Protein AF-A0A8T7BMB3-F1 (afdb_monomer_lite)

Secondary structure (DSSP, 8-state):
--TTS-EE--PPPP---SSS-EEEEESS-TTEE--SEEEEEEEEEEETTS-EEEEEEEEEE-PPPPPP-PPPPEEEE-BTTTBEEE--PPPP---TT----S----TTEEEEEEETTEEEEEESS-B-HHHHHHHHHTTT-EEPP--SHHHHHHHHHH--SSEEEEEEE-TTSTT--EETT--------BPTT----TTS---EEEEETTS-EEEE-TTS-B-BEEEEEPPEEEEEESPPTTEEE-SEEEEEEEEEE-SS-S--EEEEEEEEE--EEEEPPPPEEE-PPTT-SEEE---PPPEEEE---SS--S----TTEEEEEEETTEEEEEESS-B-HHHHHHHHHHTT-EEPP--SHHHHHHHHHH-SSSEEEEEEE-TTSTT--EETT--------BPTT----TTS---EEEEETTS-EEEE-TT--B-BEEEEE-SEEEEEEESPPTT-EEESSEEEEEEEEEEETTS-EEEEEEEEEEPPP----PPP-EES--SSS-EEEEEETTEEEE----SSEEEEEEEEEEEETT-EEEEEEEE--TT-----EEEEEEE-TT-SS-S-STT-EEEEEEESS-EEEEEEPPSSPPSEEEEEEEEEESSS--SSTT-EESSEEEEEEEEEEE-S---TT-TT----PPPEEEEE--SS-EEEEEEEESEEEEE--TTS-EEEEEEE-TT--EEEEE----SSSEEEEE-TTSPSEEEEEEEEETTS-EEEEEEEE--

Foldseek 3Di:
DPLLFDFAADDDDDDDDPDPDKDKDKPDDRRHTDFAAKDKIKIWIADPVGDIDMDIDIDHRADDDDAFDADAAAEAAADLQQWDFFFDDGTDDDDLQAACPFDDDDPQWDWLTDDPQKTKIKGNWWDQLVVLQVVLRSSQWGFADDQDPVSLCSVLQSPPDQKAFGQWWCVVPPPDIAGRVRDDPRDAAADVCPPVCVPVAQTTWMQGSVSHIYGHHRHDIGITMIIRHHKDKDWPDWDDGRDIDGADKIKTKIFIDDPRDDTNIDIHMHHHHKDKDKAADAAAEAEDFAPDQKDWFFDDGIDMGISNPLFDPPDDDDPQWDWLGDDPQKTKTWGPWWDQQVVQQVVLVVSSWGFADDQDPVSLLSVLQSDPDQKAFGQWWCVVPPPDIAGPVRDPCNDAAADVCPPVCVPVAQTTWMAGSVSHIYGGHRPDIGITMRMGGHQKDKDFPDWDDGRDIGGAQDKIKTKIWMAGPVGDIDIDIHMYHHHGHCPLCEAAAWAQACPQKEWQWWDKAPFTDGDDDPRTEDEAAVTEHEDEAQDKIKIKTFIGGNPLPQAKKKKWKFWPQLQPSYGPDFQRGAAIEIGSGMWMDIGHHHQQGDQGKTKMKMWIDRPDHQPGSNGYHHYYHMYMYIYGYDHPDDDPPPSPDGDHDDHYYIDDQDPDWDWPDFQDEQKIKTFADQVWWFPWKFKADPVRDTPDTDDDGDPPRIDIDGCNPPDFAKIWMWTQTPVRDIDIDIGTYDD

pLDDT: mean 82.6, std 13.19, range [33.31, 98.44]

Radius of gyration: 54.73 Å; chains: 1; bounding box: 101×72×160 Å

Structure (mmCIF, N/CA/C/O backbone):
data_AF-A0A8T7BMB3-F1
#
_entry.id   AF-A0A8T7BMB3-F1
#
loop_
_atom_site.group_PDB
_atom_site.id
_atom_site.type_symbol
_atom_site.label_atom_id
_atom_site.label_alt_id
_atom_site.label_comp_id
_atom_site.label_asym_id
_atom_site.label_entity_id
_atom_site.label_seq_id
_atom_site.pdbx_PDB_ins_code
_atom_site.Cartn_x
_atom_site.Cartn_y
_atom_site.Cartn_z
_atom_site.occupancy
_atom_site.B_iso_or_equiv
_atom_site.auth_seq_id
_atom_site.auth_comp_id
_atom_site.auth_asym_id
_atom_site.auth_atom_id
_atom_site.pdbx_PDB_model_num
ATOM 1 N N . MET A 1 1 ? 9.478 16.380 -57.294 1.00 34.62 1 MET A N 1
ATOM 2 C CA . MET A 1 1 ? 10.615 15.827 -58.053 1.00 34.62 1 MET A CA 1
ATOM 3 C C . MET A 1 1 ? 10.565 14.342 -57.811 1.00 34.62 1 MET A C 1
ATOM 5 O O . MET A 1 1 ? 10.508 13.960 -56.654 1.00 34.62 1 MET A O 1
ATOM 9 N N . ASP A 1 2 ? 10.428 13.556 -58.869 1.00 33.31 2 ASP A N 1
ATOM 10 C CA . ASP A 1 2 ? 10.396 12.100 -58.770 1.00 33.31 2 ASP A CA 1
ATOM 11 C C . ASP A 1 2 ? 11.809 11.627 -58.397 1.00 33.31 2 ASP A C 1
ATOM 13 O O . ASP A 1 2 ? 12.737 11.750 -59.195 1.00 33.31 2 ASP A O 1
ATOM 17 N N . ILE A 1 3 ? 11.997 11.238 -57.135 1.00 46.75 3 ILE A N 1
ATOM 18 C CA . ILE A 1 3 ? 13.310 10.903 -56.554 1.00 46.75 3 ILE A CA 1
ATOM 19 C C . ILE A 1 3 ? 13.790 9.516 -57.005 1.00 46.75 3 ILE A C 1
ATOM 21 O O . ILE A 1 3 ? 14.915 9.140 -56.700 1.00 46.75 3 ILE A O 1
ATOM 25 N N . GLN A 1 4 ? 12.966 8.767 -57.750 1.00 43.09 4 GLN A N 1
ATOM 26 C CA . GLN A 1 4 ? 13.296 7.409 -58.185 1.00 43.09 4 GLN A CA 1
ATOM 27 C C . GLN A 1 4 ? 14.288 7.350 -59.353 1.00 43.09 4 GLN A C 1
ATOM 29 O O . GLN A 1 4 ? 14.845 6.291 -59.604 1.00 43.09 4 GLN A O 1
ATOM 34 N N . ASN A 1 5 ? 14.530 8.457 -60.068 1.00 54.38 5 ASN A N 1
ATOM 35 C CA . ASN A 1 5 ? 15.455 8.491 -61.208 1.00 54.38 5 ASN A CA 1
ATOM 36 C C . ASN A 1 5 ? 16.195 9.840 -61.286 1.00 54.38 5 ASN A C 1
ATOM 38 O O . ASN A 1 5 ? 15.866 10.673 -62.140 1.00 54.38 5 ASN A O 1
ATOM 42 N N . PRO A 1 6 ? 17.166 10.115 -60.397 1.00 61.59 6 PRO A N 1
ATOM 43 C CA . PRO A 1 6 ? 17.897 11.371 -60.430 1.00 61.59 6 PRO A CA 1
ATOM 44 C C . PRO A 1 6 ? 18.805 11.404 -61.663 1.00 61.59 6 PRO A C 1
ATOM 46 O O . PRO A 1 6 ? 19.787 10.673 -61.784 1.00 61.59 6 PRO A O 1
ATOM 49 N N . VAL A 1 7 ? 18.441 12.267 -62.608 1.00 70.31 7 VAL A N 1
ATOM 50 C CA . VAL A 1 7 ? 19.185 12.478 -63.848 1.00 70.31 7 VAL A CA 1
ATOM 51 C C . VAL A 1 7 ? 20.224 13.569 -63.624 1.00 70.31 7 VAL A C 1
ATOM 53 O O . VAL A 1 7 ? 19.865 14.713 -63.331 1.00 70.31 7 VAL A O 1
ATOM 56 N N . ALA A 1 8 ? 21.505 13.246 -63.801 1.00 73.56 8 ALA A N 1
ATOM 57 C CA . ALA A 1 8 ? 22.562 14.248 -63.739 1.00 73.56 8 ALA A CA 1
ATOM 58 C C . ALA A 1 8 ? 22.871 14.795 -65.137 1.00 73.56 8 ALA A C 1
ATOM 60 O O . ALA A 1 8 ? 23.077 14.054 -66.100 1.00 73.56 8 ALA A O 1
ATOM 61 N N . TYR A 1 9 ? 22.937 16.121 -65.241 1.00 82.94 9 TYR A N 1
ATOM 62 C CA . TYR A 1 9 ? 23.360 16.825 -66.447 1.00 82.94 9 TYR A CA 1
ATOM 63 C C . TYR A 1 9 ? 24.660 17.568 -66.160 1.00 82.94 9 TYR A C 1
ATOM 65 O O . TYR A 1 9 ? 24.759 18.303 -65.180 1.00 82.94 9 TYR A O 1
ATOM 73 N N . TRP A 1 10 ? 25.646 17.411 -67.038 1.00 86.06 10 TRP A N 1
ATOM 74 C CA . TRP A 1 10 ? 26.900 18.156 -66.999 1.00 86.06 10 TRP A CA 1
ATOM 75 C C . TRP A 1 10 ? 27.331 18.529 -68.413 1.00 86.06 10 TRP A C 1
ATOM 77 O O . TRP A 1 10 ? 26.872 17.965 -69.407 1.00 86.06 10 TRP A O 1
ATOM 87 N N . THR A 1 11 ? 28.233 19.497 -68.505 1.00 88.00 11 THR A N 1
ATOM 88 C CA . THR A 1 11 ? 28.851 19.868 -69.776 1.00 88.00 11 THR A CA 1
ATOM 89 C C . THR A 1 11 ? 29.951 18.865 -70.104 1.00 88.00 11 THR A C 1
ATOM 91 O O . THR A 1 11 ? 30.868 18.685 -69.302 1.00 88.00 11 THR A O 1
ATOM 94 N N . VAL A 1 12 ? 29.878 18.232 -71.279 1.00 85.62 12 VAL A N 1
ATOM 95 C CA . VAL A 1 12 ? 30.935 17.334 -71.773 1.00 85.62 12 VAL A CA 1
ATOM 96 C C . VAL A 1 12 ? 32.271 18.098 -71.806 1.00 85.62 12 VAL A C 1
ATOM 98 O O . VAL A 1 12 ? 32.315 19.193 -72.379 1.00 85.62 12 VAL A O 1
ATOM 101 N N . PRO A 1 13 ? 33.349 17.577 -71.190 1.00 83.88 13 PRO A N 1
ATOM 102 C CA . PRO A 1 13 ? 34.654 18.226 -71.215 1.00 83.88 13 PRO A CA 1
ATOM 103 C C . PRO A 1 13 ? 35.207 18.272 -72.643 1.00 83.88 13 PRO A C 1
ATOM 105 O O . PRO A 1 13 ? 34.927 17.409 -73.470 1.00 83.88 13 PRO A O 1
ATOM 108 N N . TYR A 1 14 ? 36.006 19.291 -72.944 1.00 81.38 14 TYR A N 1
ATOM 109 C CA . TYR A 1 14 ? 36.680 19.417 -74.234 1.00 81.38 14 TYR A CA 1
ATOM 110 C C . TYR A 1 14 ? 38.127 18.937 -74.116 1.00 81.38 14 TYR A C 1
ATOM 112 O O . TYR A 1 14 ? 38.800 19.197 -73.119 1.00 81.38 14 TYR A O 1
ATOM 120 N N . ALA A 1 15 ? 38.616 18.273 -75.159 1.00 80.56 15 ALA A N 1
ATOM 121 C CA . ALA A 1 15 ? 40.014 17.896 -75.303 1.00 80.56 15 ALA A CA 1
ATOM 122 C C . ALA A 1 15 ? 40.605 18.606 -76.525 1.00 80.56 15 ALA A C 1
ATOM 124 O O . ALA A 1 15 ? 39.924 18.797 -77.535 1.00 80.56 15 ALA A O 1
ATOM 125 N N . TYR A 1 16 ? 41.863 19.022 -76.426 1.00 76.44 16 TYR A N 1
ATOM 126 C CA . TYR A 1 16 ? 42.604 19.648 -77.514 1.00 76.44 16 TYR A CA 1
ATOM 127 C C . TYR A 1 16 ? 43.955 18.960 -77.656 1.00 76.44 16 TYR A C 1
ATOM 129 O O . TYR A 1 16 ? 44.602 18.639 -76.662 1.00 76.44 16 TYR A O 1
ATOM 137 N N . ASP A 1 17 ? 44.373 18.763 -78.898 1.00 74.50 17 ASP A N 1
ATOM 138 C CA . ASP A 1 17 ? 45.674 18.203 -79.233 1.00 74.50 17 ASP A CA 1
ATOM 139 C C . ASP A 1 17 ? 46.315 19.009 -80.373 1.00 74.50 17 ASP A C 1
ATOM 141 O O . ASP A 1 17 ? 45.633 19.716 -81.124 1.00 74.50 17 ASP A O 1
ATOM 145 N N . ASN A 1 18 ? 47.643 18.958 -80.465 1.00 74.50 18 ASN A N 1
ATOM 146 C CA . ASN A 1 18 ? 48.411 19.596 -81.528 1.00 74.50 18 ASN A CA 1
ATOM 147 C C . ASN A 1 18 ? 48.406 18.781 -82.838 1.00 74.50 18 ASN A C 1
ATOM 149 O O . ASN A 1 18 ? 48.746 19.341 -83.885 1.00 74.50 18 ASN A O 1
ATOM 153 N N . CYS A 1 19 ? 47.970 17.514 -82.807 1.00 62.19 19 CYS A N 1
ATOM 154 C CA . CYS A 1 19 ? 47.580 16.744 -83.982 1.00 62.19 19 CYS A CA 1
ATOM 155 C C . CYS A 1 19 ? 46.061 16.845 -84.192 1.00 62.19 19 CYS A C 1
ATOM 157 O O . CYS A 1 19 ? 45.253 16.740 -83.273 1.00 62.19 19 CYS A O 1
ATOM 159 N N . SER A 1 20 ? 45.630 17.105 -85.425 1.00 64.50 20 SER A N 1
ATOM 160 C CA . SER A 1 20 ? 44.212 17.294 -85.733 1.00 64.50 20 SER A CA 1
ATOM 161 C C . SER A 1 20 ? 43.434 15.978 -85.615 1.00 64.50 20 SER A C 1
ATOM 163 O O . SER A 1 20 ? 43.570 15.115 -86.481 1.00 64.50 20 SER A O 1
ATOM 165 N N . GLY A 1 21 ? 42.581 15.873 -84.594 1.00 68.50 21 GLY A N 1
ATOM 166 C CA . GLY A 1 21 ? 41.628 14.777 -84.399 1.00 68.50 21 GLY A CA 1
ATOM 167 C C . GLY A 1 21 ? 41.817 14.082 -83.052 1.00 68.50 21 GLY A C 1
ATOM 168 O O . GLY A 1 21 ? 42.738 13.291 -82.894 1.00 68.50 21 GLY A O 1
ATOM 169 N N . VAL A 1 22 ? 40.918 14.361 -82.105 1.00 80.81 22 VAL A N 1
ATOM 170 C CA . VAL A 1 22 ? 40.853 13.701 -80.792 1.00 80.81 22 VAL A CA 1
ATOM 171 C C . VAL A 1 22 ? 39.528 12.956 -80.699 1.00 80.81 22 VAL A C 1
ATOM 173 O O . VAL A 1 22 ? 38.479 13.535 -80.993 1.00 80.81 22 VAL A O 1
ATOM 176 N N . ASN A 1 23 ? 39.570 11.687 -80.300 1.00 83.25 23 ASN A N 1
ATOM 177 C CA . ASN A 1 23 ? 38.380 10.929 -79.937 1.00 83.25 23 ASN A CA 1
ATOM 178 C C . ASN A 1 23 ? 38.169 11.034 -78.424 1.00 83.25 23 ASN A C 1
ATOM 180 O O . ASN A 1 23 ? 39.113 10.846 -77.659 1.00 83.25 23 ASN A O 1
ATOM 184 N N . LEU A 1 24 ? 36.952 11.369 -78.004 1.00 85.06 24 LEU A N 1
ATOM 185 C CA . LEU A 1 24 ? 36.584 11.495 -76.600 1.00 85.06 24 LEU A CA 1
ATOM 186 C C . LEU A 1 24 ? 35.558 10.413 -76.263 1.00 85.06 24 LEU A C 1
ATOM 188 O O . LEU A 1 24 ? 34.460 10.411 -76.818 1.00 85.06 24 LEU A O 1
ATOM 192 N N . SER A 1 25 ? 35.903 9.530 -75.331 1.00 84.69 25 SER A N 1
ATOM 193 C CA . SER A 1 25 ? 35.009 8.505 -74.790 1.00 84.69 25 SER A CA 1
ATOM 194 C C . SER A 1 25 ? 34.746 8.745 -73.306 1.00 84.69 25 SER A C 1
ATOM 196 O O . SER A 1 25 ? 35.579 9.317 -72.602 1.00 84.69 25 SER A O 1
ATOM 198 N N . SER A 1 26 ? 33.591 8.303 -72.812 1.00 86.88 26 SER A N 1
ATOM 199 C CA . SER A 1 26 ? 33.245 8.365 -71.391 1.00 86.88 26 SER A CA 1
ATOM 200 C C . SER A 1 26 ? 32.471 7.132 -70.959 1.00 86.88 26 SER A C 1
ATOM 202 O O . SER A 1 26 ? 31.765 6.538 -71.772 1.00 86.88 26 SER A O 1
ATOM 204 N N . ASN A 1 27 ? 32.584 6.787 -69.678 1.00 74.56 27 ASN A N 1
ATOM 205 C CA . ASN A 1 27 ? 31.778 5.746 -69.047 1.00 74.56 27 ASN A CA 1
ATOM 206 C C . ASN A 1 27 ? 30.305 6.165 -68.839 1.00 74.56 27 ASN A C 1
ATOM 208 O O . ASN A 1 27 ? 29.455 5.290 -68.728 1.00 74.56 27 ASN A O 1
ATOM 212 N N . PHE A 1 28 ? 29.975 7.469 -68.855 1.00 82.19 28 PHE A N 1
ATOM 213 C CA . PHE A 1 28 ? 28.596 7.968 -68.729 1.00 82.19 28 PHE A CA 1
ATOM 214 C C . PHE A 1 28 ? 28.317 9.191 -69.626 1.00 82.19 28 PHE A C 1
ATOM 216 O O . PHE A 1 28 ? 29.188 10.029 -69.866 1.00 82.19 28 PHE A O 1
ATOM 223 N N . SER A 1 29 ? 27.072 9.338 -70.100 1.00 83.75 29 SER A N 1
ATOM 224 C CA . SER A 1 29 ? 26.632 10.489 -70.917 1.00 83.75 29 SER A CA 1
ATOM 225 C C . SER A 1 29 ? 25.800 11.490 -70.103 1.00 83.75 29 SER A C 1
ATOM 227 O O . SER A 1 29 ? 25.022 11.061 -69.249 1.00 83.75 29 SER A O 1
ATOM 229 N N . PRO A 1 30 ? 25.879 12.812 -70.359 1.00 87.25 30 PRO A N 1
ATOM 230 C CA . PRO A 1 30 ? 24.978 13.771 -69.721 1.00 87.25 30 PRO A CA 1
ATOM 231 C C . PRO A 1 30 ? 23.513 13.392 -69.945 1.00 87.25 30 PRO A C 1
ATOM 233 O O . PRO A 1 30 ? 23.119 13.091 -71.071 1.00 87.25 30 PRO A O 1
ATOM 236 N N . GLY A 1 31 ? 22.707 13.420 -68.886 1.00 76.12 31 GLY A N 1
ATOM 237 C CA . GLY A 1 31 ? 21.335 12.915 -68.926 1.00 76.12 31 GLY A CA 1
ATOM 238 C C . GLY A 1 31 ? 21.195 11.442 -68.525 1.00 76.12 31 GLY A C 1
ATOM 239 O O . GLY A 1 31 ? 20.101 10.895 -68.639 1.00 76.12 31 GLY A O 1
ATOM 240 N N . THR A 1 32 ? 22.270 10.802 -68.048 1.00 76.44 32 THR A N 1
ATOM 241 C CA . THR A 1 32 ? 22.201 9.465 -67.437 1.00 76.44 32 THR A CA 1
ATOM 242 C C . THR A 1 32 ? 21.564 9.544 -66.043 1.00 76.44 32 THR A C 1
ATOM 244 O O . THR A 1 32 ? 21.740 10.534 -65.324 1.00 76.44 32 THR A O 1
ATOM 247 N N . ILE A 1 33 ? 20.801 8.512 -65.678 1.00 70.75 33 ILE A N 1
ATOM 248 C CA . ILE A 1 33 ? 20.257 8.312 -64.329 1.00 70.75 33 ILE A CA 1
ATOM 249 C C . ILE A 1 33 ? 21.361 7.710 -63.457 1.00 70.75 33 ILE A C 1
ATOM 251 O O . ILE A 1 33 ? 21.997 6.744 -63.871 1.00 70.75 33 ILE A O 1
ATOM 255 N N . PHE A 1 34 ? 21.584 8.274 -62.272 1.00 63.88 34 PHE A N 1
ATOM 256 C CA . PHE A 1 34 ? 22.587 7.784 -61.322 1.00 63.88 34 PHE A CA 1
ATOM 257 C C . PHE A 1 34 ? 21.908 7.155 -60.096 1.00 63.88 34 PHE A C 1
ATOM 259 O O . PHE A 1 34 ? 20.892 7.687 -59.647 1.00 63.88 34 PHE A O 1
ATOM 266 N N . PRO A 1 35 ? 22.438 6.050 -59.541 1.00 59.00 35 PRO A N 1
ATOM 267 C CA . PRO A 1 35 ? 21.958 5.501 -58.274 1.00 59.00 35 PRO A CA 1
ATOM 268 C C . PRO A 1 35 ? 22.324 6.414 -57.093 1.00 59.00 35 PRO A C 1
ATOM 270 O O . PRO A 1 35 ? 23.155 7.316 -57.228 1.00 59.00 35 PRO A O 1
ATOM 273 N N . LEU A 1 36 ? 21.719 6.165 -55.925 1.00 57.47 36 LEU A N 1
ATOM 274 C CA . LEU A 1 36 ? 22.152 6.766 -54.656 1.00 57.47 36 LEU A CA 1
ATOM 275 C C . LEU A 1 36 ? 23.633 6.448 -54.390 1.00 57.47 36 LEU A C 1
ATOM 277 O O . LEU A 1 36 ? 24.098 5.349 -54.674 1.00 57.47 36 LEU A O 1
ATOM 281 N N . GLY A 1 37 ? 24.373 7.408 -53.833 1.00 56.66 37 GLY A N 1
ATOM 282 C CA . GLY A 1 37 ? 25.809 7.274 -53.582 1.00 56.66 37 GLY A CA 1
ATOM 283 C C . GLY A 1 37 ? 26.663 8.107 -54.536 1.00 56.66 37 GLY A C 1
ATOM 284 O O . GLY A 1 37 ? 26.205 9.100 -55.101 1.00 56.66 37 GLY A O 1
ATOM 285 N N . THR A 1 38 ? 27.946 7.759 -54.663 1.00 66.06 38 THR A N 1
ATOM 286 C CA . THR A 1 38 ? 28.910 8.516 -55.476 1.00 66.06 38 THR A CA 1
ATOM 287 C C . THR A 1 38 ? 29.374 7.690 -56.666 1.00 66.06 38 THR A C 1
ATOM 289 O O . THR A 1 38 ? 30.030 6.672 -56.493 1.00 66.06 38 THR A O 1
ATOM 292 N N . THR A 1 39 ? 29.080 8.156 -57.877 1.00 73.75 39 THR A N 1
ATOM 293 C CA . THR A 1 39 ? 29.572 7.571 -59.131 1.00 73.75 39 THR A CA 1
ATOM 294 C C . THR A 1 39 ? 30.664 8.454 -59.727 1.00 73.75 39 THR A C 1
ATOM 296 O O . THR A 1 39 ? 30.464 9.657 -59.911 1.00 73.75 39 THR A O 1
ATOM 299 N N . THR A 1 40 ? 31.817 7.880 -60.071 1.00 77.69 40 THR A N 1
ATOM 300 C CA . THR A 1 40 ? 32.895 8.608 -60.755 1.00 77.69 40 THR A CA 1
ATOM 301 C C . THR A 1 40 ? 32.714 8.536 -62.270 1.00 77.69 40 THR A C 1
ATOM 303 O O . THR A 1 40 ? 32.796 7.472 -62.885 1.00 77.69 40 THR A O 1
ATOM 306 N N . VAL A 1 41 ? 32.502 9.690 -62.895 1.00 81.00 41 VAL A N 1
ATOM 307 C CA . VAL A 1 41 ? 32.472 9.836 -64.351 1.00 81.00 41 VAL A CA 1
ATOM 308 C C . VAL A 1 41 ? 33.889 10.106 -64.840 1.00 81.00 41 VAL A C 1
ATOM 310 O O . VAL A 1 41 ? 34.543 11.041 -64.380 1.00 81.00 41 VAL A O 1
ATOM 313 N N . ILE A 1 42 ? 34.358 9.293 -65.781 1.00 82.56 42 ILE A N 1
ATOM 314 C CA . ILE A 1 42 ? 35.693 9.347 -66.373 1.00 82.56 42 ILE A CA 1
ATOM 315 C C . ILE A 1 42 ? 35.543 9.677 -67.858 1.00 82.56 42 ILE A C 1
ATOM 317 O O . ILE A 1 42 ? 34.718 9.097 -68.568 1.00 82.56 42 ILE A O 1
ATOM 321 N N . TYR A 1 43 ? 36.342 10.627 -68.328 1.00 87.25 43 TYR A N 1
ATOM 322 C CA . TYR A 1 43 ? 36.498 10.965 -69.737 1.00 87.25 43 TYR A CA 1
ATOM 323 C C . TYR A 1 43 ? 37.919 10.642 -70.169 1.00 87.25 43 TYR A C 1
ATOM 325 O O . TYR A 1 43 ? 38.869 11.089 -69.527 1.00 87.25 43 TYR A O 1
ATOM 333 N N . THR A 1 44 ? 38.054 9.926 -71.281 1.00 86.38 44 THR A N 1
ATOM 334 C CA . THR A 1 44 ? 39.340 9.579 -71.889 1.00 86.38 44 THR A CA 1
ATOM 335 C C . THR A 1 44 ? 39.411 10.196 -73.275 1.00 86.38 44 THR A C 1
ATOM 337 O O . THR A 1 44 ? 38.557 9.954 -74.127 1.00 86.38 44 THR A O 1
ATOM 340 N N . ALA A 1 45 ? 40.427 11.024 -73.492 1.00 87.06 45 ALA A N 1
ATOM 341 C CA . ALA A 1 45 ? 40.764 11.583 -74.788 1.00 87.06 45 ALA A CA 1
ATOM 342 C C . ALA A 1 45 ? 41.901 10.765 -75.405 1.00 87.06 45 ALA A C 1
ATOM 344 O O . ALA A 1 45 ? 42.914 10.544 -74.743 1.00 87.06 45 ALA A O 1
ATOM 345 N N . THR A 1 46 ? 41.753 10.345 -76.660 1.00 84.31 46 THR A N 1
ATOM 346 C CA . THR A 1 46 ? 42.778 9.605 -77.409 1.00 84.31 46 THR A CA 1
ATOM 347 C C . THR A 1 46 ? 43.060 10.302 -78.735 1.00 84.31 46 THR A C 1
ATOM 349 O O . THR A 1 46 ? 42.132 10.607 -79.491 1.00 84.31 46 THR A O 1
ATOM 352 N N . ASP A 1 47 ? 44.334 10.574 -79.011 1.00 82.69 47 ASP A N 1
ATOM 353 C CA . ASP A 1 47 ? 44.771 11.143 -80.287 1.00 82.69 47 ASP A CA 1
ATOM 354 C C . ASP A 1 47 ? 44.976 10.055 -81.364 1.00 82.69 47 ASP A C 1
ATOM 356 O O . ASP A 1 47 ? 44.985 8.852 -81.093 1.00 82.69 47 ASP A O 1
ATOM 360 N N . LEU A 1 48 ? 45.153 10.470 -82.622 1.00 77.81 48 LEU A N 1
ATOM 361 C CA . LEU A 1 48 ? 45.423 9.553 -83.743 1.00 77.81 48 LEU A CA 1
ATOM 362 C C . LEU A 1 48 ? 46.833 8.928 -83.714 1.00 77.81 48 LEU A C 1
ATOM 364 O O . LEU A 1 48 ? 47.128 8.049 -84.525 1.00 77.81 48 LEU A O 1
ATOM 368 N N . CYS A 1 49 ? 47.700 9.382 -82.809 1.00 79.00 49 CYS A N 1
ATOM 369 C CA . CYS A 1 49 ? 49.050 8.866 -82.593 1.00 79.00 49 CYS A CA 1
ATOM 370 C C . CYS A 1 49 ? 49.094 7.788 -81.491 1.00 79.00 49 CYS A C 1
ATOM 372 O O . CYS A 1 49 ? 50.146 7.183 -81.284 1.00 79.00 49 CYS A O 1
ATOM 374 N N . GLY A 1 50 ? 47.966 7.525 -80.820 1.00 72.25 50 GLY A N 1
ATOM 375 C CA . GLY A 1 50 ? 47.820 6.531 -79.758 1.00 72.25 50 GLY A CA 1
ATOM 376 C C . GLY A 1 50 ? 48.093 7.051 -78.343 1.00 72.25 50 GLY A C 1
ATOM 377 O O . GLY A 1 50 ? 48.098 6.248 -77.412 1.00 72.25 50 GLY A O 1
ATOM 378 N N . ASN A 1 51 ? 48.308 8.356 -78.143 1.00 79.38 51 ASN A N 1
ATOM 379 C CA . ASN A 1 51 ? 48.422 8.919 -76.796 1.00 79.38 51 ASN A CA 1
ATOM 380 C C . ASN A 1 51 ? 47.030 9.099 -76.184 1.00 79.38 51 ASN A C 1
ATOM 382 O O . ASN A 1 51 ? 46.091 9.515 -76.866 1.00 79.38 51 ASN A O 1
ATOM 386 N N . SER A 1 52 ? 46.905 8.829 -74.884 1.00 83.69 52 SER A N 1
ATOM 387 C CA . SER A 1 52 ? 45.665 9.034 -74.138 1.00 83.69 52 SER A CA 1
ATOM 388 C C . SER A 1 52 ? 45.873 9.874 -72.879 1.00 83.69 52 SER A C 1
ATOM 390 O O . SER A 1 52 ? 46.948 9.879 -72.278 1.00 83.69 52 SER A O 1
ATOM 392 N N . SER A 1 53 ? 44.838 10.620 -72.500 1.00 84.00 53 SER A N 1
ATOM 393 C CA . SER A 1 53 ? 44.774 11.378 -71.251 1.00 84.00 53 SER A CA 1
ATOM 394 C C . SER A 1 53 ? 43.357 11.315 -70.698 1.00 84.00 53 SER A C 1
ATOM 396 O O . SER A 1 53 ? 42.394 11.410 -71.463 1.00 84.00 53 SER A O 1
ATOM 398 N N . SER A 1 54 ? 43.222 11.154 -69.383 1.00 86.12 54 SER A N 1
ATOM 399 C CA . SER A 1 54 ? 41.929 11.009 -68.718 1.00 86.12 54 SER A CA 1
ATOM 400 C C . SER A 1 54 ? 41.703 12.072 -67.649 1.00 86.12 54 SER A C 1
ATOM 402 O O . SER A 1 54 ? 42.622 12.440 -66.915 1.00 86.12 54 SER A O 1
ATOM 404 N N . CYS A 1 55 ? 40.459 12.521 -67.511 1.00 84.56 55 CYS A N 1
ATOM 405 C CA . CYS A 1 55 ? 40.001 13.312 -66.372 1.00 84.56 55 CYS A CA 1
ATOM 406 C C . CYS A 1 55 ? 38.727 12.700 -65.785 1.00 84.56 55 CYS A C 1
ATOM 408 O O . CYS A 1 55 ? 38.007 11.972 -66.468 1.00 84.56 55 CYS A O 1
ATOM 410 N N . SER A 1 56 ? 38.447 12.981 -64.515 1.00 86.56 56 SER A N 1
ATOM 411 C CA . SER A 1 56 ? 37.261 12.459 -63.845 1.00 86.56 56 SER A CA 1
ATOM 412 C C . SER A 1 56 ? 36.632 13.471 -62.898 1.00 86.56 56 SER A C 1
ATOM 414 O O . SER A 1 56 ? 37.271 14.430 -62.457 1.00 86.56 56 SER A O 1
ATOM 416 N N . PHE A 1 57 ? 35.353 13.263 -62.607 1.00 82.31 57 PHE A N 1
ATOM 417 C CA . PHE A 1 57 ? 34.611 13.978 -61.576 1.00 82.31 57 PHE A CA 1
ATOM 418 C C . PHE A 1 57 ? 33.570 13.048 -60.949 1.00 82.31 57 PHE A C 1
ATOM 420 O O . PHE A 1 57 ? 33.197 12.032 -61.530 1.00 82.31 57 PHE A O 1
ATOM 427 N N . ASN A 1 58 ? 33.089 13.407 -59.764 1.00 78.69 58 ASN A N 1
ATOM 428 C CA . ASN A 1 58 ? 32.107 12.616 -59.032 1.00 78.69 58 ASN A CA 1
ATOM 429 C C . ASN A 1 58 ? 30.701 13.199 -59.203 1.00 78.69 58 ASN A C 1
ATOM 431 O O . ASN A 1 58 ? 30.506 14.409 -59.074 1.00 78.69 58 ASN A O 1
ATOM 435 N N . VAL A 1 59 ? 29.726 12.329 -59.455 1.00 74.12 59 VAL A N 1
ATOM 436 C CA . VAL A 1 59 ? 28.293 12.603 -59.325 1.00 74.12 59 VAL A CA 1
ATOM 437 C C . VAL A 1 59 ? 27.837 11.960 -58.023 1.00 74.12 59 VAL A C 1
ATOM 439 O O . VAL A 1 59 ? 27.901 10.741 -57.889 1.00 74.12 59 VAL A O 1
ATOM 442 N N . THR A 1 60 ? 27.400 12.771 -57.059 1.00 67.88 60 THR A N 1
ATOM 443 C CA . THR A 1 60 ? 26.867 12.278 -55.783 1.00 67.88 60 THR A CA 1
ATOM 444 C C . THR A 1 60 ? 25.363 12.504 -55.734 1.00 67.88 60 THR A C 1
ATOM 446 O O . THR A 1 60 ? 24.899 13.643 -55.798 1.00 67.88 60 THR A O 1
ATOM 449 N N . VAL A 1 61 ? 24.608 11.418 -55.605 1.00 68.81 61 VAL A N 1
ATOM 450 C CA . VAL A 1 61 ? 23.160 11.429 -55.402 1.00 68.81 61 VAL A CA 1
ATOM 451 C C . VAL A 1 61 ? 22.891 11.137 -53.928 1.00 68.81 61 VAL A C 1
ATOM 453 O O . VAL A 1 61 ? 23.264 10.080 -53.423 1.00 68.81 61 VAL A O 1
ATOM 456 N N . THR A 1 62 ? 22.243 12.066 -53.224 1.00 59.91 62 THR A N 1
ATOM 457 C CA . THR A 1 62 ? 21.868 11.897 -51.811 1.00 59.91 62 THR A CA 1
ATOM 458 C C . THR A 1 62 ? 20.357 11.798 -51.655 1.00 59.91 62 THR A C 1
ATOM 460 O O . THR A 1 62 ? 19.621 12.546 -52.303 1.00 59.91 62 THR A O 1
ATOM 463 N N . SER A 1 63 ? 19.894 10.948 -50.739 1.00 57.19 63 SER A N 1
ATOM 464 C CA . SER A 1 63 ? 18.501 10.965 -50.286 1.00 57.19 63 SER A CA 1
ATOM 465 C C . SER A 1 63 ? 18.296 12.104 -49.278 1.00 57.19 63 SER A C 1
ATOM 467 O O . SER A 1 63 ? 19.198 12.367 -48.477 1.00 57.19 63 SER A O 1
ATOM 469 N N . PRO A 1 64 ? 17.142 12.799 -49.270 1.00 55.34 64 PRO A N 1
ATOM 470 C CA . PRO A 1 64 ? 16.786 13.639 -48.133 1.00 55.34 64 PRO A CA 1
ATOM 471 C C . PRO A 1 64 ? 16.670 12.777 -46.858 1.00 55.34 64 PRO A C 1
ATOM 473 O O . PRO A 1 64 ? 16.131 11.670 -46.932 1.00 55.34 64 PRO A O 1
ATOM 476 N N . PRO A 1 65 ? 17.157 13.252 -45.695 1.00 52.50 65 PRO A N 1
ATOM 477 C CA . PRO A 1 65 ? 16.949 12.556 -44.431 1.00 52.50 65 PRO A CA 1
ATOM 478 C C . PRO A 1 65 ? 15.458 12.583 -44.082 1.00 52.50 65 PRO A C 1
ATOM 480 O O . PRO A 1 65 ? 14.854 13.656 -44.012 1.00 52.50 65 PRO A O 1
ATOM 483 N N . GLN A 1 66 ? 14.866 11.408 -43.880 1.00 55.53 66 GLN A N 1
ATOM 484 C CA . GLN A 1 66 ? 13.501 11.268 -43.380 1.00 55.53 66 GLN A CA 1
ATOM 485 C C . GLN A 1 66 ? 13.563 11.013 -41.865 1.00 55.53 66 GLN A C 1
ATOM 487 O O . GLN A 1 66 ? 14.361 10.175 -41.439 1.00 55.53 66 GLN A O 1
ATOM 492 N N . PRO A 1 67 ? 12.809 11.759 -41.037 1.00 61.38 67 PRO A N 1
ATOM 493 C CA . PRO A 1 67 ? 12.873 11.607 -39.588 1.00 61.38 67 PRO A CA 1
ATOM 494 C C . PRO A 1 67 ? 12.264 10.268 -39.149 1.00 61.38 67 PRO A C 1
ATOM 496 O O . PRO A 1 67 ? 11.213 9.873 -39.647 1.00 61.38 67 PRO A O 1
ATOM 499 N N . LEU A 1 68 ? 12.925 9.588 -38.208 1.00 71.38 68 LEU A N 1
ATOM 500 C CA . LEU A 1 68 ? 12.361 8.451 -37.478 1.00 71.38 68 LEU A CA 1
ATOM 501 C C . LEU A 1 68 ? 11.275 8.982 -36.529 1.00 71.38 68 LEU A C 1
ATOM 503 O O . LEU A 1 68 ? 11.583 9.789 -35.649 1.00 71.38 68 LEU A O 1
ATOM 507 N N . GLU A 1 69 ? 10.020 8.568 -36.711 1.00 74.50 69 GLU A N 1
ATOM 508 C CA . GLU A 1 69 ? 8.932 8.924 -35.792 1.00 74.50 69 GLU A CA 1
ATOM 509 C C . GLU A 1 69 ? 9.042 8.069 -34.527 1.00 74.50 69 GLU A C 1
ATOM 511 O O . GLU A 1 69 ? 8.948 6.844 -34.584 1.00 74.50 69 GLU A O 1
ATOM 516 N N . CYS A 1 70 ? 9.295 8.719 -33.392 1.00 80.69 70 CYS A N 1
ATOM 517 C CA . CYS A 1 70 ? 9.452 8.055 -32.103 1.00 80.69 70 CYS A CA 1
ATOM 518 C C . CYS A 1 70 ? 8.101 7.920 -31.382 1.00 80.69 70 CYS A C 1
ATOM 520 O O . CYS A 1 70 ? 7.227 8.763 -31.601 1.00 80.69 70 CYS A O 1
ATOM 522 N N . PRO A 1 71 ? 7.931 6.915 -30.501 1.00 86.50 71 PRO A N 1
ATOM 523 C CA . PRO A 1 71 ? 6.811 6.892 -29.566 1.00 86.50 71 PRO A CA 1
ATOM 524 C C . PRO A 1 71 ? 6.761 8.163 -28.706 1.00 86.50 71 PRO A C 1
ATOM 526 O O . PRO A 1 71 ? 7.795 8.782 -28.447 1.00 86.50 71 PRO A O 1
ATOM 529 N N . ASP A 1 72 ? 5.562 8.525 -28.246 1.00 88.25 72 ASP A N 1
ATOM 530 C CA . ASP A 1 72 ? 5.382 9.576 -27.242 1.00 88.25 72 ASP A CA 1
ATOM 531 C C . ASP A 1 72 ? 5.931 9.130 -25.871 1.00 88.25 72 ASP A C 1
ATOM 533 O O . ASP A 1 72 ? 5.959 7.937 -25.555 1.00 88.25 72 ASP A O 1
ATOM 537 N N . ASP A 1 73 ? 6.309 10.097 -25.029 1.00 88.62 73 ASP A N 1
ATOM 538 C CA . ASP A 1 73 ? 6.699 9.837 -23.639 1.00 88.62 73 ASP A CA 1
ATOM 539 C C . ASP A 1 73 ? 5.555 9.165 -22.855 1.00 88.62 73 ASP A C 1
ATOM 541 O O . ASP A 1 73 ? 4.382 9.543 -22.952 1.00 88.62 73 ASP A O 1
ATOM 545 N N . ILE A 1 74 ? 5.905 8.186 -22.019 1.00 82.75 74 ILE A N 1
ATOM 546 C CA . ILE A 1 74 ? 4.955 7.380 -21.247 1.00 82.75 74 ILE A CA 1
ATOM 547 C C . ILE A 1 74 ? 4.990 7.816 -19.782 1.00 82.75 74 ILE A C 1
ATOM 549 O O . ILE A 1 74 ? 6.041 7.792 -19.144 1.00 82.75 74 ILE A O 1
ATOM 553 N N . TYR A 1 75 ? 3.827 8.150 -19.218 1.00 84.00 75 TYR A N 1
ATOM 554 C CA . TYR A 1 75 ? 3.674 8.513 -17.806 1.00 84.00 75 TYR A CA 1
ATOM 555 C C . TYR A 1 75 ? 2.739 7.534 -17.099 1.00 84.00 75 TYR A C 1
ATOM 557 O O . TYR A 1 75 ? 1.566 7.421 -17.458 1.00 84.00 75 TYR A O 1
ATOM 565 N N . LEU A 1 76 ? 3.246 6.840 -16.082 1.00 75.88 76 LEU A N 1
ATOM 566 C CA . LEU A 1 76 ? 2.494 5.854 -15.304 1.00 75.88 76 LEU A CA 1
ATOM 567 C C . LEU A 1 76 ? 2.704 6.068 -13.804 1.00 75.88 76 LEU A C 1
ATOM 569 O O . LEU A 1 76 ? 3.724 6.584 -13.368 1.00 75.88 76 LEU A O 1
ATOM 573 N N . THR A 1 77 ? 1.739 5.627 -13.003 1.00 69.44 77 THR A N 1
ATOM 574 C CA . THR A 1 77 ? 1.867 5.492 -11.544 1.00 69.44 77 THR A CA 1
ATOM 575 C C . THR A 1 77 ? 1.984 4.007 -11.218 1.00 69.44 77 THR A C 1
ATOM 577 O O . THR A 1 77 ? 1.187 3.207 -11.719 1.00 69.44 77 THR A O 1
ATOM 580 N N . CYS A 1 78 ? 2.974 3.606 -10.416 1.00 64.62 78 CYS A N 1
ATOM 581 C CA . CYS A 1 78 ? 3.095 2.198 -10.035 1.00 64.62 78 CYS A CA 1
ATOM 582 C C . CYS A 1 78 ? 1.982 1.758 -9.070 1.00 64.62 78 CYS A C 1
ATOM 584 O O . CYS A 1 78 ? 1.460 2.542 -8.279 1.00 64.62 78 CYS A O 1
ATOM 586 N N . ASN A 1 79 ? 1.604 0.479 -9.155 1.00 57.19 79 ASN A N 1
ATOM 587 C CA . ASN A 1 79 ? 0.678 -0.144 -8.210 1.00 57.19 79 ASN A CA 1
ATOM 588 C C . ASN A 1 79 ? 1.441 -0.661 -6.973 1.00 57.19 79 ASN A C 1
ATOM 590 O O . ASN A 1 79 ? 2.669 -0.615 -6.936 1.00 57.19 79 ASN A O 1
ATOM 594 N N . SER A 1 80 ? 0.732 -1.220 -5.987 1.00 53.12 80 SER A N 1
ATOM 595 C CA . SER A 1 80 ? 1.282 -1.761 -4.726 1.00 53.12 80 SER A CA 1
ATOM 596 C C . SER A 1 80 ? 2.351 -2.868 -4.857 1.00 53.12 80 SER A C 1
ATOM 598 O O . SER A 1 80 ? 2.767 -3.428 -3.847 1.00 53.12 80 SER A O 1
ATOM 600 N N . SER A 1 81 ? 2.800 -3.208 -6.071 1.00 51.12 81 SER A N 1
ATOM 601 C CA . SER A 1 81 ? 3.794 -4.252 -6.357 1.00 51.12 81 SER A CA 1
ATOM 602 C C . SER A 1 81 ? 5.205 -3.708 -6.652 1.00 51.12 81 SER A C 1
ATOM 604 O O . SER A 1 81 ? 6.047 -4.450 -7.157 1.00 51.12 81 SER A O 1
ATOM 606 N N . ASN A 1 82 ? 5.504 -2.440 -6.339 1.00 57.31 82 ASN A N 1
ATOM 607 C CA . ASN A 1 82 ? 6.808 -1.787 -6.582 1.00 57.31 82 ASN A CA 1
ATOM 608 C C . ASN A 1 82 ? 7.171 -1.580 -8.067 1.00 57.31 82 ASN A C 1
ATOM 610 O O . ASN A 1 82 ? 8.351 -1.489 -8.402 1.00 57.31 82 ASN A O 1
ATOM 614 N N . GLY A 1 83 ? 6.183 -1.529 -8.966 1.00 63.62 83 GLY A N 1
ATOM 615 C CA . GLY A 1 83 ? 6.397 -1.306 -10.397 1.00 63.62 83 GLY A CA 1
ATOM 616 C C . GLY A 1 83 ? 5.144 -1.502 -11.251 1.00 63.62 83 GLY A C 1
ATOM 617 O O . GLY A 1 83 ? 4.044 -1.703 -10.735 1.00 63.62 83 GLY A O 1
ATOM 618 N N . VAL A 1 84 ? 5.302 -1.409 -12.569 1.00 66.56 84 VAL A N 1
ATOM 619 C CA . VAL A 1 84 ? 4.247 -1.640 -13.563 1.00 66.56 84 VAL A CA 1
ATOM 620 C C . VAL A 1 84 ? 4.854 -2.232 -14.839 1.00 66.56 84 VAL A C 1
ATOM 622 O O . VAL A 1 84 ? 5.996 -1.937 -15.189 1.00 66.56 84 VAL A O 1
ATOM 625 N N . PHE A 1 85 ? 4.109 -3.106 -15.520 1.00 73.19 85 PHE A N 1
ATOM 626 C CA . PHE A 1 85 ? 4.480 -3.556 -16.862 1.00 73.19 85 PHE A CA 1
ATOM 627 C C . PHE A 1 85 ? 4.236 -2.424 -17.852 1.00 73.19 85 PHE A C 1
ATOM 629 O O . PHE A 1 85 ? 3.125 -1.894 -17.913 1.00 73.19 85 PHE A O 1
ATOM 636 N N . VAL A 1 86 ? 5.264 -2.068 -18.615 1.00 71.69 86 VAL A N 1
ATOM 637 C CA . VAL A 1 86 ? 5.189 -1.003 -19.616 1.00 71.69 86 VAL A CA 1
ATOM 638 C C . VAL A 1 86 ? 5.414 -1.606 -20.988 1.00 71.69 86 VAL A C 1
ATOM 640 O O . VAL A 1 86 ? 6.367 -2.355 -21.191 1.00 71.69 86 VAL A O 1
ATOM 643 N N . ASP A 1 87 ? 4.525 -1.285 -21.917 1.00 80.12 87 ASP A N 1
ATOM 644 C CA . ASP A 1 87 ? 4.557 -1.788 -23.284 1.00 80.12 87 ASP A CA 1
ATOM 645 C C . ASP A 1 87 ? 4.295 -0.647 -24.269 1.00 80.12 87 ASP A C 1
ATOM 647 O O . ASP A 1 87 ? 3.591 0.311 -23.934 1.00 80.12 87 ASP A O 1
ATOM 651 N N . TRP A 1 88 ? 4.897 -0.730 -25.453 1.00 84.56 88 TRP A N 1
ATOM 652 C CA . TRP A 1 88 ? 4.772 0.258 -26.525 1.00 84.56 88 TRP A CA 1
ATOM 653 C C . TRP A 1 88 ? 5.097 -0.374 -27.877 1.00 84.56 88 TRP A C 1
ATOM 655 O O . TRP A 1 88 ? 5.900 -1.305 -27.971 1.00 84.56 88 TRP A O 1
ATOM 665 N N . ASP A 1 89 ? 4.518 0.182 -28.937 1.00 75.75 89 ASP A N 1
ATOM 666 C CA . ASP A 1 89 ? 4.852 -0.212 -30.301 1.00 75.75 89 ASP A CA 1
ATOM 667 C C . ASP A 1 89 ? 6.220 0.389 -30.697 1.00 75.75 89 ASP A C 1
ATOM 669 O O . ASP A 1 89 ? 6.421 1.599 -30.541 1.00 75.75 89 ASP A O 1
ATOM 673 N N . PRO A 1 90 ? 7.189 -0.412 -31.191 1.00 72.25 90 PRO A N 1
ATOM 674 C CA . PRO A 1 90 ? 8.467 0.112 -31.669 1.00 72.25 90 PRO A CA 1
ATOM 675 C C . PRO A 1 90 ? 8.292 1.146 -32.798 1.00 72.25 90 PRO A C 1
ATOM 677 O O . PRO A 1 90 ? 7.360 1.020 -33.597 1.00 72.25 90 PRO A O 1
ATOM 680 N N . PRO A 1 91 ? 9.199 2.136 -32.918 1.00 74.56 91 PRO A N 1
ATOM 681 C CA . PRO A 1 91 ? 9.106 3.160 -33.953 1.00 74.56 91 PRO A CA 1
ATOM 682 C C . PRO A 1 91 ? 9.136 2.552 -35.358 1.00 74.56 91 PRO A C 1
ATOM 684 O O . PRO A 1 91 ? 9.973 1.704 -35.676 1.00 74.56 91 PRO A O 1
ATOM 687 N N . SER A 1 92 ? 8.230 3.011 -36.219 1.00 66.06 92 SER A N 1
ATOM 688 C CA . SER A 1 92 ? 8.171 2.600 -37.619 1.00 66.06 92 SER A CA 1
ATOM 689 C C . SER A 1 92 ? 9.053 3.492 -38.491 1.00 66.06 92 SER A C 1
ATOM 691 O O . SER A 1 92 ? 9.008 4.716 -38.381 1.00 66.06 92 SER A O 1
ATOM 693 N N . TYR A 1 93 ? 9.805 2.884 -39.409 1.00 66.12 93 TYR A N 1
ATOM 694 C CA . TYR A 1 93 ? 10.597 3.590 -40.416 1.00 66.12 93 TYR A CA 1
ATOM 695 C C . TYR A 1 93 ? 10.085 3.256 -41.822 1.00 66.12 93 TYR A C 1
ATOM 697 O O . TYR A 1 93 ? 10.018 2.083 -42.186 1.00 66.12 93 TYR A O 1
ATOM 705 N N . ASP A 1 94 ? 9.736 4.287 -42.595 1.00 55.22 94 ASP A N 1
ATOM 706 C CA . ASP A 1 94 ? 9.288 4.204 -43.997 1.00 55.22 94 ASP A CA 1
ATOM 707 C C . ASP A 1 94 ? 10.228 5.020 -44.901 1.00 55.22 94 ASP A C 1
ATOM 709 O O . ASP A 1 94 ? 9.831 5.967 -45.583 1.00 55.22 94 ASP A O 1
ATOM 713 N N . GLY A 1 95 ? 11.528 4.727 -44.807 1.00 55.53 95 GLY A N 1
ATOM 714 C CA . GLY A 1 95 ? 12.536 5.307 -45.689 1.00 55.53 95 GLY A CA 1
ATOM 715 C C . GLY A 1 95 ? 12.640 4.564 -47.020 1.00 55.53 95 GLY A C 1
ATOM 716 O O . GLY A 1 95 ? 12.319 3.381 -47.128 1.00 55.53 95 GLY A O 1
ATOM 717 N N . TYR A 1 96 ? 13.191 5.240 -48.031 1.00 53.03 96 TYR A N 1
ATOM 718 C CA . TYR A 1 96 ? 13.397 4.714 -49.392 1.00 53.03 96 TYR A CA 1
ATOM 719 C C . TYR A 1 96 ? 14.301 3.465 -49.484 1.00 53.03 96 TYR A C 1
ATOM 721 O O . TYR A 1 96 ? 14.452 2.920 -50.573 1.00 53.03 96 TYR A O 1
ATOM 729 N N . CYS A 1 97 ? 14.881 3.016 -48.366 1.00 54.19 97 CYS A N 1
ATOM 730 C CA . CYS A 1 97 ? 15.771 1.856 -48.267 1.00 54.19 97 CYS A CA 1
ATOM 731 C C . CYS A 1 97 ? 15.154 0.671 -47.478 1.00 54.19 97 CYS A C 1
ATOM 733 O O . CYS A 1 97 ? 15.894 -0.208 -47.068 1.00 54.19 97 CYS A O 1
ATOM 735 N N . GLY A 1 98 ? 13.821 0.659 -47.283 1.00 52.59 98 GLY A N 1
ATOM 736 C CA . GLY A 1 98 ? 12.945 -0.506 -47.022 1.00 52.59 98 GLY A CA 1
ATOM 737 C C . GLY A 1 98 ? 13.237 -1.437 -45.826 1.00 52.59 98 GLY A C 1
ATOM 738 O O . GLY A 1 98 ? 14.322 -1.979 -45.687 1.00 52.59 98 GLY A O 1
ATOM 739 N N . ASN A 1 99 ? 12.227 -1.747 -45.003 1.00 57.53 99 ASN A N 1
ATOM 740 C CA . ASN A 1 99 ? 12.278 -2.900 -44.084 1.00 57.53 99 ASN A CA 1
ATOM 741 C C . ASN A 1 99 ? 12.116 -4.218 -44.873 1.00 57.53 99 ASN A C 1
ATOM 743 O O . ASN A 1 99 ? 11.320 -4.262 -45.815 1.00 57.53 99 ASN A O 1
ATOM 747 N N . CYS A 1 100 ? 12.779 -5.311 -44.462 1.00 60.19 100 CYS A N 1
ATOM 748 C CA . CYS A 1 100 ? 12.506 -6.638 -45.034 1.00 60.19 100 CYS A CA 1
ATOM 749 C C . CYS A 1 100 ? 11.034 -7.002 -44.758 1.00 60.19 100 CYS A C 1
ATOM 751 O O . CYS A 1 100 ? 10.641 -7.202 -43.608 1.00 60.19 100 CYS A O 1
ATOM 753 N N . THR A 1 101 ? 10.201 -7.074 -45.794 1.00 58.81 101 THR A N 1
ATOM 754 C CA . THR A 1 101 ? 8.754 -7.342 -45.658 1.00 58.81 101 THR A CA 1
ATOM 755 C C . THR A 1 101 ? 8.379 -8.755 -46.101 1.00 58.81 101 THR A C 1
ATOM 757 O O . THR A 1 101 ? 7.196 -9.075 -46.213 1.00 58.81 101 THR A O 1
ATOM 760 N N . GLY A 1 102 ? 9.375 -9.625 -46.297 1.00 61.75 102 GLY A N 1
ATOM 761 C CA . GLY A 1 102 ? 9.161 -11.038 -46.587 1.00 61.75 102 GLY A CA 1
ATOM 762 C C . GLY A 1 102 ? 8.784 -11.279 -48.045 1.00 61.75 102 GLY A C 1
ATOM 763 O O . GLY A 1 102 ? 7.901 -12.092 -48.318 1.00 61.75 102 GLY A O 1
ATOM 764 N N . GLY A 1 103 ? 9.442 -10.570 -48.968 1.00 66.00 103 GLY A N 1
ATOM 765 C CA . GLY A 1 103 ? 9.266 -10.766 -50.406 1.00 66.00 103 GLY A CA 1
ATOM 766 C C . GLY A 1 103 ? 8.087 -9.998 -50.999 1.00 66.00 103 GLY A C 1
ATOM 767 O O . GLY A 1 103 ? 7.126 -10.605 -51.484 1.00 66.00 103 GLY A O 1
ATOM 768 N N . GLN A 1 104 ? 8.145 -8.661 -50.997 1.00 68.56 104 GLN A N 1
ATOM 769 C CA . GLN A 1 104 ? 7.158 -7.872 -51.743 1.00 68.56 104 GLN A CA 1
ATOM 770 C C . GLN A 1 104 ? 7.172 -8.256 -53.223 1.00 68.56 104 GLN A C 1
ATOM 772 O O . GLN A 1 104 ? 8.212 -8.516 -53.823 1.00 68.56 104 GLN A O 1
ATOM 777 N N . TYR A 1 105 ? 5.996 -8.249 -53.849 1.00 75.81 105 TYR A N 1
ATOM 778 C CA . TYR A 1 105 ? 5.912 -8.465 -55.286 1.00 75.81 105 TYR A CA 1
ATOM 779 C C . TYR A 1 105 ? 6.568 -7.300 -56.039 1.00 75.81 105 TYR A C 1
ATOM 781 O O . TYR A 1 105 ? 6.012 -6.202 -56.108 1.00 75.81 105 TYR A O 1
ATOM 789 N N . ILE A 1 106 ? 7.722 -7.561 -56.655 1.00 77.69 106 ILE A N 1
ATOM 790 C CA . ILE A 1 106 ? 8.387 -6.638 -57.576 1.00 77.69 106 ILE A CA 1
ATOM 791 C C . ILE A 1 106 ? 8.015 -7.051 -59.009 1.00 77.69 106 ILE A C 1
ATOM 793 O O . ILE A 1 106 ? 8.372 -8.149 -59.443 1.00 77.69 106 ILE A O 1
ATOM 797 N N . PRO A 1 107 ? 7.303 -6.204 -59.781 1.00 79.94 107 PRO A N 1
ATOM 798 C CA . PRO A 1 107 ? 6.946 -6.527 -61.157 1.00 79.94 107 PRO A CA 1
ATOM 799 C C . PRO A 1 107 ? 8.177 -6.887 -61.991 1.00 79.94 107 PRO A C 1
ATOM 801 O O . PRO A 1 107 ? 9.120 -6.102 -62.087 1.00 79.94 107 PRO A O 1
ATOM 804 N N . GLY A 1 108 ? 8.138 -8.062 -62.619 1.00 85.50 108 GLY A N 1
ATOM 805 C CA . GLY A 1 108 ? 9.241 -8.574 -63.430 1.00 85.50 108 GLY A CA 1
ATOM 806 C C . GLY A 1 108 ? 10.259 -9.420 -62.665 1.00 85.50 108 GLY A C 1
ATOM 807 O O . GLY A 1 108 ? 11.224 -9.851 -63.291 1.00 85.50 108 GLY A O 1
ATOM 808 N N . PHE A 1 109 ? 10.038 -9.706 -61.379 1.00 91.00 109 PHE A N 1
ATOM 809 C CA . PHE A 1 109 ? 10.935 -10.507 -60.549 1.00 91.00 109 PHE A CA 1
ATOM 810 C C . PHE A 1 109 ? 10.206 -11.610 -59.770 1.00 91.00 109 PHE A C 1
ATOM 812 O O . PHE A 1 109 ? 9.021 -11.503 -59.451 1.00 91.00 109 PHE A O 1
ATOM 819 N N . VAL A 1 110 ? 10.948 -12.665 -59.441 1.00 89.75 110 VAL A N 1
ATOM 820 C CA . VAL A 1 110 ? 10.562 -13.758 -58.547 1.00 89.75 110 VAL A CA 1
ATOM 821 C C . VAL A 1 110 ? 11.397 -13.652 -57.280 1.00 89.75 110 VAL A C 1
ATOM 823 O O . VAL A 1 110 ? 12.621 -13.609 -57.349 1.00 89.75 110 VAL A O 1
ATOM 826 N N . TYR A 1 111 ? 10.740 -13.620 -56.124 1.00 91.88 111 TYR A N 1
ATOM 827 C CA . TYR A 1 111 ? 11.420 -13.609 -54.832 1.00 91.88 111 TYR A CA 1
ATOM 828 C C . TYR A 1 111 ? 12.174 -14.924 -54.598 1.00 91.88 111 TYR A C 1
ATOM 830 O O . TYR A 1 111 ? 11.593 -16.002 -54.735 1.00 91.88 111 TYR A O 1
ATOM 838 N N . MET A 1 112 ? 13.457 -14.824 -54.252 1.00 90.75 112 MET A N 1
ATOM 839 C CA . MET A 1 112 ? 14.332 -15.963 -53.963 1.00 90.75 112 MET A CA 1
ATOM 840 C C . MET A 1 112 ? 14.455 -16.225 -52.458 1.00 90.75 112 MET A C 1
ATOM 842 O O . MET A 1 112 ? 14.603 -17.372 -52.056 1.00 90.75 112 MET A O 1
ATOM 846 N N . GLY A 1 113 ? 14.328 -15.201 -51.614 1.00 87.06 113 GLY A N 1
ATOM 847 C CA . GLY A 1 113 ? 14.404 -15.328 -50.157 1.00 87.06 113 GLY A CA 1
ATOM 848 C C . GLY A 1 113 ? 15.197 -14.185 -49.528 1.00 87.06 113 GLY A C 1
ATOM 849 O O . GLY A 1 113 ? 15.580 -13.243 -50.219 1.00 87.06 113 GLY A O 1
ATOM 850 N N . ALA A 1 114 ? 15.439 -14.267 -48.221 1.00 86.69 114 ALA A N 1
ATOM 851 C CA . ALA A 1 114 ? 16.249 -13.299 -47.489 1.00 86.69 114 ALA A CA 1
ATOM 852 C C . ALA A 1 114 ? 17.432 -13.987 -46.800 1.00 86.69 114 ALA A C 1
ATOM 854 O O . ALA A 1 114 ? 17.258 -15.045 -46.192 1.00 86.69 114 ALA A O 1
ATOM 855 N N . LEU A 1 115 ? 18.611 -13.371 -46.870 1.00 81.62 115 LEU A N 1
ATOM 856 C CA . LEU A 1 115 ? 19.838 -13.833 -46.219 1.00 81.62 115 LEU A CA 1
ATOM 857 C C . LEU A 1 115 ? 20.688 -12.615 -45.826 1.00 81.62 115 LEU A C 1
ATOM 859 O O . LEU A 1 115 ? 20.708 -11.623 -46.542 1.00 81.62 115 LEU A O 1
ATOM 863 N N . ASN A 1 116 ? 21.349 -12.663 -44.665 1.00 73.56 116 ASN A N 1
ATOM 864 C CA . ASN A 1 116 ? 22.290 -11.634 -44.188 1.00 73.56 116 ASN A CA 1
ATOM 865 C C . ASN A 1 116 ? 21.775 -10.178 -44.146 1.00 73.56 116 ASN A C 1
ATOM 867 O O . ASN A 1 116 ? 22.571 -9.249 -44.143 1.00 73.56 116 ASN A O 1
ATOM 871 N N . GLY A 1 117 ? 20.458 -9.965 -44.042 1.00 69.44 117 GLY A N 1
ATOM 872 C CA . GLY A 1 117 ? 19.869 -8.616 -44.043 1.00 69.44 117 GLY A CA 1
ATOM 873 C C . GLY A 1 117 ? 19.546 -8.072 -45.439 1.00 69.44 117 GLY A C 1
ATOM 874 O O . GLY A 1 117 ? 19.245 -6.888 -45.572 1.00 69.44 117 GLY A O 1
ATOM 875 N N . HIS A 1 118 ? 19.561 -8.940 -46.452 1.00 78.69 118 HIS A N 1
ATOM 876 C CA . HIS A 1 118 ? 19.215 -8.631 -47.835 1.00 78.69 118 HIS A CA 1
ATOM 877 C C . HIS A 1 118 ? 18.066 -9.525 -48.312 1.00 78.69 118 HIS A C 1
ATOM 879 O O . HIS A 1 118 ? 17.928 -10.672 -47.877 1.00 78.69 118 HIS A O 1
ATOM 885 N N . GLU A 1 119 ? 17.239 -9.010 -49.218 1.00 88.00 119 GLU A N 1
ATOM 886 C CA . GLU A 1 119 ? 16.258 -9.787 -49.977 1.00 88.00 119 GLU A CA 1
ATOM 887 C C . GLU A 1 119 ? 16.752 -9.999 -51.414 1.00 88.00 119 GLU A C 1
ATOM 889 O O . GLU A 1 119 ? 17.194 -9.060 -52.073 1.00 88.00 119 GLU A O 1
ATOM 894 N N . TYR A 1 120 ? 16.637 -11.225 -51.924 1.00 92.31 120 TYR A N 1
ATOM 895 C CA . TYR A 1 120 ? 17.109 -11.592 -53.259 1.00 92.31 120 TYR A CA 1
ATOM 896 C C . TYR A 1 120 ? 15.943 -11.889 -54.192 1.00 92.31 120 TYR A C 1
ATOM 898 O O . TYR A 1 120 ? 14.947 -12.510 -53.807 1.00 92.31 120 TYR A O 1
ATOM 906 N N . TYR A 1 121 ? 16.082 -11.467 -55.444 1.00 93.62 121 TYR A N 1
ATOM 907 C CA . TYR A 1 121 ? 15.055 -11.581 -56.469 1.00 93.62 121 TYR A CA 1
ATOM 908 C C . TYR A 1 121 ? 15.675 -11.976 -57.813 1.00 93.62 121 TYR A C 1
ATOM 910 O O . TYR A 1 121 ? 16.618 -11.340 -58.269 1.00 93.62 121 TYR A O 1
ATOM 918 N N . CYS A 1 122 ? 15.117 -12.972 -58.499 1.00 94.56 122 CYS A N 1
ATOM 919 C CA . CYS A 1 122 ? 15.524 -13.340 -59.858 1.00 94.56 122 CYS A CA 1
ATOM 920 C C . CYS A 1 122 ? 14.623 -12.647 -60.883 1.00 94.56 122 CYS A C 1
ATOM 922 O O . CYS A 1 122 ? 13.399 -12.658 -60.734 1.00 94.56 122 CYS A O 1
ATOM 924 N N . SER A 1 123 ? 15.190 -12.037 -61.920 1.00 95.06 123 SER A N 1
ATOM 925 C CA . SER A 1 123 ? 14.394 -11.423 -62.982 1.00 95.06 123 SER A CA 1
ATOM 926 C C . SER A 1 123 ? 13.653 -12.474 -63.817 1.00 95.06 123 SER A C 1
ATOM 928 O O . SER A 1 123 ? 14.107 -13.591 -64.002 1.00 95.06 123 SER A O 1
ATOM 930 N N . THR A 1 124 ? 12.482 -12.109 -64.338 1.00 91.25 124 THR A N 1
ATOM 931 C CA . THR A 1 124 ? 11.642 -12.967 -65.204 1.00 91.25 124 THR A CA 1
ATOM 932 C C . THR A 1 124 ? 11.890 -12.735 -66.695 1.00 91.25 124 THR A C 1
ATOM 934 O O . THR A 1 124 ? 11.171 -13.256 -67.549 1.00 91.25 124 THR A O 1
ATOM 937 N N . SER A 1 125 ? 12.822 -11.847 -67.038 1.00 91.44 125 SER A N 1
ATOM 938 C CA . SER A 1 125 ? 13.133 -11.483 -68.417 1.00 91.44 125 SER A CA 1
ATOM 939 C C . SER A 1 125 ? 14.617 -11.156 -68.546 1.00 91.44 125 SER A C 1
ATOM 941 O O . SER A 1 125 ? 15.135 -10.382 -67.736 1.00 91.44 125 SER A O 1
ATOM 943 N N . PRO A 1 126 ? 15.298 -11.702 -69.567 1.00 94.75 126 PRO A N 1
ATOM 944 C CA . PRO A 1 126 ? 16.732 -11.541 -69.707 1.00 94.75 126 PRO A CA 1
ATOM 945 C C . PRO A 1 126 ? 17.119 -10.135 -70.183 1.00 94.75 126 PRO A C 1
ATOM 947 O O . PRO A 1 126 ? 16.416 -9.517 -70.987 1.00 94.75 126 PRO A O 1
ATOM 950 N N . ALA A 1 127 ? 18.276 -9.660 -69.730 1.00 93.44 127 ALA A N 1
ATOM 951 C CA . ALA A 1 127 ? 18.855 -8.366 -70.074 1.00 93.44 127 ALA A CA 1
ATOM 952 C C . ALA A 1 127 ? 20.384 -8.469 -70.204 1.00 93.44 127 ALA A C 1
ATOM 954 O O . ALA A 1 127 ? 20.998 -9.393 -69.666 1.00 93.44 127 ALA A O 1
ATOM 955 N N . SER A 1 128 ? 21.007 -7.532 -70.925 1.00 94.94 128 SER A N 1
ATOM 956 C CA . SER A 1 128 ? 22.467 -7.393 -70.905 1.00 94.94 128 SER A CA 1
ATOM 957 C C . SER A 1 128 ? 22.930 -7.011 -69.504 1.00 94.94 128 SER A C 1
ATOM 959 O O . SER A 1 128 ? 22.163 -6.387 -68.771 1.00 94.94 128 SER A O 1
ATOM 961 N N . TRP A 1 129 ? 24.170 -7.338 -69.128 1.00 94.94 129 TRP A N 1
ATOM 962 C CA . TRP A 1 129 ? 24.668 -7.077 -67.768 1.00 94.94 129 TRP A CA 1
ATOM 963 C C . TRP A 1 129 ? 24.490 -5.602 -67.364 1.00 94.94 129 TRP A C 1
ATOM 965 O O . TRP A 1 129 ? 23.916 -5.298 -66.323 1.00 94.94 129 TRP A O 1
ATOM 975 N N . ALA A 1 130 ? 24.842 -4.673 -68.261 1.00 90.06 130 ALA A N 1
ATOM 976 C CA . ALA A 1 130 ? 24.675 -3.236 -68.030 1.00 90.06 130 ALA A CA 1
ATOM 977 C C . ALA A 1 130 ? 23.203 -2.809 -67.859 1.00 90.06 130 ALA A C 1
ATOM 979 O O . ALA A 1 130 ? 22.899 -1.904 -67.086 1.00 90.06 130 ALA A O 1
ATOM 980 N N . MET A 1 131 ? 22.269 -3.446 -68.571 1.00 90.19 131 MET A N 1
ATOM 981 C CA . MET A 1 131 ? 20.841 -3.161 -68.408 1.00 90.19 131 MET A CA 1
ATOM 982 C C . MET A 1 131 ? 20.293 -3.797 -67.123 1.00 90.19 131 MET A C 1
ATOM 984 O O . MET A 1 131 ? 19.469 -3.190 -66.447 1.00 90.19 131 MET A O 1
ATOM 988 N N . ALA A 1 132 ? 20.762 -4.992 -66.764 1.00 91.88 132 ALA A N 1
ATOM 989 C CA . ALA A 1 132 ? 20.411 -5.676 -65.526 1.00 91.88 132 ALA A CA 1
ATOM 990 C C . ALA A 1 132 ? 20.831 -4.854 -64.297 1.00 91.88 132 ALA A C 1
ATOM 992 O O . ALA A 1 132 ? 19.996 -4.584 -63.437 1.00 91.88 132 ALA A O 1
ATOM 993 N N . GLN A 1 133 ? 22.067 -4.346 -64.293 1.00 89.25 133 GLN A N 1
ATOM 994 C CA . GLN A 1 133 ? 22.578 -3.395 -63.302 1.00 89.25 133 GLN A CA 1
ATOM 995 C C . GLN A 1 133 ? 21.649 -2.180 -63.149 1.00 89.25 133 GLN A C 1
ATOM 997 O O . GLN A 1 133 ? 21.218 -1.851 -62.045 1.00 89.25 133 GLN A O 1
ATOM 1002 N N . GLN A 1 134 ? 21.273 -1.537 -64.261 1.00 81.81 134 GLN A N 1
ATOM 1003 C CA . GLN A 1 134 ? 20.364 -0.383 -64.244 1.00 81.81 134 GLN A CA 1
ATOM 1004 C C . GLN A 1 134 ? 18.978 -0.732 -63.689 1.00 81.81 134 GLN A C 1
ATOM 1006 O O . GLN A 1 134 ? 18.377 0.074 -62.975 1.00 81.81 134 GLN A O 1
ATOM 1011 N N . ILE A 1 135 ? 18.459 -1.921 -64.006 1.00 79.88 135 ILE A N 1
ATOM 1012 C CA . ILE A 1 135 ? 17.171 -2.378 -63.483 1.00 79.88 135 ILE A CA 1
ATOM 1013 C C . ILE A 1 135 ? 17.267 -2.592 -61.969 1.00 79.88 135 ILE A C 1
ATOM 1015 O O . ILE A 1 135 ? 16.402 -2.071 -61.266 1.00 79.88 135 ILE A O 1
ATOM 1019 N N . CYS A 1 136 ? 18.298 -3.279 -61.466 1.00 83.25 136 CYS A N 1
ATOM 1020 C CA . CYS A 1 136 ? 18.509 -3.474 -60.027 1.00 83.25 136 CYS A CA 1
ATOM 1021 C C . CYS A 1 136 ? 18.620 -2.134 -59.287 1.00 83.25 136 CYS A C 1
ATOM 1023 O O . CYS A 1 136 ? 17.867 -1.875 -58.345 1.00 83.25 136 CYS A O 1
ATOM 1025 N N . ALA A 1 137 ? 19.459 -1.233 -59.805 1.00 73.62 137 ALA A N 1
ATOM 1026 C CA . ALA A 1 137 ? 19.649 0.109 -59.265 1.00 73.62 137 ALA A CA 1
ATOM 1027 C C . ALA A 1 137 ? 18.335 0.908 -59.197 1.00 73.62 137 ALA A C 1
ATOM 1029 O O . ALA A 1 137 ? 18.053 1.563 -58.194 1.00 73.62 137 ALA A O 1
ATOM 1030 N N . SER A 1 138 ? 17.476 0.808 -60.222 1.00 71.31 138 SER A N 1
ATOM 1031 C CA . SER A 1 138 ? 16.162 1.480 -60.245 1.00 71.31 138 SER A CA 1
ATOM 1032 C C . SER A 1 138 ? 15.177 0.982 -59.177 1.00 71.31 138 SER A C 1
ATOM 1034 O O . SER A 1 138 ? 14.131 1.599 -58.964 1.00 71.31 138 SER A O 1
ATOM 1036 N N . LYS A 1 139 ? 15.475 -0.151 -58.530 1.00 71.81 139 LYS A N 1
ATOM 1037 C CA . LYS A 1 139 ? 14.680 -0.753 -57.451 1.00 71.81 139 LYS A CA 1
ATOM 1038 C C . LYS A 1 139 ? 15.313 -0.576 -56.071 1.00 71.81 139 LYS A C 1
ATOM 1040 O O . LYS A 1 139 ? 14.774 -1.113 -55.113 1.00 71.81 139 LYS A O 1
ATOM 1045 N N . GLY A 1 140 ? 16.405 0.185 -55.969 1.00 69.94 140 GLY A N 1
ATOM 1046 C CA . GLY A 1 140 ? 17.132 0.395 -54.715 1.00 69.94 140 GLY A CA 1
ATOM 1047 C C . GLY A 1 140 ? 18.064 -0.757 -54.334 1.00 69.94 140 GLY A C 1
ATOM 1048 O O . GLY A 1 140 ? 18.575 -0.762 -53.219 1.00 69.94 140 GLY A O 1
ATOM 1049 N N . GLY A 1 141 ? 18.277 -1.718 -55.238 1.00 77.56 141 GLY A N 1
ATOM 1050 C CA . GLY A 1 141 ? 19.202 -2.834 -55.065 1.00 77.56 141 GLY A CA 1
ATOM 1051 C C . GLY A 1 141 ? 20.366 -2.776 -56.050 1.00 77.56 141 GLY A C 1
ATOM 1052 O O . GLY A 1 141 ? 20.540 -1.805 -56.786 1.00 77.56 141 GLY A O 1
ATOM 1053 N N . TYR A 1 142 ? 21.142 -3.846 -56.096 1.00 87.75 142 TYR A N 1
ATOM 1054 C CA . TYR A 1 142 ? 22.274 -4.037 -57.003 1.00 87.75 142 TYR A CA 1
ATOM 1055 C C . TYR A 1 142 ? 22.235 -5.454 -57.579 1.00 87.75 142 TYR A C 1
ATOM 1057 O O . TYR A 1 142 ? 21.430 -6.290 -57.156 1.00 87.75 142 TYR A O 1
ATOM 1065 N N . LEU A 1 143 ? 23.035 -5.727 -58.609 1.00 95.81 143 LEU A N 1
ATOM 1066 C CA . LEU A 1 143 ? 23.261 -7.117 -59.004 1.00 95.81 143 LEU A CA 1
ATOM 1067 C C . LEU A 1 143 ? 23.950 -7.855 -57.855 1.00 95.81 143 LEU A C 1
ATOM 1069 O O . LEU A 1 143 ? 24.897 -7.325 -57.282 1.00 95.81 143 LEU A O 1
ATOM 1073 N N . ALA A 1 144 ? 23.476 -9.060 -57.537 1.00 95.88 144 ALA A N 1
ATOM 1074 C CA . ALA A 1 144 ? 23.838 -9.749 -56.303 1.00 95.88 144 ALA A CA 1
ATOM 1075 C C . ALA A 1 144 ? 25.349 -9.895 -56.109 1.00 95.88 144 ALA A C 1
ATOM 1077 O O . ALA A 1 144 ? 26.064 -10.330 -57.022 1.00 95.88 144 ALA A O 1
ATOM 1078 N N . SER A 1 145 ? 25.788 -9.563 -54.902 1.00 92.44 145 SER A N 1
ATOM 1079 C CA . SER A 1 145 ? 27.134 -9.778 -54.405 1.00 92.44 145 SER A CA 1
ATOM 1080 C C . SER A 1 145 ? 27.191 -11.090 -53.639 1.00 92.44 145 SER A C 1
ATOM 1082 O O . SER A 1 145 ? 26.203 -11.557 -53.083 1.00 92.44 145 SER A O 1
ATOM 1084 N N . ILE A 1 146 ? 28.341 -11.762 -53.687 1.00 93.75 146 ILE A N 1
ATOM 1085 C CA . ILE A 1 146 ? 28.517 -13.046 -53.008 1.00 93.75 146 ILE A CA 1
ATOM 1086 C C . ILE A 1 146 ? 29.797 -12.987 -52.184 1.00 93.75 146 ILE A C 1
ATOM 1088 O O . ILE A 1 146 ? 30.905 -13.200 -52.688 1.00 93.75 146 ILE A O 1
ATOM 1092 N N . GLY A 1 147 ? 29.640 -12.698 -50.895 1.00 88.00 147 GLY A N 1
ATOM 1093 C CA . GLY A 1 147 ? 30.733 -12.573 -49.934 1.00 88.00 147 GLY A CA 1
ATOM 1094 C C . GLY A 1 147 ? 31.111 -13.890 -49.255 1.00 88.00 147 GLY A C 1
ATOM 1095 O O . GLY A 1 147 ? 32.141 -13.968 -48.582 1.00 88.00 147 GLY A O 1
ATOM 1096 N N . SER A 1 148 ? 30.304 -14.945 -49.407 1.00 91.19 148 SER A N 1
ATOM 1097 C CA . SER A 1 148 ? 30.525 -16.210 -48.702 1.00 91.19 148 SER A CA 1
ATOM 1098 C C . SER A 1 148 ? 30.050 -17.443 -49.469 1.00 91.19 148 SER A C 1
ATOM 1100 O O . SER A 1 148 ? 29.206 -17.377 -50.360 1.00 91.19 148 SER A O 1
ATOM 1102 N N . LYS A 1 149 ? 30.558 -18.613 -49.059 1.00 93.50 149 LYS A N 1
ATOM 1103 C CA . LYS A 1 149 ? 30.065 -19.901 -49.562 1.00 93.50 149 LYS A CA 1
ATOM 1104 C C . LYS A 1 149 ? 28.579 -20.113 -49.244 1.00 93.50 149 LYS A C 1
ATOM 1106 O O . LYS A 1 149 ? 27.866 -20.658 -50.072 1.00 93.50 149 LYS A O 1
ATOM 1111 N N . GLU A 1 150 ? 28.133 -19.711 -48.057 1.00 93.75 150 GLU A N 1
ATOM 1112 C CA . GLU A 1 150 ? 26.740 -19.872 -47.619 1.00 93.75 150 GLU A CA 1
ATOM 1113 C C . GLU A 1 150 ? 25.775 -19.105 -48.525 1.00 93.75 150 GLU A C 1
ATOM 1115 O O . GLU A 1 150 ? 24.785 -19.656 -48.995 1.00 93.75 150 GLU A O 1
ATOM 1120 N N . GLU A 1 151 ? 26.119 -17.860 -48.833 1.00 93.38 151 GLU A N 1
ATOM 1121 C CA . GLU A 1 151 ? 25.368 -17.013 -49.753 1.00 93.38 151 GLU A CA 1
ATOM 1122 C C . GLU A 1 151 ? 25.374 -17.556 -51.185 1.00 93.38 151 GLU A C 1
ATOM 1124 O O . GLU A 1 151 ? 24.330 -17.606 -51.835 1.00 93.38 151 GLU A O 1
ATOM 1129 N N . ASN A 1 152 ? 26.521 -18.060 -51.653 1.00 95.81 152 ASN A N 1
ATOM 1130 C CA . ASN A 1 152 ? 26.613 -18.721 -52.952 1.00 95.81 152 ASN A CA 1
ATOM 1131 C C . ASN A 1 152 ? 25.686 -19.940 -53.044 1.00 95.81 152 ASN A C 1
ATOM 1133 O O . ASN A 1 152 ? 24.974 -20.108 -54.034 1.00 95.81 152 ASN A O 1
ATOM 1137 N N . ASP A 1 153 ? 25.727 -20.804 -52.026 1.00 95.31 153 ASP A N 1
ATOM 1138 C CA . ASP A 1 153 ? 24.908 -22.012 -51.958 1.00 95.31 153 ASP A CA 1
ATOM 1139 C C . ASP A 1 153 ? 23.418 -21.631 -51.965 1.00 95.31 153 ASP A C 1
ATOM 1141 O O . ASP A 1 153 ? 22.673 -22.130 -52.808 1.00 95.31 153 ASP A O 1
ATOM 1145 N N . PHE A 1 154 ? 23.015 -20.670 -51.122 1.00 95.12 154 PHE A N 1
ATOM 1146 C CA . PHE A 1 154 ? 21.646 -20.152 -51.038 1.00 95.12 154 PHE A CA 1
ATOM 1147 C C . PHE A 1 154 ? 21.105 -19.691 -52.398 1.00 95.12 154 PHE A C 1
ATOM 1149 O O . PHE A 1 154 ? 20.033 -20.129 -52.820 1.00 95.12 154 PHE A O 1
ATOM 1156 N N . LEU A 1 155 ? 21.851 -18.848 -53.117 1.00 95.44 155 LEU A N 1
ATOM 1157 C CA . LEU A 1 155 ? 21.412 -18.357 -54.424 1.00 95.44 155 LEU A CA 1
ATOM 1158 C C . LEU A 1 155 ? 21.354 -19.476 -55.465 1.00 95.44 155 LEU A C 1
ATOM 1160 O O . LEU A 1 155 ? 20.412 -19.530 -56.259 1.00 95.44 155 LEU A O 1
ATOM 1164 N N . SER A 1 156 ? 22.334 -20.381 -55.459 1.00 94.06 156 SER A N 1
ATOM 1165 C CA . SER A 1 156 ? 22.396 -21.480 -56.425 1.00 94.06 156 SER A CA 1
ATOM 1166 C C . SER A 1 156 ? 21.291 -22.521 -56.234 1.00 94.06 156 SER A C 1
ATOM 1168 O O . SER A 1 156 ? 20.734 -22.990 -57.224 1.00 94.06 156 SER A O 1
ATOM 1170 N N . ASP A 1 157 ? 20.905 -22.814 -54.989 1.00 92.31 157 ASP A N 1
ATOM 1171 C CA . ASP A 1 157 ? 19.854 -23.785 -54.661 1.00 92.31 157 ASP A CA 1
ATOM 1172 C C . ASP A 1 157 ? 18.465 -23.328 -55.138 1.00 92.31 157 ASP A C 1
ATOM 1174 O O . ASP A 1 157 ? 17.591 -24.148 -55.435 1.00 92.31 157 ASP A O 1
ATOM 1178 N N . ILE A 1 158 ? 18.253 -22.012 -55.216 1.00 90.56 158 ILE A N 1
ATOM 1179 C CA . ILE A 1 158 ? 16.976 -21.396 -55.598 1.00 90.56 158 ILE A CA 1
ATOM 1180 C C . ILE A 1 158 ? 16.944 -21.048 -57.093 1.00 90.56 158 ILE A C 1
ATOM 1182 O O . ILE A 1 158 ? 15.867 -20.933 -57.689 1.00 90.56 158 ILE A O 1
ATOM 1186 N N . LEU A 1 159 ? 18.106 -20.903 -57.734 1.00 89.25 159 LEU A N 1
ATOM 1187 C CA . LEU A 1 159 ? 18.205 -20.587 -59.153 1.00 89.25 159 LEU A CA 1
ATOM 1188 C C . LEU A 1 159 ? 17.718 -21.766 -60.014 1.00 89.25 159 LEU A C 1
ATOM 1190 O O . LEU A 1 159 ? 18.430 -22.730 -60.276 1.00 89.25 159 LEU A O 1
ATOM 1194 N N . THR A 1 160 ? 16.486 -21.667 -60.513 1.00 77.56 160 THR A N 1
ATOM 1195 C CA . THR A 1 160 ? 15.854 -22.732 -61.322 1.00 77.56 160 THR A CA 1
ATOM 1196 C C . THR A 1 160 ? 16.284 -22.761 -62.797 1.00 77.56 160 THR A C 1
ATOM 1198 O O . THR A 1 160 ? 15.902 -23.669 -63.539 1.00 77.56 160 THR A O 1
ATOM 1201 N N . LEU A 1 161 ? 17.066 -21.776 -63.237 1.00 77.75 161 LEU A N 1
ATOM 1202 C CA . LEU A 1 161 ? 17.477 -21.568 -64.631 1.00 77.75 161 LEU A CA 1
ATOM 1203 C C . LEU A 1 161 ? 18.830 -22.226 -64.918 1.00 77.75 161 LEU A C 1
ATOM 1205 O O . LEU A 1 161 ? 19.355 -22.946 -64.080 1.00 77.75 161 LEU A O 1
ATOM 1209 N N . GLN A 1 162 ? 19.401 -22.034 -66.113 1.00 87.38 162 GLN A N 1
ATOM 1210 C CA . GLN A 1 162 ? 20.764 -22.512 -66.402 1.00 87.38 162 GLN A CA 1
ATOM 1211 C C . GLN A 1 162 ? 21.833 -21.604 -65.782 1.00 87.38 162 GLN A C 1
ATOM 1213 O O . GLN A 1 162 ? 22.783 -22.109 -65.182 1.00 87.38 162 GLN A O 1
ATOM 1218 N N . SER A 1 163 ? 21.657 -20.288 -65.901 1.00 94.69 163 SER A N 1
ATOM 1219 C CA . SER A 1 163 ? 22.541 -19.277 -65.329 1.00 94.69 163 SER A CA 1
ATOM 1220 C C . SER A 1 163 ? 21.821 -17.940 -65.149 1.00 94.69 163 SER A C 1
ATOM 1222 O O . SER A 1 163 ? 20.745 -17.731 -65.719 1.00 94.69 163 SER A O 1
ATOM 1224 N N . ALA A 1 164 ? 22.405 -17.051 -64.348 1.00 96.88 164 ALA A N 1
ATOM 1225 C CA . ALA A 1 164 ? 21.948 -15.677 -64.181 1.00 96.88 164 ALA A CA 1
ATOM 1226 C C . ALA A 1 164 ? 23.121 -14.714 -63.951 1.00 96.88 164 ALA A C 1
ATOM 1228 O O . ALA A 1 164 ? 24.134 -15.105 -63.370 1.00 96.88 164 ALA A O 1
ATOM 1229 N N . TRP A 1 165 ? 22.981 -13.452 -64.366 1.00 98.12 165 TRP A N 1
ATOM 1230 C CA . TRP A 1 165 ? 23.959 -12.414 -64.030 1.00 98.12 165 TRP A CA 1
ATOM 1231 C C . TRP A 1 165 ? 24.027 -12.178 -62.519 1.00 98.12 165 TRP A C 1
ATOM 1233 O O . TRP A 1 165 ? 22.991 -12.100 -61.849 1.00 98.12 165 TRP A O 1
ATOM 1243 N N . ILE A 1 166 ? 25.254 -12.006 -62.029 1.00 97.62 166 ILE A N 1
ATOM 1244 C CA . ILE A 1 166 ? 25.592 -11.515 -60.688 1.00 97.62 166 ILE A CA 1
ATOM 1245 C C . ILE A 1 166 ? 26.439 -10.239 -60.811 1.00 97.62 166 ILE A C 1
ATOM 1247 O O . ILE A 1 166 ? 26.838 -9.850 -61.911 1.00 97.62 166 ILE A O 1
ATOM 1251 N N . GLY A 1 167 ? 26.692 -9.554 -59.697 1.00 96.06 167 GLY A N 1
ATOM 1252 C CA . GLY A 1 167 ? 27.289 -8.216 -59.694 1.00 96.06 167 GLY A CA 1
ATOM 1253 C C . GLY A 1 167 ? 28.785 -8.152 -59.987 1.00 96.06 167 GLY A C 1
ATOM 1254 O O . GLY A 1 167 ? 29.328 -7.055 -60.019 1.00 96.06 167 GLY A O 1
ATOM 1255 N N . LEU A 1 168 ? 29.470 -9.280 -60.179 1.00 95.19 168 LEU A N 1
ATOM 1256 C CA . LEU A 1 168 ? 30.918 -9.297 -60.381 1.00 95.19 168 LEU A CA 1
ATOM 1257 C C . LEU A 1 168 ? 31.275 -8.906 -61.826 1.00 95.19 168 LEU A C 1
ATOM 1259 O O . LEU A 1 168 ? 30.712 -9.440 -62.784 1.00 95.19 168 LEU A O 1
ATOM 1263 N N . THR A 1 169 ? 32.221 -7.981 -61.983 1.00 91.12 169 THR A N 1
ATOM 1264 C CA . THR A 1 169 ? 32.707 -7.503 -63.287 1.00 91.12 169 THR A CA 1
ATOM 1265 C C . THR A 1 169 ? 34.129 -6.957 -63.177 1.00 91.12 169 THR A C 1
ATOM 1267 O O . THR A 1 169 ? 34.506 -6.412 -62.142 1.00 91.12 169 THR A O 1
ATOM 1270 N N . ASP A 1 170 ? 34.912 -7.069 -64.242 1.00 85.75 170 ASP A N 1
ATOM 1271 C CA . ASP A 1 170 ? 36.224 -6.434 -64.418 1.00 85.75 170 ASP A CA 1
ATOM 1272 C C . ASP A 1 170 ? 36.241 -5.464 -65.617 1.00 85.75 170 ASP A C 1
ATOM 1274 O O . ASP A 1 170 ? 37.279 -4.939 -66.001 1.00 85.75 170 ASP A O 1
ATOM 1278 N N . ASN A 1 171 ? 35.066 -5.097 -66.144 1.00 83.56 171 ASN A N 1
ATOM 1279 C CA . ASN A 1 171 ? 34.903 -4.172 -67.278 1.00 83.56 171 ASN A CA 1
ATOM 1280 C C . ASN A 1 171 ? 35.552 -2.790 -67.057 1.00 83.56 171 ASN A C 1
ATOM 1282 O O . ASN A 1 171 ? 35.842 -2.064 -68.008 1.00 83.56 171 ASN A O 1
ATOM 1286 N N . ALA A 1 172 ? 35.745 -2.382 -65.800 1.00 74.81 172 ALA A N 1
ATOM 1287 C CA . ALA A 1 172 ? 36.452 -1.147 -65.471 1.00 74.81 172 ALA A CA 1
ATOM 1288 C C . ALA A 1 172 ? 37.982 -1.296 -65.567 1.00 74.81 172 ALA A C 1
ATOM 1290 O O . ALA A 1 172 ? 38.663 -0.332 -65.928 1.00 74.81 172 ALA A O 1
ATOM 1291 N N . TRP A 1 173 ? 38.504 -2.480 -65.244 1.00 76.00 173 TRP A N 1
ATOM 1292 C CA . TRP A 1 173 ? 39.924 -2.786 -65.108 1.00 76.00 173 TRP A CA 1
ATOM 1293 C C . TRP A 1 173 ? 40.154 -4.269 -65.420 1.00 76.00 173 TRP A C 1
ATOM 1295 O O . TRP A 1 173 ? 39.967 -5.114 -64.554 1.00 76.00 173 TRP A O 1
ATOM 1305 N N . GLU A 1 174 ? 40.575 -4.565 -66.650 1.00 84.19 174 GLU A N 1
ATOM 1306 C CA . GLU A 1 174 ? 40.828 -5.931 -67.131 1.00 84.19 174 GLU A CA 1
ATOM 1307 C C . GLU A 1 174 ? 41.630 -6.775 -66.122 1.00 84.19 174 GLU A C 1
ATOM 1309 O O . GLU A 1 174 ? 42.751 -6.404 -65.744 1.00 84.19 174 GLU A O 1
ATOM 1314 N N . GLY A 1 175 ? 41.063 -7.907 -65.690 1.00 79.44 175 GLY A N 1
ATOM 1315 C CA . GLY A 1 175 ? 41.660 -8.814 -64.708 1.00 79.44 175 GLY A CA 1
ATOM 1316 C C . GLY A 1 175 ? 41.502 -8.407 -63.234 1.00 79.44 175 GLY A C 1
ATOM 1317 O O . GLY A 1 175 ? 41.940 -9.156 -62.353 1.00 79.44 175 GLY A O 1
ATOM 1318 N N . GLU A 1 176 ? 40.876 -7.266 -62.934 1.00 83.44 176 GLU A N 1
ATOM 1319 C CA . GLU A 1 176 ? 40.540 -6.819 -61.576 1.00 83.44 176 GLU A CA 1
ATOM 1320 C C . GLU A 1 176 ? 39.019 -6.820 -61.349 1.00 83.44 176 GLU A C 1
ATOM 1322 O O . GLU A 1 176 ? 38.318 -5.835 -61.583 1.00 83.44 176 GLU A O 1
ATOM 1327 N N . TYR A 1 177 ? 38.510 -7.939 -60.829 1.00 86.06 177 TYR A N 1
ATOM 1328 C CA . TYR A 1 177 ? 37.087 -8.109 -60.540 1.00 86.06 177 TYR A CA 1
ATOM 1329 C C . TYR A 1 177 ? 36.621 -7.317 -59.315 1.00 86.06 177 TYR A C 1
ATOM 1331 O O . TYR A 1 177 ? 37.206 -7.395 -58.230 1.00 86.06 177 TYR A O 1
ATOM 1339 N N . MET A 1 178 ? 35.496 -6.625 -59.480 1.00 81.44 178 MET A N 1
ATOM 1340 C CA . MET A 1 178 ? 34.808 -5.862 -58.445 1.00 81.44 178 MET A CA 1
ATOM 1341 C C . MET A 1 178 ? 33.298 -6.114 -58.478 1.00 81.44 178 MET A C 1
ATOM 1343 O O . MET A 1 178 ? 32.722 -6.382 -59.533 1.00 81.44 178 MET A O 1
ATOM 1347 N N . TRP A 1 179 ? 32.662 -6.039 -57.310 1.00 86.06 179 TRP A N 1
ATOM 1348 C CA . TRP A 1 179 ? 31.213 -6.160 -57.182 1.00 86.06 179 TRP A CA 1
ATOM 1349 C C . TRP A 1 179 ? 30.510 -4.840 -57.506 1.00 86.06 179 TRP A C 1
ATOM 1351 O O . TRP A 1 179 ? 30.959 -3.773 -57.086 1.00 86.06 179 TRP A O 1
ATOM 1361 N N . ASP A 1 180 ? 29.362 -4.931 -58.175 1.00 79.19 180 ASP A N 1
ATOM 1362 C CA . ASP A 1 180 ? 28.434 -3.824 -58.435 1.00 79.19 180 ASP A CA 1
ATOM 1363 C C . ASP A 1 180 ? 28.006 -3.100 -57.145 1.00 79.19 180 ASP A C 1
ATOM 1365 O O . ASP A 1 180 ? 27.897 -1.875 -57.126 1.00 79.19 180 ASP A O 1
ATOM 1369 N N . SER A 1 181 ? 27.857 -3.835 -56.035 1.00 72.38 181 SER A N 1
ATOM 1370 C CA . SER A 1 181 ? 27.528 -3.259 -54.721 1.00 72.38 181 SER A CA 1
ATOM 1371 C C . SER A 1 181 ? 28.661 -2.437 -54.092 1.00 72.38 181 SER A C 1
ATOM 1373 O O . SER A 1 181 ? 28.433 -1.667 -53.159 1.00 72.38 181 SER A O 1
ATOM 1375 N N . GLY A 1 182 ? 29.895 -2.590 -54.587 1.00 68.69 182 GLY A N 1
ATOM 1376 C CA . GLY A 1 182 ? 31.106 -2.024 -53.991 1.00 68.69 182 GLY A CA 1
ATOM 1377 C C . GLY A 1 182 ? 31.700 -2.855 -52.847 1.00 68.69 182 GLY A C 1
ATOM 1378 O O . GLY A 1 182 ? 32.701 -2.446 -52.254 1.00 68.69 182 GLY A O 1
ATOM 1379 N N . GLU A 1 183 ? 31.124 -4.017 -52.533 1.00 69.50 183 GLU A N 1
ATOM 1380 C CA . GLU A 1 183 ? 31.680 -4.946 -51.549 1.00 69.50 183 GLU A CA 1
ATOM 1381 C C . GLU A 1 183 ? 33.067 -5.481 -51.938 1.00 69.50 183 GLU A C 1
ATOM 1383 O O . GLU A 1 183 ? 33.403 -5.595 -53.122 1.00 69.50 183 GLU A O 1
ATOM 1388 N N . PRO A 1 184 ? 33.905 -5.850 -50.949 1.00 66.19 184 PRO A N 1
ATOM 1389 C CA . PRO A 1 184 ? 35.211 -6.423 -51.227 1.00 66.19 184 PRO A CA 1
ATOM 1390 C C . PRO A 1 184 ? 35.080 -7.812 -51.864 1.00 66.19 184 PRO A C 1
ATOM 1392 O O . PRO A 1 184 ? 34.411 -8.702 -51.333 1.00 66.19 184 PRO A O 1
ATOM 1395 N N . PHE A 1 185 ? 35.813 -8.034 -52.957 1.00 80.81 185 PHE A N 1
ATOM 1396 C CA . PHE A 1 185 ? 35.926 -9.345 -53.592 1.00 80.81 185 PHE A CA 1
ATOM 1397 C C . PHE A 1 185 ? 36.732 -10.318 -52.711 1.00 80.81 185 PHE A C 1
ATOM 1399 O O . PHE A 1 185 ? 37.954 -10.426 -52.810 1.00 80.81 185 PHE A O 1
ATOM 1406 N N . SER A 1 186 ? 36.044 -10.977 -51.777 1.00 82.62 186 SER A N 1
ATOM 1407 C CA . SER A 1 186 ? 36.640 -11.797 -50.708 1.00 82.62 186 SER A CA 1
ATOM 1408 C C . SER A 1 186 ? 36.343 -13.294 -50.832 1.00 82.62 186 SER A C 1
ATOM 1410 O O . SER A 1 186 ? 37.010 -14.116 -50.199 1.00 82.62 186 SER A O 1
ATOM 1412 N N . TYR A 1 187 ? 35.392 -13.656 -51.689 1.00 92.00 187 TYR A N 1
ATOM 1413 C CA . TYR A 1 187 ? 35.000 -15.024 -51.989 1.00 92.00 187 TYR A CA 1
ATOM 1414 C C . TYR A 1 187 ? 34.936 -15.221 -53.503 1.00 92.00 187 TYR A C 1
ATOM 1416 O O . TYR A 1 187 ? 34.546 -14.320 -54.240 1.00 92.00 187 TYR A O 1
ATOM 1424 N N . SER A 1 188 ? 35.338 -16.405 -53.968 1.00 93.56 188 SER A N 1
ATOM 1425 C CA . SER A 1 188 ? 35.219 -16.773 -55.376 1.00 93.56 188 SER A CA 1
ATOM 1426 C C . SER A 1 188 ? 34.759 -18.212 -55.539 1.00 93.56 188 SER A C 1
ATOM 1428 O O . SER A 1 188 ? 35.152 -19.083 -54.758 1.00 93.56 188 SER A O 1
ATOM 1430 N N . ASN A 1 189 ? 33.952 -18.459 -56.570 1.00 96.88 189 ASN A N 1
ATOM 1431 C CA . ASN A 1 189 ? 33.502 -19.801 -56.926 1.00 96.88 189 ASN A CA 1
ATOM 1432 C C . ASN A 1 189 ? 33.557 -20.053 -58.438 1.00 96.88 189 ASN A C 1
ATOM 1434 O O . ASN A 1 189 ? 32.617 -20.562 -59.041 1.00 96.88 189 ASN A O 1
ATOM 1438 N N . TRP A 1 190 ? 34.667 -19.681 -59.073 1.00 97.12 190 TRP A N 1
ATOM 1439 C CA . TRP A 1 190 ? 34.875 -19.875 -60.507 1.00 97.12 190 TRP A CA 1
ATOM 1440 C C . TRP A 1 190 ? 34.737 -21.339 -60.938 1.00 97.12 190 TRP A C 1
ATOM 1442 O O . TRP A 1 190 ? 35.236 -22.258 -60.281 1.00 97.12 190 TRP A O 1
ATOM 1452 N N . TYR A 1 191 ? 34.091 -21.557 -62.082 1.00 96.19 191 TYR A N 1
ATOM 1453 C CA . TYR A 1 191 ? 34.089 -22.851 -62.750 1.00 96.19 191 TYR A CA 1
ATOM 1454 C C . TYR A 1 191 ? 35.530 -23.242 -63.133 1.00 96.19 191 TYR A C 1
ATOM 1456 O O . TYR A 1 191 ? 36.324 -22.367 -63.485 1.00 96.19 191 TYR A O 1
ATOM 1464 N N . PRO A 1 192 ? 35.917 -24.533 -63.095 1.00 95.19 192 PRO A N 1
ATOM 1465 C CA . PRO A 1 192 ? 37.273 -24.942 -63.451 1.00 95.19 192 PRO A CA 1
ATOM 1466 C C . PRO A 1 192 ? 37.717 -24.416 -64.824 1.00 95.19 192 PRO A C 1
ATOM 1468 O O . PRO A 1 192 ? 37.164 -24.800 -65.854 1.00 95.19 192 PRO A O 1
ATOM 1471 N N . GLY A 1 193 ? 38.752 -23.573 -64.823 1.00 91.62 193 GLY A N 1
ATOM 1472 C CA . GLY A 1 193 ? 39.280 -22.923 -66.024 1.00 91.62 193 GLY A CA 1
ATOM 1473 C C . GLY A 1 193 ? 38.786 -21.494 -66.257 1.00 91.62 193 GLY A C 1
ATOM 1474 O O . GLY A 1 193 ? 39.195 -20.924 -67.260 1.00 91.62 193 GLY A O 1
ATOM 1475 N N . GLN A 1 194 ? 37.970 -20.943 -65.353 1.00 93.75 194 GLN A N 1
ATOM 1476 C CA . GLN A 1 194 ? 37.521 -19.551 -65.360 1.00 93.75 194 GLN A CA 1
ATOM 1477 C C . GLN A 1 194 ? 38.224 -18.694 -64.291 1.00 93.75 194 GLN A C 1
ATOM 1479 O O . GLN A 1 194 ? 38.705 -19.252 -63.294 1.00 93.75 194 GLN A O 1
ATOM 1484 N N . PRO A 1 195 ? 38.280 -17.362 -64.475 1.00 93.00 195 PRO A N 1
ATOM 1485 C CA . PRO A 1 195 ? 37.898 -16.638 -65.694 1.00 93.00 195 PRO A CA 1
ATOM 1486 C C . PRO A 1 195 ? 38.899 -16.884 -66.832 1.00 93.00 195 PRO A C 1
ATOM 1488 O O . PRO A 1 195 ? 40.095 -17.060 -66.575 1.00 93.00 195 PRO A O 1
ATOM 1491 N N . ASN A 1 196 ? 38.419 -16.983 -68.071 1.00 90.69 196 ASN A N 1
ATOM 1492 C CA . ASN A 1 196 ? 39.259 -17.290 -69.235 1.00 90.69 196 ASN A CA 1
ATOM 1493 C C . ASN A 1 196 ? 39.427 -16.120 -70.206 1.00 90.69 196 ASN A C 1
ATOM 1495 O O . ASN A 1 196 ? 40.240 -16.246 -71.129 1.00 90.69 196 ASN A O 1
ATOM 1499 N N . ASP A 1 197 ? 38.677 -15.040 -69.992 1.00 89.38 197 ASP A N 1
ATOM 1500 C CA . ASP A 1 197 ? 38.661 -13.819 -70.779 1.00 89.38 197 ASP A CA 1
ATOM 1501 C C . ASP A 1 197 ? 38.720 -14.102 -72.294 1.00 89.38 197 ASP A C 1
ATOM 1503 O O . ASP A 1 197 ? 39.673 -13.781 -73.022 1.00 89.38 197 ASP A O 1
ATOM 1507 N N . TYR A 1 198 ? 37.716 -14.823 -72.803 1.00 88.44 198 TYR A N 1
ATOM 1508 C CA . TYR A 1 198 ? 37.753 -15.286 -74.184 1.00 88.44 198 TYR A CA 1
ATOM 1509 C C . TYR A 1 198 ? 37.762 -14.107 -75.179 1.00 88.44 198 TYR A C 1
ATOM 1511 O O . TYR A 1 198 ? 36.736 -13.497 -75.486 1.00 88.44 198 TYR A O 1
ATOM 1519 N N . ASN A 1 199 ? 38.934 -13.875 -75.780 1.00 86.31 199 ASN A N 1
ATOM 1520 C CA . ASN A 1 199 ? 39.266 -12.783 -76.707 1.00 86.31 199 ASN A CA 1
ATOM 1521 C C . ASN A 1 199 ? 39.402 -11.374 -76.088 1.00 86.31 199 ASN A C 1
ATOM 1523 O O . ASN A 1 199 ? 39.384 -10.418 -76.870 1.00 86.31 199 ASN A O 1
ATOM 1527 N N . GLY A 1 200 ? 39.590 -11.214 -74.772 1.00 84.00 200 GLY A N 1
ATOM 1528 C CA . GLY A 1 200 ? 39.754 -9.875 -74.177 1.00 84.00 200 GLY A CA 1
ATOM 1529 C C . GLY A 1 200 ? 38.451 -9.088 -74.088 1.00 84.00 200 GLY A C 1
ATOM 1530 O O . GLY A 1 200 ? 38.433 -7.923 -74.487 1.00 84.00 200 GLY A O 1
ATOM 1531 N N . GLN A 1 201 ? 37.340 -9.774 -73.819 1.00 85.81 201 GLN A N 1
ATOM 1532 C CA . GLN A 1 201 ? 35.978 -9.248 -74.015 1.00 85.81 201 GLN A CA 1
ATOM 1533 C C . GLN A 1 201 ? 34.925 -9.864 -73.073 1.00 85.81 201 GLN A C 1
ATOM 1535 O O . GLN A 1 201 ? 33.722 -9.640 -73.280 1.00 85.81 201 GLN A O 1
ATOM 1540 N N . GLN A 1 202 ? 35.321 -10.716 -72.122 1.00 91.62 202 GLN A N 1
ATOM 1541 C CA . GLN A 1 202 ? 34.388 -11.383 -71.211 1.00 91.62 202 GLN A CA 1
ATOM 1542 C C . GLN A 1 202 ? 34.426 -10.740 -69.829 1.00 91.62 202 GLN A C 1
ATOM 1544 O O . GLN A 1 202 ? 34.925 -11.309 -68.870 1.00 91.62 202 GLN A O 1
ATOM 1549 N N . ASP A 1 203 ? 33.815 -9.564 -69.739 1.00 90.31 203 ASP A N 1
ATOM 1550 C CA . ASP A 1 203 ? 34.054 -8.674 -68.601 1.00 90.31 203 ASP A CA 1
ATOM 1551 C C . ASP A 1 203 ? 32.981 -8.776 -67.491 1.00 90.31 203 ASP A C 1
ATOM 1553 O O . ASP A 1 203 ? 32.966 -8.008 -66.524 1.00 90.31 203 ASP A O 1
ATOM 1557 N N . CYS A 1 204 ? 31.988 -9.656 -67.658 1.00 96.06 204 CYS A N 1
ATOM 1558 C CA . CYS A 1 204 ? 30.800 -9.755 -66.801 1.00 96.06 204 CYS A CA 1
ATOM 1559 C C . CYS A 1 204 ? 30.576 -11.190 -66.332 1.00 96.06 204 CYS A C 1
ATOM 1561 O O . CYS A 1 204 ? 30.759 -12.123 -67.107 1.00 96.06 204 CYS A O 1
ATOM 1563 N N . VAL A 1 205 ? 30.119 -11.389 -65.095 1.00 97.31 205 VAL A N 1
ATOM 1564 C CA . VAL A 1 205 ? 30.069 -12.732 -64.499 1.00 97.31 205 VAL A CA 1
ATOM 1565 C C . VAL A 1 205 ? 28.644 -13.244 -64.338 1.00 97.31 205 VAL A C 1
ATOM 1567 O O . VAL A 1 205 ? 27.775 -12.585 -63.764 1.00 97.31 205 VAL A O 1
ATOM 1570 N N . GLU A 1 206 ? 28.413 -14.464 -64.816 1.00 97.12 206 GLU A N 1
ATOM 1571 C CA . GLU A 1 206 ? 27.195 -15.233 -64.578 1.00 97.12 206 GLU A CA 1
ATOM 1572 C C . GLU A 1 206 ? 27.432 -16.332 -63.532 1.00 97.12 206 GLU A C 1
ATOM 1574 O O . GLU A 1 206 ? 28.478 -16.988 -63.509 1.00 97.12 206 GLU A O 1
ATOM 1579 N N . MET A 1 207 ? 26.435 -16.571 -62.680 1.00 97.12 207 MET A N 1
ATOM 1580 C CA . MET A 1 207 ? 26.368 -17.740 -61.809 1.00 97.12 207 MET A CA 1
ATOM 1581 C C . MET A 1 207 ? 25.567 -18.841 -62.505 1.00 97.12 207 MET A C 1
ATOM 1583 O O . MET A 1 207 ? 24.433 -18.623 -62.930 1.00 97.12 207 MET A O 1
ATOM 1587 N N . LEU A 1 208 ? 26.141 -20.038 -62.598 1.00 95.38 208 LEU A N 1
ATOM 1588 C CA . LEU A 1 208 ? 25.470 -21.245 -63.074 1.00 95.38 208 LEU A CA 1
ATOM 1589 C C . LEU A 1 208 ? 24.603 -21.846 -61.957 1.00 95.38 208 LEU A C 1
ATOM 1591 O O . LEU A 1 208 ? 24.913 -21.701 -60.777 1.00 95.38 208 LEU A O 1
ATOM 1595 N N . ASN A 1 209 ? 23.580 -22.626 -62.303 1.00 91.44 209 ASN A N 1
ATOM 1596 C CA . ASN A 1 209 ? 22.762 -23.342 -61.307 1.00 91.44 209 ASN A CA 1
ATOM 1597 C C . ASN A 1 209 ? 23.505 -24.415 -60.493 1.00 91.44 209 ASN A C 1
ATOM 1599 O O . ASN A 1 209 ? 22.977 -24.935 -59.519 1.00 91.44 209 ASN A O 1
ATOM 1603 N N . SER A 1 210 ? 24.742 -24.747 -60.867 1.00 93.31 210 SER A N 1
ATOM 1604 C CA . SER A 1 210 ? 25.646 -25.543 -60.036 1.00 93.31 210 SER A CA 1
ATOM 1605 C C . SER A 1 210 ? 26.351 -24.717 -58.949 1.00 93.31 210 SER A C 1
ATOM 1607 O O . SER A 1 210 ? 27.193 -25.257 -58.237 1.00 93.31 210 SER A O 1
ATOM 1609 N N . GLY A 1 211 ? 26.106 -23.405 -58.900 1.00 94.44 211 GLY A N 1
ATOM 1610 C CA . GLY A 1 211 ? 26.752 -22.429 -58.024 1.00 94.44 211 GLY A CA 1
ATOM 1611 C C . GLY A 1 211 ? 28.110 -21.921 -58.508 1.00 94.44 211 GLY A C 1
ATOM 1612 O O . GLY A 1 211 ? 28.641 -20.999 -57.898 1.00 94.44 211 GLY A O 1
ATOM 1613 N N . TYR A 1 212 ? 28.669 -22.488 -59.583 1.00 97.75 212 TYR A N 1
ATOM 1614 C CA . TYR A 1 212 ? 29.949 -22.058 -60.161 1.00 97.75 212 TYR A CA 1
ATOM 1615 C C . TYR A 1 212 ? 29.786 -20.819 -61.040 1.00 97.75 212 TYR A C 1
ATOM 1617 O O . TYR A 1 212 ? 28.725 -20.618 -61.627 1.00 97.75 212 TYR A O 1
ATOM 1625 N N . TRP A 1 213 ? 30.844 -20.025 -61.177 1.00 97.88 213 TRP A N 1
ATOM 1626 C CA . TRP A 1 213 ? 30.816 -18.770 -61.930 1.00 97.88 213 TRP A CA 1
ATOM 1627 C C . TRP A 1 213 ? 31.555 -18.858 -63.260 1.00 97.88 213 TRP A C 1
ATOM 1629 O O . TRP A 1 213 ? 32.548 -19.580 -63.389 1.00 97.88 213 TRP A O 1
ATOM 1639 N N . ASN A 1 214 ? 31.074 -18.097 -64.234 1.00 96.31 214 ASN A N 1
ATOM 1640 C CA . ASN A 1 214 ? 31.639 -17.989 -65.568 1.00 96.31 214 ASN A CA 1
ATOM 1641 C C . ASN A 1 214 ? 31.714 -16.512 -65.974 1.00 96.31 214 ASN A C 1
ATOM 1643 O O . ASN A 1 214 ? 30.733 -15.790 -65.835 1.00 96.31 214 ASN A O 1
ATOM 1647 N N . ASP A 1 215 ? 32.858 -16.069 -66.477 1.00 94.31 215 ASP A N 1
ATOM 1648 C CA . ASP A 1 215 ? 33.003 -14.781 -67.145 1.00 94.31 215 ASP A CA 1
ATOM 1649 C C . ASP A 1 215 ? 32.430 -14.865 -68.569 1.00 94.31 215 ASP A C 1
ATOM 1651 O O . ASP A 1 215 ? 32.458 -15.901 -69.246 1.00 94.31 215 ASP A O 1
ATOM 1655 N N . GLN A 1 216 ? 31.785 -13.790 -69.002 1.00 94.75 216 GLN A N 1
ATOM 1656 C CA . GLN A 1 216 ? 30.908 -13.805 -70.156 1.00 94.75 216 GLN A CA 1
ATOM 1657 C C . GLN A 1 216 ? 30.870 -12.450 -70.858 1.00 94.75 216 GLN A C 1
ATOM 1659 O O . GLN A 1 216 ? 31.033 -11.390 -70.256 1.00 94.75 216 GLN A O 1
ATOM 1664 N N . TYR A 1 217 ? 30.607 -12.491 -72.165 1.00 93.00 217 TYR A N 1
ATOM 1665 C CA . TYR A 1 217 ? 30.471 -11.286 -72.965 1.00 93.00 217 TYR A CA 1
ATOM 1666 C C . TYR A 1 217 ? 29.275 -10.445 -72.498 1.00 93.00 217 TYR A C 1
ATOM 1668 O O . TYR A 1 217 ? 28.139 -10.925 -72.448 1.00 93.00 217 TYR A O 1
ATOM 1676 N N . ASN A 1 218 ? 29.512 -9.152 -72.279 1.00 86.12 218 ASN A N 1
ATOM 16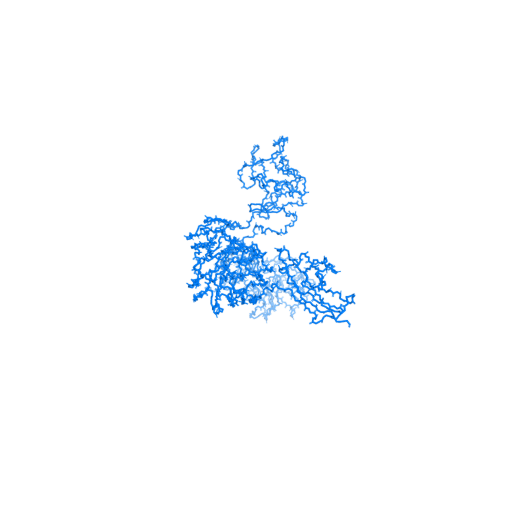77 C CA . ASN A 1 218 ? 28.522 -8.194 -71.772 1.00 86.12 218 ASN A CA 1
ATOM 1678 C C . ASN A 1 218 ? 27.253 -8.024 -72.644 1.00 86.12 218 ASN A C 1
ATOM 1680 O O . ASN A 1 218 ? 26.243 -7.493 -72.177 1.00 86.12 218 ASN A O 1
ATOM 1684 N N . HIS A 1 219 ? 27.287 -8.468 -73.906 1.00 84.19 219 HIS A N 1
ATOM 1685 C CA . HIS A 1 219 ? 26.191 -8.333 -74.867 1.00 84.19 219 HIS A CA 1
ATOM 1686 C C . HIS A 1 219 ? 25.178 -9.486 -74.823 1.00 84.19 219 HIS A C 1
ATOM 1688 O O . HIS A 1 219 ? 24.151 -9.405 -75.502 1.00 84.19 219 HIS A O 1
ATOM 1694 N N . TYR A 1 220 ? 25.445 -10.561 -74.072 1.00 92.94 220 TYR A N 1
ATOM 1695 C CA . TYR A 1 220 ? 24.448 -11.609 -73.863 1.00 92.94 220 TYR A CA 1
ATOM 1696 C C . TYR A 1 220 ? 23.324 -11.114 -72.962 1.00 92.94 220 TYR A C 1
ATOM 1698 O O . TYR A 1 220 ? 23.552 -10.414 -71.980 1.00 92.94 220 TYR A O 1
ATOM 1706 N N . ASN A 1 221 ? 22.100 -11.525 -73.286 1.00 94.94 221 ASN A N 1
ATOM 1707 C CA . ASN A 1 221 ? 20.949 -11.274 -72.436 1.00 94.94 221 ASN A CA 1
ATOM 1708 C C . ASN A 1 221 ? 20.701 -12.504 -71.564 1.00 94.94 221 ASN A C 1
ATOM 1710 O O . ASN A 1 221 ? 20.325 -13.549 -72.098 1.00 94.94 221 ASN A O 1
ATOM 1714 N N . LEU A 1 222 ? 20.862 -12.357 -70.249 1.00 95.38 222 LEU A N 1
ATOM 1715 C CA . LEU A 1 222 ? 20.565 -13.384 -69.250 1.00 95.38 222 LEU A CA 1
ATOM 1716 C C . LEU A 1 222 ? 19.578 -12.833 -68.222 1.00 95.38 222 LEU A C 1
ATOM 1718 O O . LEU A 1 222 ? 19.475 -11.619 -68.022 1.00 95.38 222 LEU A O 1
ATOM 1722 N N . GLU A 1 223 ? 18.831 -13.727 -67.581 1.00 95.81 223 GLU A N 1
ATOM 1723 C CA . GLU A 1 223 ? 18.131 -13.390 -66.339 1.00 95.81 223 GLU A CA 1
ATOM 1724 C C . GLU A 1 223 ? 19.176 -13.058 -65.262 1.00 95.81 223 GLU A C 1
ATOM 1726 O O . GLU A 1 223 ? 20.362 -13.341 -65.426 1.00 95.81 223 GLU A O 1
ATOM 1731 N N . PHE A 1 224 ? 18.785 -12.360 -64.205 1.00 97.25 224 PHE A N 1
ATOM 1732 C CA . PHE A 1 224 ? 19.748 -11.760 -63.283 1.00 97.25 224 PHE A CA 1
ATOM 1733 C C . PHE A 1 224 ? 19.219 -11.730 -61.860 1.00 97.25 224 PHE A C 1
ATOM 1735 O O . PHE A 1 224 ? 18.008 -11.645 -61.646 1.00 97.25 224 PHE A O 1
ATOM 1742 N N . ILE A 1 225 ? 20.133 -11.825 -60.897 1.00 97.62 225 ILE A N 1
ATOM 1743 C CA . ILE A 1 225 ? 19.796 -11.817 -59.477 1.00 97.62 225 ILE A CA 1
ATOM 1744 C C . ILE A 1 225 ? 20.020 -10.408 -58.943 1.00 97.62 225 ILE A C 1
ATOM 1746 O O . ILE A 1 225 ? 21.124 -9.871 -59.007 1.00 97.62 225 ILE A O 1
ATOM 1750 N N . MET A 1 226 ? 18.951 -9.815 -58.433 1.00 94.00 226 MET A N 1
ATOM 1751 C CA . MET A 1 226 ? 18.976 -8.565 -57.696 1.00 94.00 226 MET A CA 1
ATOM 1752 C C . MET A 1 226 ? 19.087 -8.863 -56.207 1.00 94.00 226 MET A C 1
ATOM 1754 O O . MET A 1 226 ? 18.324 -9.674 -55.682 1.00 94.00 226 MET A O 1
ATOM 1758 N N . GLU A 1 227 ? 19.990 -8.162 -55.542 1.00 91.38 227 GLU A N 1
ATOM 1759 C CA . GLU A 1 227 ? 20.102 -8.097 -54.093 1.00 91.38 227 GLU A CA 1
ATOM 1760 C C . GLU A 1 227 ? 19.609 -6.731 -53.621 1.00 91.38 227 GLU A C 1
ATOM 1762 O O . GLU A 1 227 ? 20.007 -5.688 -54.146 1.00 91.38 227 GLU A O 1
ATOM 1767 N N . LEU A 1 228 ? 18.689 -6.743 -52.662 1.00 83.81 228 LEU A N 1
ATOM 1768 C CA . LEU A 1 228 ? 18.047 -5.558 -52.116 1.00 83.81 228 LEU A CA 1
ATOM 1769 C C . LEU A 1 228 ? 18.395 -5.447 -50.621 1.00 83.81 228 LEU A C 1
ATOM 1771 O O . LEU A 1 228 ? 17.915 -6.273 -49.840 1.00 83.81 228 LEU A O 1
ATOM 1775 N N . PRO A 1 229 ? 19.226 -4.473 -50.202 1.00 71.44 229 PRO A N 1
ATOM 1776 C CA . PRO A 1 229 ? 19.574 -4.289 -48.794 1.00 71.44 229 PRO A CA 1
ATOM 1777 C C . PRO A 1 229 ? 18.364 -3.804 -47.986 1.00 71.44 229 PRO A C 1
ATOM 1779 O O . PRO A 1 229 ? 17.638 -2.917 -48.436 1.00 71.44 229 PRO A O 1
ATOM 1782 N N . CYS A 1 230 ? 18.159 -4.352 -46.785 1.00 71.44 230 CYS A N 1
ATOM 1783 C CA . CYS A 1 230 ? 17.125 -3.883 -45.860 1.00 71.44 230 CYS A CA 1
ATOM 1784 C C . CYS A 1 230 ? 17.672 -2.828 -44.876 1.00 71.44 230 CYS A C 1
ATOM 1786 O O . CYS A 1 230 ? 18.780 -2.969 -44.359 1.00 71.44 230 CYS A O 1
ATOM 1788 N N . GLY A 1 231 ? 16.871 -1.817 -44.529 1.00 59.44 231 GLY A N 1
ATOM 1789 C CA . GLY A 1 231 ? 17.037 -1.023 -43.305 1.00 59.44 231 GLY A CA 1
ATOM 1790 C C . GLY A 1 231 ? 16.343 -1.692 -42.112 1.00 59.44 231 GLY A C 1
ATOM 1791 O O . GLY A 1 231 ? 15.266 -2.266 -42.271 1.00 59.44 231 GLY A O 1
ATOM 1792 N N . ASN A 1 232 ? 16.930 -1.637 -40.911 1.00 61.44 232 ASN A N 1
ATOM 1793 C CA . ASN A 1 232 ? 16.258 -2.078 -39.682 1.00 61.44 232 ASN A CA 1
ATOM 1794 C C . ASN A 1 232 ? 16.327 -1.033 -38.558 1.00 61.44 232 ASN A C 1
ATOM 1796 O O . ASN A 1 232 ? 17.288 -0.276 -38.428 1.00 61.44 232 ASN A O 1
ATOM 1800 N N . VAL A 1 233 ? 15.272 -0.998 -37.741 1.00 71.50 233 VAL A N 1
ATOM 1801 C CA . VAL A 1 233 ? 15.201 -0.204 -36.510 1.00 71.50 233 VAL A CA 1
ATOM 1802 C C . VAL A 1 233 ? 15.628 -1.094 -35.346 1.00 71.50 233 VAL A C 1
ATOM 1804 O O . VAL A 1 233 ? 14.997 -2.112 -35.072 1.00 71.50 233 VAL A O 1
ATOM 1807 N N . GLU A 1 234 ? 16.705 -0.722 -34.664 1.00 74.31 234 GLU A N 1
ATOM 1808 C CA . GLU A 1 234 ? 17.257 -1.457 -33.527 1.00 74.31 234 GLU A CA 1
ATOM 1809 C C . GLU A 1 234 ? 17.097 -0.645 -32.239 1.00 74.31 234 GLU A C 1
ATOM 1811 O O . GLU A 1 234 ? 17.398 0.551 -32.209 1.00 74.31 234 GLU A O 1
ATOM 1816 N N . GLN A 1 235 ? 16.649 -1.289 -31.156 1.00 78.38 235 GLN A N 1
ATOM 1817 C CA . GLN A 1 235 ? 16.712 -0.690 -29.826 1.00 78.38 235 GLN A CA 1
ATOM 1818 C C . GLN A 1 235 ? 18.160 -0.715 -29.329 1.00 78.38 235 GLN A C 1
ATOM 1820 O O . GLN A 1 235 ? 18.736 -1.781 -29.138 1.00 78.38 235 GLN A O 1
ATOM 1825 N N . ILE A 1 236 ? 18.734 0.457 -29.072 1.00 82.00 236 ILE A N 1
ATOM 1826 C CA . ILE A 1 236 ? 20.140 0.597 -28.671 1.00 82.00 236 ILE A CA 1
ATOM 1827 C C . ILE A 1 236 ? 20.320 0.946 -27.188 1.00 82.00 236 ILE A C 1
ATOM 1829 O O . ILE A 1 236 ? 21.433 0.850 -26.674 1.00 82.00 236 ILE A O 1
ATOM 1833 N N . ALA A 1 237 ? 19.253 1.364 -26.496 1.00 80.12 237 ALA A N 1
ATOM 1834 C CA . ALA A 1 237 ? 19.280 1.651 -25.063 1.00 80.12 237 ALA A CA 1
ATOM 1835 C C . ALA A 1 237 ? 17.891 1.556 -24.411 1.00 80.12 237 ALA A C 1
ATOM 1837 O O . ALA A 1 237 ? 16.854 1.627 -25.079 1.00 80.12 237 ALA A O 1
ATOM 1838 N N . GLY A 1 238 ? 17.896 1.462 -23.081 1.00 82.88 238 GLY A N 1
ATOM 1839 C CA . GLY A 1 238 ? 16.698 1.426 -22.248 1.00 82.88 238 GLY A CA 1
ATOM 1840 C C . GLY A 1 238 ? 16.065 0.036 -22.110 1.00 82.88 238 GLY A C 1
ATOM 1841 O O . GLY A 1 238 ? 16.562 -0.939 -22.675 1.00 82.88 238 GLY A O 1
ATOM 1842 N N . PRO A 1 239 ? 14.986 -0.068 -21.318 1.00 73.62 239 PRO A N 1
ATOM 1843 C CA . PRO A 1 239 ? 14.238 -1.311 -21.122 1.00 73.62 239 PRO A CA 1
ATOM 1844 C C . PRO A 1 239 ? 13.498 -1.760 -22.389 1.00 73.62 239 PRO A C 1
ATOM 1846 O O . PRO A 1 239 ? 13.140 -0.929 -23.216 1.00 73.62 239 PRO A O 1
ATOM 1849 N N . SER A 1 240 ? 13.244 -3.062 -22.549 1.00 79.81 240 SER A N 1
ATOM 1850 C CA . SER A 1 240 ? 12.510 -3.608 -23.706 1.00 79.81 240 SER A CA 1
ATOM 1851 C C . SER A 1 240 ? 10.986 -3.478 -23.547 1.00 79.81 240 SER A C 1
ATOM 1853 O O . SER A 1 240 ? 10.512 -3.489 -22.405 1.00 79.81 240 SER A O 1
ATOM 1855 N N . PRO A 1 241 ? 10.205 -3.421 -24.644 1.00 77.38 241 PRO A N 1
ATOM 1856 C CA . PRO A 1 241 ? 8.742 -3.470 -24.571 1.00 77.38 241 PRO A CA 1
ATOM 1857 C C . PRO A 1 241 ? 8.251 -4.682 -23.766 1.00 77.38 241 PRO A C 1
ATOM 1859 O O . PRO A 1 241 ? 8.803 -5.781 -23.879 1.00 77.38 241 PRO A O 1
ATOM 1862 N N . GLY A 1 242 ? 7.255 -4.475 -22.905 1.00 71.00 242 GLY A N 1
ATOM 1863 C CA . GLY A 1 242 ? 6.715 -5.490 -21.998 1.00 71.00 242 GLY A CA 1
ATOM 1864 C C . GLY A 1 242 ? 7.530 -5.713 -20.715 1.00 71.00 242 GLY A C 1
ATOM 1865 O O . GLY A 1 242 ? 7.232 -6.639 -19.957 1.00 71.00 242 GLY A O 1
ATOM 1866 N N . SER A 1 243 ? 8.556 -4.897 -20.443 1.00 72.25 243 SER A N 1
ATOM 1867 C CA . SER A 1 243 ? 9.356 -4.993 -19.211 1.00 72.25 243 SER A CA 1
ATOM 1868 C C . SER A 1 243 ? 8.563 -4.574 -17.969 1.00 72.25 243 SER A C 1
ATOM 1870 O O . SER A 1 243 ? 7.728 -3.670 -18.014 1.00 72.25 243 SER A O 1
ATOM 1872 N N . TYR A 1 244 ? 8.872 -5.195 -16.827 1.00 72.62 244 TYR A N 1
ATOM 1873 C CA . TYR A 1 244 ? 8.421 -4.728 -15.515 1.00 72.62 244 TYR A CA 1
ATOM 1874 C C . TYR A 1 244 ? 9.372 -3.654 -14.988 1.00 72.62 244 TYR A C 1
ATOM 1876 O O . TYR A 1 244 ? 10.550 -3.941 -14.771 1.00 72.62 244 TYR A O 1
ATOM 1884 N N . LEU A 1 245 ? 8.875 -2.436 -14.778 1.00 66.75 245 LEU A N 1
ATOM 1885 C CA . LEU A 1 245 ? 9.690 -1.284 -14.399 1.00 66.75 245 LEU A CA 1
ATOM 1886 C C . LEU A 1 245 ? 9.229 -0.707 -13.059 1.00 66.75 245 LEU A C 1
ATOM 1888 O O . LEU A 1 245 ? 8.032 -0.567 -12.808 1.00 66.75 245 LEU A O 1
ATOM 1892 N N . GLN A 1 246 ? 10.187 -0.391 -12.189 1.00 69.69 246 GLN A N 1
ATOM 1893 C CA . GLN A 1 246 ? 9.930 0.209 -10.876 1.00 69.69 246 GLN A CA 1
ATOM 1894 C C . GLN A 1 246 ? 9.771 1.731 -10.988 1.00 69.69 246 GLN A C 1
ATOM 1896 O O . GLN A 1 246 ? 10.055 2.297 -12.044 1.00 69.69 246 GLN A O 1
ATOM 1901 N N . ALA A 1 247 ? 9.357 2.403 -9.909 1.00 69.50 247 ALA A N 1
ATOM 1902 C CA . ALA A 1 247 ? 9.345 3.867 -9.862 1.00 69.50 247 ALA A CA 1
ATOM 1903 C C . ALA A 1 247 ? 10.712 4.444 -10.273 1.00 69.50 247 ALA A C 1
ATOM 1905 O O . ALA A 1 247 ? 11.754 3.977 -9.811 1.00 69.50 247 ALA A O 1
ATOM 1906 N N . GLY A 1 248 ? 10.703 5.435 -11.160 1.00 69.44 248 GLY A N 1
ATOM 1907 C CA . GLY A 1 248 ? 11.912 5.981 -11.767 1.00 69.44 248 GLY A CA 1
ATOM 1908 C C . GLY A 1 248 ? 11.669 6.532 -13.168 1.00 69.44 248 GLY A C 1
ATOM 1909 O O . GLY A 1 248 ? 10.564 6.443 -13.707 1.00 69.44 248 GLY A O 1
ATOM 1910 N N . SER A 1 249 ? 12.720 7.109 -13.746 1.00 78.25 249 SER A N 1
ATOM 1911 C CA . SER A 1 249 ? 12.734 7.568 -15.134 1.00 78.25 249 SER A CA 1
ATOM 1912 C C . SER A 1 249 ? 13.670 6.694 -15.965 1.00 78.25 249 SER A C 1
ATOM 1914 O O . SER A 1 249 ? 14.787 6.388 -15.535 1.00 78.25 249 SER A O 1
ATOM 1916 N N . TYR A 1 250 ? 13.197 6.274 -17.136 1.00 81.56 250 TYR A N 1
ATOM 1917 C CA . TYR A 1 250 ? 13.916 5.407 -18.057 1.00 81.56 250 TYR A CA 1
ATOM 1918 C C . TYR A 1 250 ? 13.897 6.011 -19.459 1.00 81.56 250 TYR A C 1
ATOM 1920 O O . TYR A 1 250 ? 12.834 6.164 -20.056 1.00 81.56 250 TYR A O 1
ATOM 1928 N N . THR A 1 251 ? 15.076 6.245 -20.029 1.00 84.75 251 THR A N 1
ATOM 1929 C CA . THR A 1 251 ? 15.212 6.646 -21.432 1.00 84.75 251 THR A CA 1
ATOM 1930 C C . THR A 1 251 ? 15.317 5.410 -22.322 1.00 84.75 251 THR A C 1
ATOM 1932 O O . THR A 1 251 ? 16.244 4.605 -22.179 1.00 84.75 251 THR A O 1
ATOM 1935 N N . VAL A 1 252 ? 14.407 5.270 -23.284 1.00 82.81 252 VAL A N 1
ATOM 1936 C CA . VAL A 1 252 ? 14.475 4.252 -24.342 1.00 82.81 252 VAL A CA 1
ATOM 1937 C C . VAL A 1 252 ? 14.992 4.902 -25.618 1.00 82.81 252 VAL A C 1
ATOM 1939 O O . VAL A 1 252 ? 14.594 6.013 -25.946 1.00 82.81 252 VAL A O 1
ATOM 1942 N N . SER A 1 253 ? 15.907 4.243 -26.338 1.00 83.06 253 SER A N 1
ATOM 1943 C CA . SER A 1 253 ? 16.466 4.778 -27.591 1.00 83.06 253 SER A CA 1
ATOM 1944 C C . SER A 1 253 ? 16.514 3.743 -28.707 1.00 83.06 253 SER A C 1
ATOM 1946 O O . SER A 1 253 ? 16.944 2.608 -28.494 1.00 83.06 253 SER A O 1
ATOM 1948 N N . TYR A 1 254 ? 16.147 4.177 -29.909 1.00 81.62 254 TYR A N 1
ATOM 1949 C CA . TYR A 1 254 ? 16.165 3.401 -31.144 1.00 81.62 254 TYR A CA 1
ATOM 1950 C C . TYR A 1 254 ? 17.067 4.055 -32.184 1.00 81.62 254 TYR A C 1
ATOM 1952 O O . TYR A 1 254 ? 17.191 5.278 -32.230 1.00 81.62 254 TYR A O 1
ATOM 1960 N N . LYS A 1 255 ? 17.680 3.237 -33.038 1.00 79.50 255 LYS A N 1
ATOM 1961 C CA . LYS A 1 255 ? 18.528 3.670 -34.148 1.00 79.50 255 LYS A CA 1
ATOM 1962 C C . LYS A 1 255 ? 18.112 2.961 -35.431 1.00 79.50 255 LYS A C 1
ATOM 1964 O O . LYS A 1 255 ? 17.909 1.751 -35.427 1.00 79.50 255 LYS A O 1
ATOM 1969 N N . VAL A 1 256 ? 18.051 3.703 -36.535 1.00 72.75 256 VAL A N 1
ATOM 1970 C CA . VAL A 1 256 ? 17.991 3.103 -37.876 1.00 72.75 256 VAL A CA 1
ATOM 1971 C C . VAL A 1 256 ? 19.401 2.688 -38.292 1.00 72.75 256 VAL A C 1
ATOM 1973 O O . VAL A 1 256 ? 20.309 3.523 -38.332 1.00 72.75 256 VAL A O 1
ATOM 1976 N N . ASN A 1 257 ? 19.592 1.412 -38.615 1.00 63.59 257 ASN A N 1
ATOM 1977 C CA . ASN A 1 257 ? 20.757 0.963 -39.363 1.00 63.59 257 ASN A CA 1
ATOM 1978 C C . ASN A 1 257 ? 20.327 0.811 -40.831 1.00 63.59 257 ASN A C 1
ATOM 1980 O O . ASN A 1 257 ? 19.765 -0.206 -41.228 1.00 63.59 257 ASN A O 1
ATOM 1984 N N . ASP A 1 258 ? 20.560 1.848 -41.632 1.00 62.12 258 ASP A N 1
ATOM 1985 C CA . ASP A 1 258 ? 20.448 1.787 -43.088 1.00 62.12 258 ASP A CA 1
ATOM 1986 C C . ASP A 1 258 ? 21.743 2.304 -43.738 1.00 62.12 258 ASP A C 1
ATOM 1988 O O . ASP A 1 258 ? 22.536 3.019 -43.121 1.00 62.12 258 ASP A O 1
ATOM 1992 N N . GLN A 1 259 ? 21.996 1.914 -44.990 1.00 51.59 259 GLN A N 1
ATOM 1993 C CA . GLN A 1 259 ? 23.153 2.414 -45.749 1.00 51.59 259 GLN A CA 1
ATOM 1994 C C . GLN A 1 259 ? 22.930 3.833 -46.309 1.00 51.59 259 GLN A C 1
ATOM 1996 O O . GLN A 1 259 ? 23.808 4.402 -46.956 1.00 51.59 259 GLN A O 1
ATOM 2001 N N . CYS A 1 260 ? 21.751 4.413 -46.063 1.00 53.34 260 CYS A N 1
ATOM 2002 C CA . CYS A 1 260 ? 21.259 5.623 -46.712 1.00 53.34 260 CYS A CA 1
ATOM 2003 C C . CYS A 1 260 ? 21.233 6.859 -45.799 1.00 53.34 2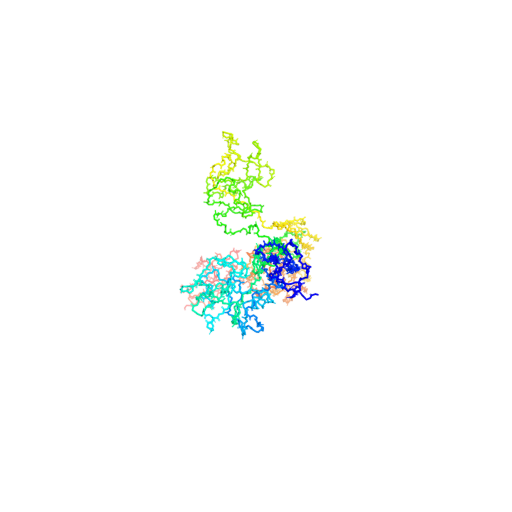60 CYS A C 1
ATOM 2005 O O . CYS A 1 260 ? 21.052 7.969 -46.308 1.00 53.34 260 CYS A O 1
ATOM 2007 N N . SER A 1 261 ? 21.399 6.720 -44.479 1.00 51.62 261 SER A N 1
ATOM 2008 C CA . SER A 1 261 ? 21.239 7.834 -43.548 1.00 51.62 261 SER A CA 1
ATOM 2009 C C . SER A 1 261 ? 22.257 7.868 -42.402 1.00 51.62 261 SER A C 1
ATOM 2011 O O . SER A 1 261 ? 22.664 6.879 -41.797 1.00 51.62 261 SER A O 1
ATOM 2013 N N . TYR A 1 262 ? 22.689 9.094 -42.114 1.00 54.12 262 TYR A N 1
ATOM 2014 C CA . TYR A 1 262 ? 23.505 9.461 -40.967 1.00 54.12 262 TYR A CA 1
ATOM 2015 C C . TYR A 1 262 ? 22.673 9.360 -39.676 1.00 54.12 262 TYR A C 1
ATOM 2017 O O . TYR A 1 262 ? 21.721 10.113 -39.524 1.00 54.12 262 TYR A O 1
ATOM 2025 N N . ASN A 1 263 ? 23.090 8.523 -38.719 1.00 57.34 263 ASN A N 1
ATOM 2026 C CA . ASN A 1 263 ? 22.877 8.703 -37.269 1.00 57.34 263 ASN A CA 1
ATOM 2027 C C . ASN A 1 263 ? 21.465 9.137 -36.790 1.00 57.34 263 ASN A C 1
ATOM 2029 O O . ASN A 1 263 ? 21.347 9.938 -35.862 1.00 57.34 263 ASN A O 1
ATOM 2033 N N . ASN A 1 264 ? 20.390 8.593 -37.364 1.00 69.75 264 ASN A N 1
ATOM 2034 C CA . ASN A 1 264 ? 19.031 8.860 -36.884 1.00 69.75 264 ASN A CA 1
ATOM 2035 C C . ASN A 1 264 ? 18.736 8.008 -35.638 1.00 69.75 264 ASN A C 1
ATOM 2037 O O . ASN A 1 264 ? 18.299 6.860 -35.740 1.00 69.75 264 ASN A O 1
ATOM 2041 N N . ILE A 1 265 ? 19.028 8.575 -34.465 1.00 80.12 265 ILE A N 1
ATOM 2042 C CA . ILE A 1 265 ? 18.600 8.055 -33.163 1.00 80.12 265 ILE A CA 1
ATOM 2043 C C . ILE A 1 265 ? 17.326 8.794 -32.762 1.00 80.12 265 ILE A C 1
ATOM 2045 O O . ILE A 1 265 ? 17.278 10.021 -32.857 1.00 80.12 265 ILE A O 1
ATOM 2049 N N . CYS A 1 266 ? 16.321 8.067 -32.288 1.00 84.62 266 CYS A N 1
ATOM 2050 C CA . CYS A 1 266 ? 15.184 8.658 -31.596 1.00 84.62 266 CYS A CA 1
ATOM 2051 C C . CYS A 1 266 ? 15.088 8.079 -30.179 1.00 84.62 266 CYS A C 1
ATOM 2053 O O . CYS A 1 266 ? 15.408 6.908 -29.959 1.00 84.62 266 CYS A O 1
ATOM 2055 N N . SER A 1 267 ? 14.683 8.911 -29.220 1.00 88.94 267 SER A N 1
ATOM 2056 C CA . SER A 1 267 ? 14.555 8.539 -27.811 1.00 88.94 267 SER A CA 1
ATOM 2057 C C . SER A 1 267 ? 13.257 9.093 -27.236 1.00 88.94 267 SER A C 1
ATOM 2059 O O . SER A 1 267 ? 12.835 10.176 -27.640 1.00 88.94 267 SER A O 1
ATOM 2061 N N . PHE A 1 268 ? 12.667 8.370 -26.287 1.00 88.38 268 PHE A N 1
ATOM 2062 C CA . PHE A 1 268 ? 11.517 8.812 -25.495 1.00 88.38 268 PHE A CA 1
ATOM 2063 C C . PHE A 1 268 ? 11.691 8.374 -24.036 1.00 88.38 268 PHE A C 1
ATOM 2065 O O . PHE A 1 268 ? 12.479 7.469 -23.729 1.00 88.38 268 PHE A O 1
ATOM 2072 N N . GLU A 1 269 ? 10.970 9.035 -23.140 1.00 87.44 269 GLU A N 1
ATOM 2073 C CA . GLU A 1 269 ? 11.054 8.830 -21.698 1.00 87.44 269 GLU A CA 1
ATOM 2074 C C . GLU A 1 269 ? 9.875 8.001 -21.179 1.00 87.44 269 GLU A C 1
ATOM 2076 O O . GLU A 1 269 ? 8.713 8.242 -21.510 1.00 87.44 269 GLU A O 1
ATOM 2081 N N . ILE A 1 270 ? 10.167 7.053 -20.292 1.00 81.25 270 ILE A N 1
ATOM 2082 C CA . ILE A 1 270 ? 9.176 6.353 -19.475 1.00 81.25 270 ILE A CA 1
ATOM 2083 C C . ILE A 1 270 ? 9.337 6.856 -18.046 1.00 81.25 270 ILE A C 1
ATOM 2085 O O . ILE A 1 270 ? 10.327 6.559 -17.378 1.00 81.25 270 ILE A O 1
ATOM 2089 N N . ASN A 1 271 ? 8.349 7.600 -17.565 1.00 78.19 271 ASN A N 1
ATOM 2090 C CA . ASN A 1 271 ? 8.312 8.139 -16.214 1.00 78.19 271 ASN A CA 1
ATOM 2091 C C . ASN A 1 271 ? 7.284 7.370 -15.386 1.00 78.19 271 ASN A C 1
ATOM 2093 O O . ASN A 1 271 ? 6.077 7.475 -15.615 1.00 78.19 271 ASN A O 1
ATOM 2097 N N . ILE A 1 272 ? 7.766 6.614 -14.402 1.00 74.12 272 ILE A N 1
ATOM 2098 C CA . ILE A 1 272 ? 6.924 5.900 -13.445 1.00 74.12 272 ILE A CA 1
ATOM 2099 C C . ILE A 1 272 ? 7.013 6.640 -12.119 1.00 74.12 272 ILE A C 1
ATOM 2101 O O . ILE A 1 272 ? 8.022 6.551 -11.418 1.00 74.12 272 ILE A O 1
ATOM 2105 N N . THR A 1 273 ? 5.970 7.390 -11.776 1.00 69.31 273 THR A N 1
ATOM 2106 C CA . THR A 1 273 ? 5.915 8.079 -10.488 1.00 69.31 273 THR A CA 1
ATOM 2107 C C . THR A 1 273 ? 5.582 7.092 -9.373 1.00 69.31 273 THR A C 1
ATOM 2109 O O . THR A 1 273 ? 4.778 6.167 -9.548 1.00 69.31 273 THR A O 1
ATOM 2112 N N . GLY A 1 274 ? 6.215 7.298 -8.215 1.00 61.69 274 GLY A N 1
ATOM 2113 C CA . GLY A 1 274 ? 5.837 6.619 -6.983 1.00 61.69 274 GLY A CA 1
ATOM 2114 C C . GLY A 1 274 ? 4.391 6.966 -6.630 1.00 61.69 274 GLY A C 1
ATOM 2115 O O . GLY A 1 274 ? 3.990 8.125 -6.659 1.00 61.69 274 GLY A O 1
ATOM 2116 N N . GLY A 1 275 ? 3.588 5.944 -6.376 1.00 65.19 275 GLY A N 1
ATOM 2117 C CA . GLY A 1 275 ? 2.261 6.046 -5.800 1.00 65.19 275 GLY A CA 1
ATOM 2118 C C . GLY A 1 275 ? 2.354 5.718 -4.319 1.00 65.19 275 GLY A C 1
ATOM 2119 O O . GLY A 1 275 ? 2.662 4.579 -3.965 1.00 65.19 275 GLY A O 1
ATOM 2120 N N . LEU A 1 276 ? 2.074 6.709 -3.478 1.00 72.50 276 LEU A N 1
ATOM 2121 C CA . LEU A 1 276 ? 1.773 6.532 -2.066 1.00 72.50 276 LEU A CA 1
ATOM 2122 C C . LEU A 1 276 ? 0.260 6.685 -1.906 1.00 72.50 276 LEU A C 1
ATOM 2124 O O . LEU A 1 276 ? -0.328 7.646 -2.386 1.00 72.50 276 LEU A O 1
ATOM 2128 N N . ASN A 1 277 ? -0.383 5.711 -1.274 1.00 76.00 277 ASN A N 1
ATOM 2129 C CA . ASN A 1 277 ? -1.795 5.788 -0.930 1.00 76.00 277 ASN A CA 1
ATOM 2130 C C . ASN A 1 277 ? -1.964 5.473 0.551 1.00 76.00 277 ASN A C 1
ATOM 2132 O O . ASN A 1 277 ? -1.401 4.496 1.048 1.00 76.00 277 ASN A O 1
ATOM 2136 N N . ILE A 1 278 ? -2.764 6.280 1.235 1.00 83.19 278 ILE A N 1
ATOM 2137 C CA . ILE A 1 278 ? -3.011 6.188 2.669 1.00 83.19 278 ILE A CA 1
ATOM 2138 C C . ILE A 1 278 ? -4.505 5.983 2.923 1.00 83.19 278 ILE A C 1
ATOM 2140 O O . ILE A 1 278 ? -5.361 6.638 2.335 1.00 83.19 278 ILE A O 1
ATOM 2144 N N . THR A 1 279 ? -4.836 5.055 3.814 1.00 84.50 279 THR A N 1
ATOM 2145 C CA . THR A 1 279 ? -6.195 4.829 4.310 1.00 84.50 279 THR A CA 1
ATOM 2146 C C . THR A 1 279 ? -6.212 5.075 5.810 1.00 84.50 279 THR A C 1
ATOM 2148 O O . THR A 1 279 ? -5.650 4.302 6.592 1.00 84.50 279 THR A O 1
ATOM 2151 N N . CYS A 1 280 ? -6.862 6.171 6.196 1.00 85.88 280 CYS A N 1
ATOM 2152 C CA . CYS A 1 280 ? -7.015 6.569 7.588 1.00 85.88 280 CYS A CA 1
ATOM 2153 C C . CYS A 1 280 ? -7.983 5.652 8.354 1.00 85.88 280 CYS A C 1
ATOM 2155 O O . CYS A 1 280 ? -8.879 5.050 7.748 1.00 85.88 280 CYS A O 1
ATOM 2157 N N . PRO A 1 281 ? -7.858 5.593 9.693 1.00 90.50 281 PRO A N 1
ATOM 2158 C CA . PRO A 1 281 ? -8.920 5.091 10.553 1.00 90.50 281 PRO A CA 1
ATOM 2159 C C . PRO A 1 281 ? -10.250 5.798 10.274 1.00 90.50 281 PRO A C 1
ATOM 2161 O O . PRO A 1 281 ? -10.287 6.932 9.800 1.00 90.50 281 PRO A O 1
ATOM 2164 N N . GLN A 1 282 ? -11.352 5.115 10.573 1.00 89.81 282 GLN A N 1
ATOM 2165 C CA . GLN A 1 282 ? -12.674 5.737 10.543 1.00 89.81 282 GLN A CA 1
ATOM 2166 C C . GLN A 1 282 ? -12.826 6.722 11.708 1.00 89.81 282 GLN A C 1
ATOM 2168 O O . GLN A 1 282 ? -12.154 6.580 12.732 1.00 89.81 282 GLN A O 1
ATOM 2173 N N . ASP A 1 283 ? -13.741 7.681 11.563 1.00 91.62 283 ASP A N 1
ATOM 2174 C CA . ASP A 1 283 ? -14.122 8.578 12.653 1.00 91.62 283 ASP A CA 1
ATOM 2175 C C . ASP A 1 283 ? -14.592 7.767 13.871 1.00 91.62 283 ASP A C 1
ATOM 2177 O O . ASP A 1 283 ? -15.362 6.809 13.757 1.00 91.62 283 ASP A O 1
ATOM 2181 N N . ILE A 1 284 ? -14.114 8.160 15.048 1.00 86.31 284 ILE A N 1
ATOM 2182 C CA . ILE A 1 284 ? -14.390 7.499 16.320 1.00 86.31 284 ILE A CA 1
ATOM 2183 C C . ILE A 1 284 ? -15.399 8.340 17.088 1.00 86.31 284 ILE A C 1
ATOM 2185 O O . ILE A 1 284 ? -15.170 9.523 17.340 1.00 86.31 284 ILE A O 1
ATOM 2189 N N . VAL A 1 285 ? -16.493 7.714 17.506 1.00 86.88 285 VAL A N 1
ATOM 2190 C CA . VAL A 1 285 ? -17.463 8.297 18.435 1.00 86.88 285 VAL A CA 1
ATOM 2191 C C . VAL A 1 285 ? -17.479 7.428 19.680 1.00 86.88 285 VAL A C 1
ATOM 2193 O O . VAL A 1 285 ? -17.665 6.216 19.587 1.00 86.88 285 VAL A O 1
ATOM 2196 N N . VAL A 1 286 ? -17.216 8.036 20.832 1.00 82.06 286 VAL A N 1
ATOM 2197 C CA . VAL A 1 286 ? -17.141 7.342 22.120 1.00 82.06 286 VAL A CA 1
ATOM 2198 C C . VAL A 1 286 ? -17.852 8.142 23.195 1.00 82.06 286 VAL A C 1
ATOM 2200 O O . VAL A 1 286 ? -17.826 9.374 23.199 1.00 82.06 286 VAL A O 1
ATOM 2203 N N . THR A 1 287 ? -18.418 7.428 24.157 1.00 78.44 287 THR A N 1
ATOM 2204 C CA . THR A 1 287 ? -19.070 8.020 25.320 1.00 78.44 287 THR A CA 1
ATOM 2205 C C . THR A 1 287 ? -18.290 7.646 26.580 1.00 78.44 287 THR A C 1
ATOM 2207 O O . THR A 1 287 ? -17.875 6.493 26.717 1.00 78.44 287 THR A O 1
ATOM 2210 N N . PRO A 1 288 ? -18.031 8.592 27.501 1.00 74.75 288 PRO A N 1
ATOM 2211 C CA . PRO A 1 288 ? -17.430 8.268 28.787 1.00 74.75 288 PRO A CA 1
ATOM 2212 C C . PRO A 1 288 ? -18.271 7.267 29.591 1.00 74.75 288 PRO A C 1
ATOM 2214 O O . PRO A 1 288 ? -19.498 7.372 29.557 1.00 74.75 288 PRO A O 1
ATOM 2217 N N . PRO A 1 289 ? -17.630 6.355 30.351 1.00 64.12 289 PRO A N 1
ATOM 2218 C CA . PRO A 1 289 ? -18.330 5.465 31.275 1.00 64.12 289 PRO A CA 1
ATOM 2219 C C . PRO A 1 289 ? -19.234 6.240 32.238 1.00 64.12 289 PRO A C 1
ATOM 2221 O O . PRO A 1 289 ? -18.931 7.390 32.581 1.00 64.12 289 PRO A O 1
ATOM 2224 N N . ALA A 1 290 ? -20.308 5.603 32.711 1.00 53.34 290 ALA A N 1
ATOM 2225 C CA . ALA A 1 290 ? -21.223 6.195 33.684 1.00 53.34 290 ALA A CA 1
ATOM 2226 C C . ALA A 1 290 ? -20.452 6.787 34.882 1.00 53.34 290 ALA A C 1
ATOM 2228 O O . ALA A 1 290 ? -19.530 6.181 35.422 1.00 53.34 290 ALA A O 1
ATOM 2229 N N . GLY A 1 291 ? -20.774 8.029 35.258 1.00 53.44 291 GLY A N 1
ATOM 2230 C CA . GLY A 1 291 ? -20.094 8.740 36.351 1.00 53.44 291 GLY A CA 1
ATOM 2231 C C . GLY A 1 291 ? -18.694 9.295 36.028 1.00 53.44 291 GLY A C 1
ATOM 2232 O O . GLY A 1 291 ? -18.146 10.048 36.837 1.00 53.44 291 GLY A O 1
ATOM 2233 N N . SER A 1 292 ? -18.124 9.011 34.852 1.00 61.66 292 SER A N 1
ATOM 2234 C CA . SER A 1 292 ? -16.868 9.606 34.382 1.00 61.66 292 SER A CA 1
ATOM 2235 C C . SER A 1 292 ? -17.126 10.758 33.415 1.00 61.66 292 SER A C 1
ATOM 2237 O O . SER A 1 292 ? -17.991 10.690 32.553 1.00 61.66 292 SER A O 1
ATOM 2239 N N . ASN A 1 293 ? -16.315 11.813 33.501 1.00 73.69 293 ASN A N 1
ATOM 2240 C CA . ASN A 1 293 ? -16.277 12.878 32.493 1.00 73.69 293 ASN A CA 1
ATOM 2241 C C . ASN A 1 293 ? -15.124 12.700 31.500 1.00 73.69 293 ASN A C 1
ATOM 2243 O O . ASN A 1 293 ? -14.843 13.629 30.753 1.00 73.69 293 ASN A O 1
ATOM 2247 N N . ASN A 1 294 ? -14.424 11.563 31.513 1.00 79.19 294 ASN A N 1
ATOM 2248 C CA . ASN A 1 294 ? -13.317 11.288 30.601 1.00 79.19 294 ASN A CA 1
ATOM 2249 C C . ASN A 1 294 ? -13.359 9.845 30.084 1.00 79.19 294 ASN A C 1
ATOM 2251 O O . ASN A 1 294 ? -13.796 8.939 30.796 1.00 79.19 294 ASN A O 1
ATOM 2255 N N . VAL A 1 295 ? -12.834 9.625 28.882 1.00 82.88 295 VAL A N 1
ATOM 2256 C CA . VAL A 1 295 ? -12.713 8.304 28.255 1.00 82.88 295 VAL A CA 1
ATOM 2257 C C . VAL A 1 295 ? -11.322 8.123 27.660 1.00 82.88 295 VAL A C 1
ATOM 2259 O O . VAL A 1 295 ? -10.761 9.056 27.087 1.00 82.88 295 VAL A O 1
ATOM 2262 N N . GLN A 1 296 ? -10.740 6.936 27.816 1.00 85.31 296 GLN A N 1
ATOM 2263 C CA . GLN A 1 296 ? -9.501 6.585 27.129 1.00 85.31 296 GLN A CA 1
ATOM 2264 C C . GLN A 1 296 ? -9.831 6.097 25.717 1.00 85.31 296 GLN A C 1
ATOM 2266 O O . GLN A 1 296 ? -10.633 5.178 25.564 1.00 85.31 296 GLN A O 1
ATOM 2271 N N . VAL A 1 297 ? -9.206 6.685 24.696 1.00 83.06 297 VAL A N 1
ATOM 2272 C CA . VAL A 1 297 ? -9.479 6.352 23.287 1.00 83.06 297 VAL A CA 1
ATOM 2273 C C . VAL A 1 297 ? -8.235 5.767 22.634 1.00 83.06 297 VAL A C 1
ATOM 2275 O O . VAL A 1 297 ? -7.148 6.325 22.757 1.00 83.06 297 VAL A O 1
ATOM 2278 N N . ASN A 1 298 ? -8.393 4.647 21.929 1.00 86.31 298 ASN A N 1
ATOM 2279 C CA . ASN A 1 298 ? -7.331 3.971 21.182 1.00 86.31 298 ASN A CA 1
ATOM 2280 C C . ASN A 1 298 ? -7.758 3.774 19.722 1.00 86.31 298 ASN A C 1
ATOM 2282 O O . ASN A 1 298 ? -8.943 3.597 19.444 1.00 86.31 298 ASN A O 1
ATOM 2286 N N . TRP A 1 299 ? -6.791 3.757 18.806 1.00 89.38 299 TRP A N 1
ATOM 2287 C CA . TRP A 1 299 ? -6.976 3.429 17.391 1.00 89.38 299 TRP A CA 1
ATOM 2288 C C . TRP A 1 299 ? -5.705 2.798 16.829 1.00 89.38 299 TRP A C 1
ATOM 2290 O O . TRP A 1 299 ? -4.628 2.932 17.410 1.00 89.38 299 TRP A O 1
ATOM 2300 N N . ASN A 1 300 ? -5.844 2.112 15.697 1.00 83.56 300 ASN A N 1
ATOM 2301 C CA . ASN A 1 300 ? -4.702 1.636 14.924 1.00 83.56 300 ASN A CA 1
ATOM 2302 C C . ASN A 1 300 ? -4.180 2.770 14.036 1.00 83.56 300 ASN A C 1
ATOM 2304 O O . ASN A 1 300 ? -4.969 3.589 13.568 1.00 83.56 300 ASN A O 1
ATOM 2308 N N . GLU A 1 301 ? -2.875 2.802 13.778 1.00 82.06 301 GLU A N 1
ATOM 2309 C CA . GLU A 1 301 ? -2.279 3.731 12.811 1.00 82.06 301 GLU A CA 1
ATOM 2310 C C . GLU A 1 301 ? -2.874 3.555 11.395 1.00 82.06 301 GLU A C 1
ATOM 2312 O O . GLU A 1 301 ? -3.409 2.482 11.082 1.00 82.06 301 GLU A O 1
ATOM 2317 N N . PRO A 1 302 ? -2.810 4.587 10.525 1.00 82.50 302 PRO A N 1
ATOM 2318 C CA . PRO A 1 302 ? -3.264 4.481 9.142 1.00 82.50 302 PRO A CA 1
ATOM 2319 C C . PRO A 1 302 ? -2.571 3.341 8.399 1.00 82.50 302 PRO A C 1
ATOM 2321 O O . PRO A 1 302 ? -1.360 3.156 8.494 1.00 82.50 302 PRO A O 1
ATOM 2324 N N . SER A 1 303 ? -3.338 2.613 7.593 1.00 80.12 303 SER A N 1
ATOM 2325 C CA . SER A 1 303 ? -2.752 1.673 6.636 1.00 80.12 303 SER A CA 1
ATOM 2326 C C . SER A 1 303 ? -2.319 2.415 5.377 1.00 80.12 303 SER A C 1
ATOM 2328 O O . SER A 1 303 ? -2.966 3.381 4.974 1.00 80.12 303 SER A O 1
ATOM 2330 N N . TYR A 1 304 ? -1.255 1.955 4.731 1.00 79.38 304 TYR A N 1
ATOM 2331 C CA . TYR A 1 304 ? -0.712 2.596 3.541 1.00 79.38 304 TYR A CA 1
ATOM 2332 C C . TYR A 1 304 ? -0.199 1.564 2.536 1.00 79.38 304 TYR A C 1
ATOM 2334 O O . TYR A 1 304 ? 0.076 0.410 2.868 1.00 79.38 304 TYR A O 1
ATOM 2342 N N . SER A 1 305 ? -0.053 1.996 1.290 1.00 68.25 305 SER A N 1
ATOM 2343 C CA . SER A 1 305 ? 0.673 1.278 0.249 1.00 68.25 305 SER A CA 1
ATOM 2344 C C . SER A 1 305 ? 1.562 2.266 -0.492 1.00 68.25 305 SER A C 1
ATOM 2346 O O . SER A 1 305 ? 1.046 3.246 -1.025 1.00 68.25 305 SER A O 1
ATOM 2348 N N . SER A 1 306 ? 2.863 1.996 -0.549 1.00 68.44 306 SER A N 1
ATOM 2349 C CA . SER A 1 306 ? 3.796 2.703 -1.428 1.00 68.44 306 SER A CA 1
ATOM 2350 C C . SER A 1 306 ? 4.398 1.718 -2.422 1.00 68.44 306 SER A C 1
ATOM 2352 O O . SER A 1 306 ? 4.563 0.538 -2.112 1.00 68.44 306 SER A O 1
ATOM 2354 N N . CYS A 1 307 ? 4.707 2.204 -3.621 1.00 63.47 307 CYS A N 1
ATOM 2355 C CA . CYS A 1 307 ? 5.482 1.468 -4.614 1.00 63.47 307 CYS A CA 1
ATOM 2356 C C . CYS A 1 307 ? 6.941 1.933 -4.718 1.00 63.47 307 CYS A C 1
ATOM 2358 O O . CYS A 1 307 ? 7.657 1.524 -5.638 1.00 63.47 307 CYS A O 1
ATOM 2360 N N . CYS A 1 308 ? 7.400 2.748 -3.764 1.00 63.72 308 CYS A N 1
ATOM 2361 C CA . CYS A 1 308 ? 8.814 3.019 -3.576 1.00 63.72 308 CYS A CA 1
ATOM 2362 C C . CYS A 1 308 ? 9.493 1.782 -2.965 1.00 63.72 308 CYS A C 1
ATOM 2364 O O . CYS A 1 308 ? 9.334 1.484 -1.787 1.00 63.72 308 CYS A O 1
ATOM 2366 N N . GLY A 1 309 ? 10.195 1.009 -3.797 1.00 53.03 309 GLY A N 1
ATOM 2367 C CA . GLY A 1 309 ? 10.698 -0.328 -3.453 1.00 53.03 309 GLY A CA 1
ATOM 2368 C C . GLY A 1 309 ? 12.177 -0.421 -3.062 1.00 53.03 309 GLY A C 1
ATOM 2369 O O . GLY A 1 309 ? 12.729 -1.514 -3.143 1.00 53.03 309 GLY A O 1
ATOM 2370 N N . GLN A 1 310 ? 12.844 0.675 -2.693 1.00 52.91 310 GLN A N 1
ATOM 2371 C CA . GLN A 1 310 ? 14.287 0.681 -2.356 1.00 52.91 310 GLN A CA 1
ATOM 2372 C C . GLN A 1 310 ? 14.570 0.511 -0.849 1.00 52.91 310 GLN A C 1
ATOM 2374 O O . GLN A 1 310 ? 15.634 0.851 -0.352 1.00 52.91 310 GLN A O 1
ATOM 2379 N N . CYS A 1 311 ? 13.610 -0.023 -0.110 1.00 54.25 311 CYS A N 1
ATOM 2380 C CA . CYS A 1 311 ? 13.565 -0.037 1.346 1.00 54.25 311 CYS A CA 1
ATOM 2381 C C . CYS A 1 311 ? 12.839 -1.324 1.782 1.00 54.25 311 CYS A C 1
ATOM 2383 O O . CYS A 1 311 ? 12.085 -1.938 1.021 1.00 54.25 311 CYS A O 1
ATOM 2385 N N . SER A 1 312 ? 13.141 -1.835 2.970 1.00 54.00 312 SER A N 1
ATOM 2386 C CA . SER A 1 312 ? 12.682 -3.164 3.392 1.00 54.00 312 SER A CA 1
ATOM 2387 C C . SER A 1 312 ? 11.390 -3.052 4.204 1.00 54.00 312 SER A C 1
ATOM 2389 O O . SER A 1 312 ? 11.400 -2.385 5.221 1.00 54.00 312 SER A O 1
ATOM 2391 N N . ASN A 1 313 ? 10.324 -3.789 3.862 1.00 54.22 313 ASN A N 1
ATOM 2392 C CA . ASN A 1 313 ? 9.106 -3.917 4.692 1.00 54.22 313 ASN A CA 1
ATOM 2393 C C . ASN A 1 313 ? 9.263 -4.953 5.831 1.00 54.22 313 ASN A C 1
ATOM 2395 O O . ASN A 1 313 ? 8.373 -5.771 6.050 1.00 54.22 313 ASN A O 1
ATOM 2399 N N . GLY A 1 314 ? 10.420 -4.982 6.500 1.00 53.06 314 GLY A N 1
ATOM 2400 C CA . GLY A 1 314 ? 10.725 -5.893 7.612 1.00 53.06 314 GLY A CA 1
ATOM 2401 C C . GLY A 1 314 ? 10.293 -7.352 7.436 1.00 53.06 314 GLY A C 1
ATOM 2402 O O . GLY A 1 314 ? 9.306 -7.745 8.045 1.00 53.06 314 GLY A O 1
ATOM 2403 N N . ASN A 1 315 ? 11.027 -8.130 6.621 1.00 52.00 315 ASN A N 1
ATOM 2404 C CA . ASN A 1 315 ? 11.083 -9.617 6.561 1.00 52.00 315 ASN A CA 1
ATOM 2405 C C . ASN A 1 315 ? 11.598 -10.154 5.203 1.00 52.00 315 ASN A C 1
ATOM 2407 O O . ASN A 1 315 ? 11.540 -11.359 4.944 1.00 52.00 315 ASN A O 1
ATOM 2411 N N . ASN A 1 316 ? 12.109 -9.297 4.315 1.00 60.66 316 ASN A N 1
ATOM 2412 C CA . ASN A 1 316 ? 12.608 -9.742 3.017 1.00 60.66 316 ASN A CA 1
ATOM 2413 C C . ASN A 1 316 ? 13.960 -10.454 3.167 1.00 60.66 316 ASN A C 1
ATOM 2415 O O . ASN A 1 316 ? 14.906 -9.933 3.753 1.00 60.66 316 ASN A O 1
ATOM 2419 N N . TYR A 1 317 ? 14.053 -11.668 2.622 1.00 74.00 317 TYR A N 1
ATOM 2420 C CA . TYR A 1 317 ? 15.311 -12.401 2.527 1.00 74.00 317 TYR A CA 1
ATOM 2421 C C . TYR A 1 317 ? 16.276 -11.649 1.601 1.00 74.00 317 TYR A C 1
ATOM 2423 O O . TYR A 1 317 ? 16.047 -11.585 0.394 1.00 74.00 317 TYR A O 1
ATOM 2431 N N . ILE A 1 318 ? 17.362 -11.110 2.160 1.00 78.94 318 ILE A N 1
ATOM 2432 C CA . ILE A 1 318 ? 18.471 -10.537 1.391 1.00 78.94 318 ILE A CA 1
ATOM 2433 C C . ILE A 1 318 ? 19.569 -11.608 1.288 1.00 78.94 318 ILE A C 1
ATOM 2435 O O . ILE A 1 318 ? 20.131 -12.007 2.317 1.00 78.94 318 ILE A O 1
ATOM 2439 N N . PRO A 1 319 ? 19.893 -12.112 0.080 1.00 81.69 319 PRO A N 1
ATOM 2440 C CA . PRO A 1 319 ? 20.963 -13.085 -0.097 1.00 81.69 319 PRO A CA 1
ATOM 2441 C C . PRO A 1 319 ? 22.276 -12.579 0.506 1.00 81.69 319 PRO A C 1
ATOM 2443 O O . PRO A 1 319 ? 22.734 -11.486 0.193 1.00 81.69 319 PRO A O 1
ATOM 2446 N N . GLY A 1 320 ? 22.894 -13.380 1.373 1.00 87.06 320 GLY A N 1
ATOM 2447 C CA . GLY A 1 320 ? 24.140 -12.987 2.038 1.00 87.06 320 GLY A CA 1
ATOM 2448 C C . GLY A 1 320 ? 23.966 -12.252 3.371 1.00 87.06 320 GLY A C 1
ATOM 2449 O O . GLY A 1 320 ? 24.969 -11.900 3.987 1.00 87.06 320 GLY A O 1
ATOM 2450 N N . PHE A 1 321 ? 22.736 -12.063 3.855 1.00 91.06 321 PHE A N 1
ATOM 2451 C CA . PHE A 1 321 ? 22.467 -11.385 5.123 1.00 91.06 321 PHE A CA 1
ATOM 2452 C C . PHE A 1 321 ? 21.532 -12.175 6.043 1.00 91.06 321 PHE A C 1
ATOM 2454 O O . PHE A 1 321 ? 20.757 -13.031 5.613 1.00 91.06 321 PHE A O 1
ATOM 2461 N N . VAL A 1 322 ? 21.613 -11.859 7.333 1.00 89.25 322 VAL A N 1
ATOM 2462 C CA . VAL A 1 322 ? 20.725 -12.332 8.396 1.00 89.25 322 VAL A CA 1
ATOM 2463 C C . VAL A 1 322 ? 19.981 -11.127 8.958 1.00 89.25 322 VAL A C 1
ATOM 2465 O O . VAL A 1 322 ? 20.609 -10.156 9.373 1.00 89.25 322 VAL A O 1
ATOM 2468 N N . TYR A 1 323 ? 18.650 -11.185 8.979 1.00 90.50 323 TYR A N 1
ATOM 2469 C CA . TYR A 1 323 ? 17.833 -10.112 9.542 1.00 90.50 323 TYR A CA 1
ATOM 2470 C C . TYR A 1 323 ? 18.069 -9.987 11.053 1.00 90.50 323 TYR A C 1
ATOM 2472 O O . TYR A 1 323 ? 17.934 -10.968 11.786 1.00 90.50 323 TYR A O 1
ATOM 2480 N N . MET A 1 324 ? 18.444 -8.788 11.501 1.00 90.12 324 MET A N 1
ATOM 2481 C CA . MET A 1 324 ? 18.725 -8.467 12.905 1.00 90.12 324 MET A CA 1
ATOM 2482 C C . MET A 1 324 ? 17.510 -7.855 13.613 1.00 90.12 324 MET A C 1
ATOM 2484 O O . MET A 1 324 ? 17.448 -7.897 14.835 1.00 90.12 324 MET A O 1
ATOM 2488 N N . GLY A 1 325 ? 16.534 -7.332 12.867 1.00 86.00 325 GLY A N 1
ATOM 2489 C CA . GLY A 1 325 ? 15.319 -6.715 13.400 1.00 86.00 325 GLY A CA 1
ATOM 2490 C C . GLY A 1 325 ? 15.156 -5.263 12.950 1.00 86.00 325 GLY A C 1
ATOM 2491 O O . GLY A 1 325 ? 15.905 -4.776 12.102 1.00 86.00 325 GLY A O 1
ATOM 2492 N N . SER A 1 326 ? 14.171 -4.581 13.529 1.00 86.31 326 SER A N 1
ATOM 2493 C CA . SER A 1 326 ? 13.853 -3.180 13.254 1.00 86.31 326 SER A CA 1
ATOM 2494 C C . SER A 1 326 ? 14.010 -2.314 14.500 1.00 86.31 326 SER A C 1
ATOM 2496 O O . SER A 1 326 ? 13.615 -2.724 15.595 1.00 86.31 326 SER A O 1
ATOM 2498 N N . PHE A 1 327 ? 14.534 -1.104 14.335 1.00 83.50 327 PHE A N 1
ATOM 2499 C CA . PHE A 1 327 ? 14.652 -0.108 15.391 1.00 83.50 327 PHE A CA 1
ATOM 2500 C C . PHE A 1 327 ? 14.413 1.294 14.817 1.00 83.50 327 PHE A C 1
ATOM 2502 O O . PHE A 1 327 ? 15.035 1.668 13.833 1.00 83.50 327 PHE A O 1
ATOM 2509 N N . ASN A 1 328 ? 13.507 2.057 15.439 1.00 78.94 328 ASN A N 1
ATOM 2510 C CA . ASN A 1 328 ? 13.238 3.471 15.136 1.00 78.94 328 ASN A CA 1
ATOM 2511 C C . ASN A 1 328 ? 13.013 3.808 13.645 1.00 78.94 328 ASN A C 1
ATOM 2513 O O . ASN A 1 328 ? 13.514 4.819 13.168 1.00 78.94 328 ASN A O 1
ATOM 2517 N N . GLY A 1 329 ? 12.283 2.966 12.913 1.00 70.12 329 GLY A N 1
ATOM 2518 C CA . GLY A 1 329 ? 12.018 3.198 11.491 1.00 70.12 329 GLY A CA 1
ATOM 2519 C C . GLY A 1 329 ? 13.144 2.757 10.549 1.00 70.12 329 GLY A C 1
ATOM 2520 O O . GLY A 1 329 ? 13.192 3.210 9.407 1.00 70.12 329 GLY A O 1
ATOM 2521 N N . HIS A 1 330 ? 14.072 1.923 11.031 1.00 80.94 330 HIS A N 1
ATOM 2522 C CA . HIS A 1 330 ? 15.133 1.299 10.242 1.00 80.94 330 HIS A CA 1
ATOM 2523 C C . HIS A 1 330 ? 15.160 -0.218 10.472 1.00 80.94 330 HIS A C 1
ATOM 2525 O O . HIS A 1 330 ? 14.907 -0.717 11.571 1.00 80.94 330 HIS A O 1
ATOM 2531 N N . HIS A 1 331 ? 15.533 -0.960 9.438 1.00 86.25 331 HIS A N 1
ATOM 2532 C CA . HIS A 1 331 ? 15.731 -2.401 9.411 1.00 86.25 331 HIS A CA 1
ATOM 2533 C C . HIS A 1 331 ? 17.211 -2.742 9.263 1.00 86.25 331 HIS A C 1
ATOM 2535 O O . HIS A 1 331 ? 17.893 -2.241 8.370 1.00 86.25 331 HIS A O 1
ATOM 2541 N N . TYR A 1 332 ? 17.692 -3.664 10.095 1.00 91.38 332 TYR A N 1
ATOM 2542 C CA . TYR A 1 332 ? 19.108 -4.006 10.158 1.00 91.38 332 TYR A CA 1
ATOM 2543 C C . TYR A 1 332 ? 19.353 -5.453 9.754 1.00 91.38 332 TYR A C 1
ATOM 2545 O O . TYR A 1 332 ? 18.596 -6.367 10.096 1.00 91.38 332 TYR A O 1
ATOM 2553 N N . TYR A 1 333 ? 20.448 -5.662 9.034 1.00 92.81 333 TYR A N 1
ATOM 2554 C CA . TYR A 1 333 ? 20.829 -6.937 8.454 1.00 92.81 333 TYR A CA 1
ATOM 2555 C C . TYR A 1 333 ? 22.329 -7.165 8.648 1.00 92.81 333 TYR A C 1
ATOM 2557 O O . TYR A 1 333 ? 23.153 -6.386 8.178 1.00 92.81 333 TYR A O 1
ATOM 2565 N N . GLY A 1 334 ? 22.706 -8.253 9.314 1.00 94.44 334 GLY A N 1
ATOM 2566 C CA . GLY A 1 334 ? 24.104 -8.633 9.505 1.00 94.44 334 GLY A CA 1
ATOM 2567 C C . GLY A 1 334 ? 24.591 -9.488 8.341 1.00 94.44 334 GLY A C 1
ATOM 2568 O O . GLY A 1 334 ? 23.974 -10.508 8.027 1.00 94.44 334 GLY A O 1
ATOM 2569 N N . SER A 1 335 ? 25.685 -9.101 7.690 1.00 95.31 335 SER A N 1
ATOM 2570 C CA . SER A 1 335 ? 26.246 -9.876 6.582 1.00 95.31 335 SER A CA 1
ATOM 2571 C C . SER A 1 335 ? 26.788 -11.232 7.056 1.00 95.31 335 SER A C 1
ATOM 2573 O O . SER A 1 335 ? 27.367 -11.367 8.135 1.00 95.31 335 SER A O 1
ATOM 2575 N N . ASN A 1 336 ? 26.644 -12.262 6.221 1.00 91.12 336 ASN A N 1
ATOM 2576 C CA . ASN A 1 336 ? 27.254 -13.578 6.443 1.00 91.12 336 ASN A CA 1
ATOM 2577 C C . ASN A 1 336 ? 28.654 -13.712 5.815 1.00 91.12 336 ASN A C 1
ATOM 2579 O O . ASN A 1 336 ? 29.329 -14.724 6.003 1.00 91.12 336 ASN A O 1
ATOM 2583 N N . GLN A 1 337 ? 29.080 -12.694 5.067 1.00 92.56 337 GLN A N 1
ATOM 2584 C CA . GLN A 1 337 ? 30.380 -12.587 4.416 1.00 92.56 337 GLN A CA 1
ATOM 2585 C C . GLN A 1 337 ? 31.137 -11.377 4.944 1.00 92.56 337 GLN A C 1
ATOM 2587 O O . GLN A 1 337 ? 30.538 -10.381 5.354 1.00 92.56 337 GLN A O 1
ATOM 2592 N N . THR A 1 338 ? 32.463 -11.452 4.892 1.00 96.19 338 THR A N 1
ATOM 2593 C CA . THR A 1 338 ? 33.337 -10.355 5.296 1.00 96.19 338 THR A CA 1
ATOM 2594 C C . THR A 1 338 ? 33.746 -9.505 4.097 1.00 96.19 338 THR A C 1
ATOM 2596 O O . THR A 1 338 ? 33.906 -10.009 2.987 1.00 96.19 338 THR A O 1
ATOM 2599 N N . ALA A 1 339 ? 33.943 -8.210 4.319 1.00 96.12 339 ALA A N 1
ATOM 2600 C CA . ALA A 1 339 ? 34.394 -7.266 3.303 1.00 96.12 339 ALA A CA 1
ATOM 2601 C C . ALA A 1 339 ? 35.317 -6.207 3.923 1.00 96.12 339 ALA A C 1
ATOM 2603 O O . ALA A 1 339 ? 35.333 -6.021 5.143 1.00 96.12 339 ALA A O 1
ATOM 2604 N N . THR A 1 340 ? 36.112 -5.530 3.090 1.00 97.94 340 THR A N 1
ATOM 2605 C CA . THR A 1 340 ? 36.746 -4.267 3.502 1.00 97.94 340 THR A CA 1
ATOM 2606 C C . THR A 1 340 ? 35.668 -3.205 3.674 1.00 97.94 340 THR A C 1
ATOM 2608 O O . THR A 1 340 ? 34.630 -3.285 3.011 1.00 97.94 340 THR A O 1
ATOM 2611 N N . TRP A 1 341 ? 35.896 -2.206 4.525 1.00 97.44 341 TRP A N 1
ATOM 2612 C CA . TRP A 1 341 ? 34.879 -1.191 4.817 1.00 97.44 341 TRP A CA 1
ATOM 2613 C C . TRP A 1 341 ? 34.331 -0.491 3.552 1.00 97.44 341 TRP A C 1
ATOM 2615 O O . TRP A 1 341 ? 33.111 -0.454 3.391 1.00 97.44 341 TRP A O 1
ATOM 2625 N N . PRO A 1 342 ? 35.155 -0.054 2.569 1.00 95.75 342 PRO A N 1
ATOM 2626 C CA . PRO A 1 342 ? 34.634 0.571 1.350 1.00 95.75 342 PRO A CA 1
ATOM 2627 C C . PRO A 1 342 ? 33.794 -0.380 0.494 1.00 95.75 342 PRO A C 1
ATOM 2629 O O . PRO A 1 342 ? 32.793 0.030 -0.087 1.00 95.75 342 PRO A O 1
ATOM 2632 N N . SER A 1 343 ? 34.172 -1.661 0.434 1.00 95.69 343 SER A N 1
ATOM 2633 C CA . SER A 1 343 ? 33.406 -2.673 -0.304 1.00 95.69 343 SER A CA 1
ATOM 2634 C C . SER A 1 343 ? 32.082 -2.982 0.395 1.00 95.69 343 SER A C 1
ATOM 2636 O O . SER A 1 343 ? 31.069 -3.176 -0.271 1.00 95.69 343 SER A O 1
ATOM 2638 N N . ALA A 1 344 ? 32.084 -3.003 1.731 1.00 96.06 344 ALA A N 1
ATOM 2639 C CA . ALA A 1 344 ? 30.888 -3.172 2.543 1.00 96.06 344 ALA A CA 1
ATOM 2640 C C . ALA A 1 344 ? 29.911 -2.008 2.328 1.00 96.06 344 ALA A C 1
ATOM 2642 O O . ALA A 1 344 ? 28.752 -2.247 2.005 1.00 96.06 344 ALA A O 1
ATOM 2643 N N . GLN A 1 345 ? 30.393 -0.762 2.396 1.00 95.00 345 GLN A N 1
ATOM 2644 C CA . GLN A 1 345 ? 29.568 0.420 2.132 1.00 95.00 345 GLN A CA 1
ATOM 2645 C C . GLN A 1 345 ? 29.012 0.431 0.705 1.00 95.00 345 GLN A C 1
ATOM 2647 O O . GLN A 1 345 ? 27.823 0.690 0.516 1.00 95.00 345 GLN A O 1
ATOM 2652 N N . ALA A 1 346 ? 29.835 0.117 -0.301 1.00 88.00 346 ALA A N 1
ATOM 2653 C CA . ALA A 1 346 ? 29.383 0.035 -1.689 1.00 88.00 346 ALA A CA 1
ATOM 2654 C C . ALA A 1 346 ? 28.303 -1.042 -1.877 1.00 88.00 346 ALA A C 1
ATOM 2656 O O . ALA A 1 346 ? 27.320 -0.816 -2.581 1.00 88.00 346 ALA A O 1
ATOM 2657 N N . HIS A 1 347 ? 28.449 -2.191 -1.212 1.00 88.31 347 HIS A N 1
ATOM 2658 C CA . HIS A 1 347 ? 27.446 -3.247 -1.257 1.00 88.31 347 HIS A CA 1
ATOM 2659 C C . HIS A 1 347 ? 26.146 -2.826 -0.564 1.00 88.31 347 HIS A C 1
ATOM 2661 O O . HIS A 1 347 ? 25.082 -2.986 -1.157 1.00 88.31 347 HIS A O 1
ATOM 2667 N N . CYS A 1 348 ? 26.211 -2.215 0.624 1.00 86.62 348 CYS A N 1
ATOM 2668 C CA . CYS A 1 348 ? 25.020 -1.682 1.286 1.00 86.62 348 CYS A CA 1
ATOM 2669 C C . CYS A 1 348 ? 24.295 -0.646 0.413 1.00 86.62 348 CYS A C 1
ATOM 2671 O O . CYS A 1 348 ? 23.082 -0.731 0.243 1.00 86.62 348 CYS A O 1
ATOM 2673 N N . THR A 1 349 ? 25.054 0.250 -0.225 1.00 83.69 349 THR A N 1
ATOM 2674 C CA . THR A 1 349 ? 24.518 1.262 -1.153 1.00 83.69 349 THR A CA 1
ATOM 2675 C C . THR A 1 349 ? 23.825 0.609 -2.352 1.00 83.69 349 THR A C 1
ATOM 2677 O O . THR A 1 349 ? 22.744 1.033 -2.747 1.00 83.69 349 THR A O 1
ATOM 2680 N N . SER A 1 350 ? 24.391 -0.469 -2.910 1.00 78.56 350 SER A N 1
ATOM 2681 C CA . SER A 1 350 ? 23.770 -1.207 -4.025 1.00 78.56 350 SER A CA 1
ATOM 2682 C C . SER A 1 350 ? 22.460 -1.917 -3.660 1.00 78.56 350 SER A C 1
ATOM 2684 O O . SER A 1 350 ? 21.700 -2.289 -4.550 1.00 78.56 350 SER A O 1
ATOM 2686 N N . LEU A 1 351 ? 22.201 -2.102 -2.363 1.00 76.25 351 LEU A N 1
ATOM 2687 C CA . LEU A 1 351 ? 20.983 -2.705 -1.823 1.00 76.25 351 LEU A CA 1
ATOM 2688 C C . LEU A 1 351 ? 19.950 -1.656 -1.377 1.00 76.25 351 LEU A C 1
ATOM 2690 O O . LEU A 1 351 ? 18.957 -2.029 -0.759 1.00 76.25 351 LEU A O 1
ATOM 2694 N N . GLY A 1 352 ? 20.180 -0.370 -1.669 1.00 73.31 352 GLY A N 1
ATOM 2695 C CA . GLY A 1 352 ? 19.290 0.729 -1.276 1.00 73.31 352 GLY A CA 1
ATOM 2696 C C . GLY A 1 352 ? 19.474 1.204 0.169 1.00 73.31 352 GLY A C 1
ATOM 2697 O O . GLY A 1 352 ? 18.642 1.946 0.678 1.00 73.31 352 GLY A O 1
ATOM 2698 N N . GLY A 1 353 ? 20.547 0.782 0.845 1.00 85.12 353 GLY A N 1
ATOM 2699 C CA . GLY A 1 353 ? 20.834 1.147 2.232 1.00 85.12 353 GLY A CA 1
ATOM 2700 C C . GLY A 1 353 ? 22.254 1.647 2.438 1.00 85.12 353 GLY A C 1
ATOM 2701 O O . GLY A 1 353 ? 22.919 2.135 1.527 1.00 85.12 353 GLY A O 1
ATOM 2702 N N . GLN A 1 354 ? 22.749 1.504 3.660 1.00 92.31 354 GLN A N 1
ATOM 2703 C CA . GLN A 1 354 ? 24.075 1.973 4.058 1.00 92.31 354 GLN A CA 1
ATOM 2704 C C . GLN A 1 354 ? 24.663 1.100 5.168 1.00 92.31 354 GLN A C 1
ATOM 2706 O O . GLN A 1 354 ? 23.985 0.228 5.710 1.00 92.31 354 GLN A O 1
ATOM 2711 N N . LEU A 1 355 ? 25.942 1.283 5.496 1.00 97.56 355 LEU A N 1
ATOM 2712 C CA . LEU A 1 355 ? 26.470 0.756 6.751 1.00 97.56 355 LEU A CA 1
ATOM 2713 C C . LEU A 1 355 ? 25.778 1.435 7.932 1.00 97.56 355 LEU A C 1
ATOM 2715 O O . LEU A 1 355 ? 25.608 2.651 7.919 1.00 97.56 355 LEU A O 1
ATOM 2719 N N . ALA A 1 356 ? 25.448 0.647 8.955 1.00 96.94 356 ALA A N 1
ATOM 2720 C CA . ALA A 1 356 ? 24.659 1.117 10.087 1.00 96.94 356 ALA A CA 1
ATOM 2721 C C . ALA A 1 356 ? 25.232 2.371 10.756 1.00 96.94 356 ALA A C 1
ATOM 2723 O O . ALA A 1 356 ? 26.406 2.410 11.140 1.00 96.94 356 ALA A O 1
ATOM 2724 N N . VAL A 1 357 ? 24.369 3.363 10.922 1.00 95.38 357 VAL A N 1
ATOM 2725 C CA . VAL A 1 357 ? 24.576 4.593 11.676 1.00 95.38 357 VAL A CA 1
ATOM 2726 C C . VAL A 1 357 ? 24.008 4.392 13.076 1.00 95.38 357 VAL A C 1
ATOM 2728 O O . VAL A 1 357 ? 23.007 3.709 13.252 1.00 95.38 357 VAL A O 1
ATOM 2731 N N . ILE A 1 358 ? 24.692 4.907 14.101 1.00 95.62 358 ILE A N 1
ATOM 2732 C CA . ILE A 1 358 ? 24.289 4.703 15.498 1.00 95.62 358 ILE A CA 1
ATOM 2733 C C . ILE A 1 358 ? 24.212 6.049 16.204 1.00 95.62 358 ILE A C 1
ATOM 2735 O O . ILE A 1 358 ? 25.229 6.623 16.601 1.00 95.62 358 ILE A O 1
ATOM 2739 N N . ASN A 1 359 ? 22.989 6.517 16.427 1.00 90.25 359 ASN A N 1
ATOM 2740 C CA . ASN A 1 359 ? 22.703 7.839 16.979 1.00 90.25 359 ASN A CA 1
ATOM 2741 C C . ASN A 1 359 ? 22.241 7.792 18.446 1.00 90.25 359 ASN A C 1
ATOM 2743 O O . ASN A 1 359 ? 22.064 8.836 19.080 1.00 90.25 359 ASN A O 1
ATOM 2747 N N . SER A 1 360 ? 22.056 6.599 19.027 1.00 93.31 360 SER A N 1
ATOM 2748 C CA . SER A 1 360 ? 21.639 6.454 20.426 1.00 93.31 360 SER A CA 1
ATOM 2749 C C . SER A 1 360 ? 22.218 5.229 21.140 1.00 93.31 360 SER A C 1
ATOM 2751 O O . SER A 1 360 ? 22.559 4.212 20.539 1.00 93.31 360 SER A O 1
ATOM 2753 N N . ALA A 1 361 ? 22.247 5.286 22.477 1.00 94.44 361 ALA A N 1
ATOM 2754 C CA . ALA A 1 361 ? 22.641 4.146 23.307 1.00 94.44 361 ALA A CA 1
ATOM 2755 C C . ALA A 1 361 ? 21.687 2.942 23.177 1.00 94.44 361 ALA A C 1
ATOM 2757 O O . ALA A 1 361 ? 22.119 1.793 23.306 1.00 94.44 361 ALA A O 1
ATOM 2758 N N . ALA A 1 362 ? 20.398 3.196 22.928 1.00 93.25 362 ALA A N 1
ATOM 2759 C CA . ALA A 1 362 ? 19.393 2.152 22.742 1.00 93.25 362 ALA A CA 1
ATOM 2760 C C . ALA A 1 362 ? 19.622 1.392 21.428 1.00 93.25 362 ALA A C 1
ATOM 2762 O O . ALA A 1 362 ? 19.671 0.165 21.436 1.00 93.25 362 ALA A O 1
ATOM 2763 N N . GLU A 1 363 ? 19.864 2.121 20.341 1.00 95.06 363 GLU A N 1
ATOM 2764 C CA . GLU A 1 363 ? 20.218 1.567 19.032 1.00 95.06 363 GLU A CA 1
ATOM 2765 C C . GLU A 1 363 ? 21.532 0.778 19.085 1.00 95.06 363 GLU A C 1
ATOM 2767 O O . GLU A 1 363 ? 21.600 -0.363 18.635 1.00 95.06 363 GLU A O 1
ATOM 2772 N N . ASN A 1 364 ? 22.560 1.324 19.746 1.00 97.12 364 ASN A N 1
ATOM 2773 C CA . ASN A 1 364 ? 23.829 0.625 19.945 1.00 97.12 364 ASN A CA 1
ATOM 2774 C C . ASN A 1 364 ? 23.648 -0.725 20.659 1.00 97.12 364 ASN A C 1
ATOM 2776 O O . ASN A 1 364 ? 24.233 -1.742 20.277 1.00 97.12 364 ASN A O 1
ATOM 2780 N N . THR A 1 365 ? 22.831 -0.734 21.716 1.00 96.62 365 THR A N 1
ATOM 2781 C CA . THR A 1 365 ? 22.497 -1.946 22.481 1.00 96.62 365 THR A CA 1
ATOM 2782 C C . THR A 1 365 ? 21.699 -2.935 21.631 1.00 96.62 365 THR A C 1
ATOM 2784 O O . THR A 1 365 ? 21.970 -4.137 21.659 1.00 96.62 365 THR A O 1
ATOM 2787 N N . PHE A 1 366 ? 20.745 -2.441 20.840 1.00 96.44 366 PHE A N 1
ATOM 2788 C CA . PHE A 1 366 ? 19.978 -3.251 19.904 1.00 96.44 366 PHE A CA 1
ATOM 2789 C C . PHE A 1 366 ? 20.903 -3.965 18.907 1.00 96.44 366 PHE A C 1
ATOM 2791 O O . PHE A 1 366 ? 20.911 -5.193 18.874 1.00 96.44 366 PHE A O 1
ATOM 2798 N N . LEU A 1 367 ? 21.763 -3.241 18.188 1.00 96.81 367 LEU A N 1
ATOM 2799 C CA . LEU A 1 367 ? 22.637 -3.843 17.175 1.00 96.81 367 LEU A CA 1
ATOM 2800 C C . LEU A 1 367 ? 23.642 -4.825 17.774 1.00 96.81 367 LEU A C 1
ATOM 2802 O O . LEU A 1 367 ? 23.762 -5.955 17.302 1.00 96.81 367 LEU A O 1
ATOM 2806 N N . SER A 1 368 ? 24.328 -4.429 18.848 1.00 96.31 368 SER A N 1
ATOM 2807 C CA . SER A 1 368 ? 25.339 -5.279 19.490 1.00 96.31 368 SER A CA 1
ATOM 2808 C C . SER A 1 368 ? 24.767 -6.580 20.053 1.00 96.31 368 SER A C 1
ATOM 2810 O O . SER A 1 368 ? 25.409 -7.621 19.930 1.00 96.31 368 SER A O 1
ATOM 2812 N N . SER A 1 369 ? 23.549 -6.555 20.605 1.00 94.81 369 SER A N 1
ATOM 2813 C CA . SER A 1 369 ? 22.890 -7.761 21.128 1.00 94.81 369 SER A CA 1
ATOM 2814 C C . SER A 1 369 ? 22.444 -8.749 20.043 1.00 94.81 369 SER A C 1
ATOM 2816 O O . SER A 1 369 ? 22.276 -9.931 20.341 1.00 94.81 369 SER A O 1
ATOM 2818 N N . HIS A 1 370 ? 22.303 -8.293 18.793 1.00 93.12 370 HIS A N 1
ATOM 2819 C CA . HIS A 1 370 ? 21.902 -9.116 17.646 1.00 93.12 370 HIS A CA 1
ATOM 2820 C C . HIS A 1 370 ? 23.084 -9.569 16.777 1.00 93.12 370 HIS A C 1
ATOM 2822 O O . HIS A 1 370 ? 22.894 -10.318 15.814 1.00 93.12 370 HIS A O 1
ATOM 2828 N N . LEU A 1 371 ? 24.315 -9.158 17.102 1.00 92.50 371 LEU A N 1
ATOM 2829 C CA . LEU A 1 371 ? 25.501 -9.640 16.403 1.00 92.50 371 LEU A CA 1
ATOM 2830 C C . LEU A 1 371 ? 25.708 -11.137 16.652 1.00 92.50 371 LEU A C 1
ATOM 2832 O O . LEU A 1 371 ? 25.878 -11.599 17.779 1.00 92.50 371 LEU A O 1
ATOM 2836 N N . THR A 1 372 ? 25.760 -11.903 15.563 1.00 82.56 372 THR A N 1
ATOM 2837 C CA . THR A 1 372 ? 26.116 -13.332 15.594 1.00 82.56 372 THR A CA 1
ATOM 2838 C C . THR A 1 372 ? 27.632 -13.558 15.542 1.00 82.56 372 THR A C 1
ATOM 2840 O O . THR A 1 372 ? 28.112 -14.671 15.764 1.00 82.56 372 THR A O 1
ATOM 2843 N N . THR A 1 373 ? 28.400 -12.498 15.279 1.00 87.31 373 THR A N 1
ATOM 2844 C CA . THR A 1 373 ? 29.864 -12.472 15.184 1.00 87.31 373 THR A CA 1
ATOM 2845 C C . THR A 1 373 ? 30.467 -11.637 16.319 1.00 87.31 373 THR A C 1
ATOM 2847 O O . THR A 1 373 ? 29.755 -10.990 17.082 1.00 87.31 373 THR A O 1
ATOM 2850 N N . GLN A 1 374 ? 31.796 -11.661 16.480 1.00 92.38 374 GLN A N 1
ATOM 2851 C CA . GLN A 1 374 ? 32.466 -10.855 17.519 1.00 92.38 374 GLN A CA 1
ATOM 2852 C C . GLN A 1 374 ? 32.414 -9.351 17.231 1.00 92.38 374 GLN A C 1
ATOM 2854 O O . GLN A 1 374 ? 32.426 -8.546 18.159 1.00 92.38 374 GLN A O 1
ATOM 2859 N N . THR A 1 375 ? 32.384 -8.990 15.951 1.00 95.94 375 THR A N 1
ATOM 2860 C CA . THR A 1 375 ? 32.449 -7.614 15.472 1.00 95.94 375 THR A CA 1
ATOM 2861 C C . THR A 1 375 ? 31.807 -7.503 14.089 1.00 95.94 375 THR A C 1
ATOM 2863 O O . THR A 1 375 ? 31.719 -8.513 13.369 1.00 95.94 375 THR A O 1
ATOM 2866 N N . ALA A 1 376 ? 31.384 -6.298 13.724 1.00 97.44 376 ALA A N 1
ATOM 2867 C CA . ALA A 1 376 ? 30.935 -5.948 12.386 1.00 97.44 376 ALA A CA 1
ATOM 2868 C C . ALA A 1 376 ? 31.234 -4.476 12.060 1.00 97.44 376 ALA A C 1
ATOM 2870 O O . ALA A 1 376 ? 31.234 -3.629 12.950 1.00 97.44 376 ALA A O 1
ATOM 2871 N N . TRP A 1 377 ? 31.452 -4.155 10.784 1.00 98.44 377 TRP A N 1
ATOM 2872 C CA . TRP A 1 377 ? 31.573 -2.771 10.334 1.00 98.44 377 TRP A CA 1
ATOM 2873 C C . TRP A 1 377 ? 30.279 -1.986 10.540 1.00 98.44 377 TRP A C 1
ATOM 2875 O O . TRP A 1 377 ? 29.185 -2.493 10.271 1.00 98.44 377 TRP A O 1
ATOM 2885 N N . ILE A 1 378 ? 30.453 -0.729 10.950 1.00 98.19 378 ILE A N 1
ATOM 2886 C CA . ILE A 1 378 ? 29.423 0.311 11.018 1.00 98.19 378 ILE A CA 1
ATOM 2887 C C . ILE A 1 378 ? 29.859 1.514 10.175 1.00 98.19 378 ILE A C 1
ATOM 2889 O O . ILE A 1 378 ? 31.014 1.613 9.762 1.00 98.19 378 ILE A O 1
ATOM 2893 N N . GLY A 1 379 ? 28.944 2.434 9.894 1.00 97.50 379 GLY A N 1
ATOM 2894 C CA . GLY A 1 379 ? 29.132 3.514 8.926 1.00 97.50 379 GLY A CA 1
ATOM 2895 C C . GLY A 1 379 ? 30.010 4.681 9.380 1.00 97.50 379 GLY A C 1
ATOM 2896 O O . GLY A 1 379 ? 29.962 5.731 8.749 1.00 97.50 379 GLY A O 1
ATOM 2897 N N . LEU A 1 380 ? 30.773 4.559 10.468 1.00 97.56 380 LEU A N 1
ATOM 2898 C CA . LEU A 1 380 ? 31.613 5.645 10.978 1.00 97.56 380 LEU A CA 1
ATOM 2899 C C . LEU A 1 380 ? 33.038 5.527 10.417 1.00 97.56 380 LEU A C 1
ATOM 2901 O O . LEU A 1 380 ? 33.636 4.449 10.453 1.00 97.56 380 LEU A O 1
ATOM 2905 N N . SER A 1 381 ? 33.589 6.633 9.913 1.00 95.94 381 SER A N 1
ATOM 2906 C CA . SER A 1 381 ? 34.984 6.706 9.449 1.00 95.94 381 SER A CA 1
ATOM 2907 C C . SER A 1 381 ? 35.536 8.130 9.520 1.00 95.94 381 SER A C 1
ATOM 2909 O O . SER A 1 381 ? 34.776 9.091 9.396 1.00 95.94 381 SER A O 1
ATOM 2911 N N . ASP A 1 382 ? 36.845 8.288 9.686 1.00 94.38 382 ASP A N 1
ATOM 2912 C CA . ASP A 1 382 ? 37.558 9.569 9.558 1.00 94.38 382 ASP A CA 1
ATOM 2913 C C . ASP A 1 382 ? 38.499 9.602 8.339 1.00 94.38 382 ASP A C 1
ATOM 2915 O O . ASP A 1 382 ? 39.268 10.543 8.162 1.00 94.38 382 ASP A O 1
ATOM 2919 N N . PHE A 1 383 ? 38.368 8.633 7.426 1.00 91.94 383 PHE A N 1
ATOM 2920 C CA . PHE A 1 383 ? 39.156 8.525 6.190 1.00 91.94 383 PHE A CA 1
ATOM 2921 C C . PHE A 1 383 ? 39.217 9.828 5.370 1.00 91.94 383 PHE A C 1
ATOM 2923 O O . PHE A 1 383 ? 40.233 10.141 4.749 1.00 91.94 383 PHE A O 1
ATOM 2930 N N . ALA A 1 384 ? 38.127 10.602 5.351 1.00 86.88 384 ALA A N 1
ATOM 2931 C CA . ALA A 1 384 ? 38.069 11.872 4.628 1.00 86.88 384 ALA A CA 1
ATOM 2932 C C . ALA A 1 384 ? 38.890 12.990 5.299 1.00 86.88 384 ALA A C 1
ATOM 2934 O O . ALA A 1 384 ? 39.360 13.906 4.622 1.00 86.88 384 ALA A O 1
ATOM 2935 N N . SER A 1 385 ? 39.042 12.938 6.623 1.00 89.25 385 SER A N 1
ATOM 2936 C CA . SER A 1 385 ? 39.771 13.919 7.420 1.00 89.25 385 SER A CA 1
ATOM 2937 C C . SER A 1 385 ? 40.199 13.290 8.743 1.00 89.25 385 SER A C 1
ATOM 2939 O O . SER A 1 385 ? 39.414 13.246 9.685 1.00 89.25 385 SER A O 1
ATOM 2941 N N . GLU A 1 386 ? 41.466 12.891 8.820 1.00 90.19 386 GLU A N 1
ATOM 2942 C CA . GLU A 1 386 ? 42.107 12.312 10.006 1.00 90.19 386 GLU A CA 1
ATOM 2943 C C . GLU A 1 386 ? 41.711 13.019 11.318 1.00 90.19 386 GLU A C 1
ATOM 2945 O O . GLU A 1 386 ? 41.830 14.246 11.450 1.00 90.19 386 GLU A O 1
ATOM 2950 N N . GLY A 1 387 ? 41.232 12.238 12.288 1.00 86.88 387 GLY A N 1
ATOM 2951 C CA . GLY A 1 387 ? 40.743 12.706 13.584 1.00 86.88 387 GLY A CA 1
ATOM 2952 C C . GLY A 1 387 ? 39.325 13.290 13.569 1.00 86.88 387 GLY A C 1
ATOM 2953 O O . GLY A 1 387 ? 38.840 13.732 14.615 1.00 86.88 387 GLY A O 1
ATOM 2954 N N . HIS A 1 388 ? 38.645 13.310 12.418 1.00 90.06 388 HIS A N 1
ATOM 2955 C CA . HIS A 1 388 ? 37.278 13.803 12.258 1.00 90.06 388 HIS A CA 1
ATOM 2956 C C . HIS A 1 388 ? 36.342 12.710 11.726 1.00 90.06 388 HIS A C 1
ATOM 2958 O O . HIS A 1 388 ? 36.084 12.603 10.528 1.00 90.06 388 HIS A O 1
ATOM 2964 N N . PHE A 1 389 ? 35.806 11.914 12.652 1.00 93.62 389 PHE A N 1
ATOM 2965 C CA . PHE A 1 389 ? 34.870 10.837 12.342 1.00 93.62 389 PHE A CA 1
ATOM 2966 C C . PHE A 1 389 ? 33.516 11.371 11.862 1.00 93.62 389 PHE A C 1
ATOM 2968 O O . PHE A 1 389 ? 32.896 12.216 12.511 1.00 93.62 389 PHE A O 1
ATOM 2975 N N . THR A 1 390 ? 33.047 10.823 10.745 1.00 93.69 390 THR A N 1
ATOM 2976 C CA . THR A 1 390 ? 31.790 11.166 10.074 1.00 93.69 390 THR A CA 1
ATOM 2977 C C . THR A 1 390 ? 31.023 9.904 9.696 1.00 93.69 390 THR A C 1
ATOM 2979 O O . THR A 1 390 ? 31.623 8.884 9.342 1.00 93.69 390 THR A O 1
ATOM 2982 N N . TRP A 1 391 ? 29.698 9.964 9.811 1.00 95.12 391 TRP A N 1
ATOM 2983 C CA . TRP A 1 391 ? 28.812 8.893 9.369 1.00 95.12 391 TRP A CA 1
ATOM 2984 C C . TRP A 1 391 ? 28.635 8.920 7.851 1.00 95.12 391 TRP A C 1
ATOM 2986 O O . TRP A 1 391 ? 28.617 9.989 7.239 1.00 95.12 391 TRP A O 1
ATOM 2996 N N . VAL A 1 392 ? 28.442 7.749 7.244 1.00 87.44 392 VAL A N 1
ATOM 2997 C CA . VAL A 1 392 ? 28.186 7.603 5.798 1.00 87.44 392 VAL A CA 1
ATOM 2998 C C . VAL A 1 392 ? 26.955 8.358 5.293 1.00 87.44 392 VAL A C 1
ATOM 3000 O O . VAL A 1 392 ? 26.936 8.732 4.124 1.00 87.44 392 VAL A O 1
ATOM 3003 N N . ASN A 1 393 ? 25.963 8.621 6.149 1.00 82.06 393 ASN A N 1
ATOM 3004 C CA . ASN A 1 393 ? 24.778 9.416 5.808 1.00 82.06 393 ASN A CA 1
ATOM 3005 C C . ASN A 1 393 ? 24.950 10.926 6.050 1.00 82.06 393 ASN A C 1
ATOM 3007 O O . ASN A 1 393 ? 24.056 11.705 5.734 1.00 82.06 393 ASN A O 1
ATOM 3011 N N . GLY A 1 394 ? 26.091 11.349 6.604 1.00 83.31 394 GLY A N 1
ATOM 3012 C CA . GLY A 1 394 ? 26.368 12.745 6.935 1.00 83.31 394 GLY A CA 1
ATOM 3013 C C . GLY A 1 394 ? 25.766 13.234 8.256 1.00 83.31 394 GLY A C 1
ATOM 3014 O O . GLY A 1 394 ? 25.901 14.423 8.556 1.00 83.31 394 GLY A O 1
ATOM 3015 N N . ASP A 1 395 ? 25.148 12.360 9.056 1.00 80.69 395 ASP A N 1
ATOM 3016 C CA . ASP A 1 395 ? 24.616 12.739 10.365 1.00 80.69 395 ASP A CA 1
ATOM 3017 C C . ASP A 1 395 ? 25.714 13.280 11.294 1.00 80.69 395 ASP A C 1
ATOM 3019 O O . ASP A 1 395 ? 26.868 12.825 11.261 1.00 80.69 395 ASP A O 1
ATOM 3023 N N . PRO A 1 396 ? 25.374 14.232 12.184 1.00 79.50 396 PRO A N 1
ATOM 3024 C CA . PRO A 1 396 ? 26.304 14.677 13.206 1.00 79.50 396 PRO A CA 1
ATOM 3025 C C . PRO A 1 396 ? 26.612 13.533 14.180 1.00 79.50 396 PRO A C 1
ATOM 3027 O O . PRO A 1 396 ? 25.712 12.844 14.653 1.00 79.50 396 PRO A O 1
ATOM 3030 N N . LEU A 1 397 ? 27.884 13.381 14.560 1.00 87.75 397 LEU A N 1
ATOM 3031 C CA . LEU A 1 397 ? 28.311 12.399 15.561 1.00 87.75 397 LEU A CA 1
ATOM 3032 C C . LEU A 1 397 ? 27.826 12.800 16.971 1.00 87.75 397 LEU A C 1
ATOM 3034 O O . LEU A 1 397 ? 28.558 13.415 17.749 1.00 87.75 397 LEU A O 1
ATOM 3038 N N . SER A 1 398 ? 26.568 12.487 17.291 1.00 88.25 398 SER A N 1
ATOM 3039 C CA . SER A 1 398 ? 25.905 12.824 18.563 1.00 88.25 398 SER A CA 1
ATOM 3040 C C . SER A 1 398 ? 26.146 11.796 19.673 1.00 88.25 398 SER A C 1
ATOM 3042 O O . SER A 1 398 ? 26.027 12.120 20.858 1.00 88.25 398 SER A O 1
ATOM 3044 N N . TYR A 1 399 ? 26.498 10.566 19.301 1.00 94.25 399 TYR A N 1
ATOM 3045 C CA . TYR A 1 399 ? 26.699 9.438 20.199 1.00 94.25 399 TYR A CA 1
ATOM 3046 C C . TYR A 1 399 ? 27.990 8.696 19.847 1.00 94.25 399 TYR A C 1
ATOM 3048 O O . TYR A 1 399 ? 28.326 8.526 18.680 1.00 94.25 399 TYR A O 1
ATOM 3056 N N . THR A 1 400 ? 28.722 8.251 20.871 1.00 95.44 400 THR A N 1
ATOM 3057 C CA . THR A 1 400 ? 29.890 7.377 20.714 1.00 95.44 400 THR A CA 1
ATOM 3058 C C . THR A 1 400 ? 29.929 6.345 21.830 1.00 95.44 400 THR A C 1
ATOM 3060 O O . THR A 1 400 ? 29.480 6.619 22.947 1.00 95.44 400 THR A O 1
ATOM 3063 N N . ASN A 1 401 ? 30.493 5.171 21.546 1.00 97.06 401 ASN A N 1
ATOM 3064 C CA . ASN A 1 401 ? 30.712 4.141 22.559 1.00 97.06 401 ASN A CA 1
ATOM 3065 C C . ASN A 1 401 ? 32.060 3.435 22.390 1.00 97.06 401 ASN A C 1
ATOM 3067 O O . ASN A 1 401 ? 32.135 2.216 22.273 1.00 97.06 401 ASN A O 1
ATOM 3071 N N . TRP A 1 402 ? 33.142 4.205 22.342 1.00 97.44 402 TRP A N 1
ATOM 3072 C CA . TRP A 1 402 ? 34.491 3.676 22.149 1.00 97.44 402 TRP A CA 1
ATOM 3073 C C . TRP A 1 402 ? 34.914 2.683 23.236 1.00 97.44 402 TRP A C 1
ATOM 3075 O O . TRP A 1 402 ? 34.673 2.890 24.428 1.00 97.44 402 TRP A O 1
ATOM 3085 N N . TYR A 1 403 ? 35.596 1.614 22.826 1.00 96.38 403 TYR A N 1
ATOM 3086 C CA . TYR A 1 403 ? 36.285 0.715 23.744 1.00 96.38 403 TYR A CA 1
ATOM 3087 C C . TYR A 1 403 ? 37.347 1.500 24.536 1.00 96.38 403 TYR A C 1
ATOM 3089 O O . TYR A 1 403 ? 37.978 2.397 23.972 1.00 96.38 403 TYR A O 1
ATOM 3097 N N . PRO A 1 404 ? 37.592 1.198 25.827 1.00 95.94 404 PRO A N 1
ATOM 3098 C CA . PRO A 1 404 ? 38.587 1.921 26.613 1.00 95.94 404 PRO A CA 1
ATOM 3099 C C . PRO A 1 404 ? 39.955 2.000 25.919 1.00 95.94 404 PRO A C 1
ATOM 3101 O O . PRO A 1 404 ? 40.621 0.986 25.717 1.00 95.94 404 PRO A O 1
ATOM 3104 N N . GLY A 1 405 ? 40.375 3.224 25.589 1.00 91.31 405 GLY A N 1
ATOM 3105 C CA . GLY A 1 405 ? 41.621 3.495 24.869 1.00 91.31 405 GLY A CA 1
ATOM 3106 C C . GLY A 1 405 ? 41.474 3.695 23.359 1.00 91.31 405 GLY A C 1
ATOM 3107 O O . GLY A 1 405 ? 42.502 3.888 22.723 1.00 91.31 405 GLY A O 1
ATOM 3108 N N . GLN A 1 406 ? 40.251 3.677 22.818 1.00 93.56 406 GLN A N 1
ATOM 3109 C CA . GLN A 1 406 ? 39.935 3.957 21.414 1.00 93.56 406 GLN A CA 1
ATOM 3110 C C . GLN A 1 406 ? 39.240 5.319 21.214 1.00 93.56 406 GLN A C 1
ATOM 3112 O O . GLN A 1 406 ? 38.661 5.843 22.174 1.00 93.56 406 GLN A O 1
ATOM 3117 N N . PRO A 1 407 ? 39.282 5.893 19.994 1.00 93.00 407 PRO A N 1
ATOM 3118 C CA . PRO A 1 407 ? 40.103 5.462 18.856 1.00 93.00 407 PRO A CA 1
ATOM 3119 C C . PRO A 1 407 ? 41.587 5.762 19.114 1.00 93.00 407 PRO A C 1
ATOM 3121 O O . PRO A 1 407 ? 41.918 6.792 19.710 1.00 93.00 407 PRO A O 1
ATOM 3124 N N . ASN A 1 408 ? 42.484 4.850 18.738 1.00 89.94 408 ASN A N 1
ATOM 3125 C CA . ASN A 1 408 ? 43.921 4.981 19.014 1.00 89.94 408 ASN A CA 1
ATOM 3126 C C . ASN A 1 408 ? 44.758 5.290 17.769 1.00 89.94 408 ASN A C 1
ATOM 3128 O O . ASN A 1 408 ? 45.960 5.546 17.904 1.00 89.94 408 ASN A O 1
ATOM 3132 N N . ASN A 1 409 ? 44.122 5.264 16.598 1.00 88.81 409 ASN A N 1
ATOM 3133 C CA . ASN A 1 409 ? 44.701 5.416 15.279 1.00 88.81 409 ASN A CA 1
ATOM 3134 C C . ASN A 1 409 ? 46.079 4.742 15.155 1.00 88.81 409 ASN A C 1
ATOM 3136 O O . ASN A 1 409 ? 47.103 5.381 14.866 1.00 88.81 409 ASN A O 1
ATOM 3140 N N . TYR A 1 410 ? 46.145 3.442 15.462 1.00 86.50 410 TYR A N 1
ATOM 3141 C CA . TYR A 1 410 ? 47.405 2.717 15.543 1.00 86.50 410 TYR A CA 1
ATOM 3142 C C . TYR A 1 410 ? 48.165 2.806 14.214 1.00 86.50 410 TYR A C 1
ATOM 3144 O O . TYR A 1 410 ? 47.709 2.362 13.162 1.00 86.50 410 TYR A O 1
ATOM 3152 N N . GLY A 1 411 ? 49.368 3.381 14.249 1.00 82.56 411 GLY A N 1
ATOM 3153 C CA . GLY A 1 411 ? 50.197 3.540 13.052 1.00 82.56 411 GLY A CA 1
ATOM 3154 C C . GLY A 1 411 ? 49.686 4.563 12.029 1.00 82.56 411 GLY A C 1
ATOM 3155 O O . GLY A 1 411 ? 50.194 4.546 10.910 1.00 82.56 411 GLY A O 1
ATOM 3156 N N . SER A 1 412 ? 48.751 5.446 12.405 1.00 82.31 412 SER A N 1
ATOM 3157 C CA . SER A 1 412 ? 48.215 6.524 11.555 1.00 82.31 412 SER A CA 1
ATOM 3158 C C . SER A 1 412 ? 47.543 6.032 10.265 1.00 82.31 412 SER A C 1
ATOM 3160 O O . SER A 1 412 ? 47.896 6.476 9.174 1.00 82.31 412 SER A O 1
ATOM 3162 N N . GLY A 1 413 ? 46.633 5.067 10.381 1.00 84.94 413 GLY A N 1
ATOM 3163 C CA . GLY A 1 413 ? 45.858 4.571 9.237 1.00 84.94 413 GLY A CA 1
ATOM 3164 C C . GLY A 1 413 ? 44.678 3.674 9.609 1.00 84.94 413 GLY A C 1
ATOM 3165 O O . GLY A 1 413 ? 44.283 2.821 8.805 1.00 84.94 413 GLY A O 1
ATOM 3166 N N . GLN A 1 414 ? 44.185 3.780 10.846 1.00 92.81 414 GLN A N 1
ATOM 3167 C CA . GLN A 1 414 ? 42.974 3.095 11.284 1.00 92.81 414 GLN A CA 1
ATOM 3168 C C . GLN A 1 414 ? 41.792 4.048 11.166 1.00 92.81 414 GLN A C 1
ATOM 3170 O O . GLN A 1 414 ? 41.409 4.693 12.135 1.00 92.81 414 GLN A O 1
ATOM 3175 N N . ASP A 1 415 ? 41.219 4.103 9.966 1.00 93.25 415 ASP A N 1
ATOM 3176 C CA . ASP A 1 415 ? 40.273 5.168 9.635 1.00 93.25 415 ASP A CA 1
ATOM 3177 C C . ASP A 1 415 ? 38.794 4.732 9.700 1.00 93.25 415 ASP A C 1
ATOM 3179 O O . ASP A 1 415 ? 37.880 5.508 9.418 1.00 93.25 415 ASP A O 1
ATOM 3183 N N . TYR A 1 416 ? 38.535 3.453 9.996 1.00 97.25 416 TYR A N 1
ATOM 3184 C CA . TYR A 1 416 ? 37.224 2.811 9.831 1.00 97.25 416 TYR A CA 1
ATOM 3185 C C . TYR A 1 416 ? 36.770 2.134 11.115 1.00 97.25 416 TYR A C 1
ATOM 3187 O O . TYR A 1 416 ? 37.576 1.509 11.796 1.00 97.25 416 TYR A O 1
ATOM 3195 N N . VAL A 1 417 ? 35.481 2.209 11.442 1.00 97.88 417 VAL A N 1
ATOM 3196 C CA . VAL A 1 417 ? 34.998 1.803 12.768 1.00 97.88 417 VAL A CA 1
ATOM 3197 C C . VAL A 1 417 ? 34.205 0.503 12.727 1.00 97.88 417 VAL A C 1
ATOM 3199 O O . VAL A 1 417 ? 33.296 0.321 11.915 1.00 97.88 417 VAL A O 1
ATOM 3202 N N . GLU A 1 418 ? 34.524 -0.393 13.655 1.00 97.62 418 GLU A N 1
ATOM 3203 C CA . GLU A 1 418 ? 33.799 -1.635 13.909 1.00 97.62 418 GLU A CA 1
ATOM 3204 C C . GLU A 1 418 ? 33.030 -1.585 15.243 1.00 97.62 418 GLU A C 1
ATOM 3206 O O . GLU A 1 418 ? 33.506 -1.026 16.235 1.00 97.62 418 GLU A O 1
ATOM 3211 N N . LEU A 1 419 ? 31.842 -2.195 15.273 1.00 98.19 419 LEU A N 1
ATOM 3212 C CA . LEU A 1 419 ? 31.034 -2.443 16.467 1.00 98.19 419 LEU A CA 1
ATOM 3213 C C . LEU A 1 419 ? 31.297 -3.857 16.983 1.00 98.19 419 LEU A C 1
ATOM 3215 O O . LEU A 1 419 ? 31.039 -4.838 16.287 1.00 98.19 419 LEU A O 1
ATOM 3219 N N . MET A 1 420 ? 31.716 -3.970 18.239 1.00 96.94 420 MET A N 1
ATOM 3220 C CA . MET A 1 420 ? 31.870 -5.250 18.929 1.00 96.94 420 MET A CA 1
ATOM 3221 C C . MET A 1 420 ? 30.539 -5.747 19.508 1.00 96.94 420 MET A C 1
ATOM 3223 O O . MET A 1 420 ? 29.680 -4.958 19.903 1.00 96.94 420 MET A O 1
ATOM 3227 N N . ASN A 1 421 ? 30.399 -7.062 19.687 1.00 94.38 421 ASN A N 1
ATOM 3228 C CA . ASN A 1 421 ? 29.229 -7.669 20.345 1.00 94.38 421 ASN A CA 1
ATOM 3229 C C . ASN A 1 421 ? 29.069 -7.295 21.835 1.00 94.38 421 ASN A C 1
ATOM 3231 O O . ASN A 1 421 ? 28.038 -7.566 22.441 1.00 94.38 421 ASN A O 1
ATOM 3235 N N . THR A 1 422 ? 30.067 -6.637 22.432 1.00 95.81 422 THR A N 1
ATOM 3236 C CA . THR A 1 422 ? 29.966 -6.009 23.758 1.00 95.81 422 THR A CA 1
ATOM 3237 C C . THR A 1 422 ? 29.320 -4.620 23.716 1.00 95.81 422 THR A C 1
ATOM 3239 O O . THR A 1 422 ? 29.142 -4.005 24.764 1.00 95.81 422 THR A O 1
ATOM 3242 N N . GLY A 1 423 ? 29.045 -4.089 22.522 1.00 96.25 423 GLY A N 1
ATOM 3243 C CA . GLY A 1 423 ? 28.538 -2.739 22.290 1.00 96.25 423 GLY A CA 1
ATOM 3244 C C . GLY A 1 423 ? 29.612 -1.666 22.124 1.00 96.25 423 GLY A C 1
ATOM 3245 O O . GLY A 1 423 ? 29.255 -0.537 21.806 1.00 96.25 423 GLY A O 1
ATOM 3246 N N . TYR A 1 424 ? 30.893 -1.983 22.328 1.00 98.19 424 TYR A N 1
ATOM 3247 C CA . TYR A 1 424 ? 31.984 -1.009 22.219 1.00 98.19 424 TYR A CA 1
ATOM 3248 C C . TYR A 1 424 ? 32.503 -0.876 20.786 1.00 98.19 424 TYR A C 1
ATOM 3250 O O . TYR A 1 424 ? 32.423 -1.827 20.009 1.00 98.19 424 TYR A O 1
ATOM 3258 N N . TRP A 1 425 ? 33.053 0.290 20.452 1.00 98.19 425 TRP A N 1
ATOM 3259 C CA . TRP A 1 425 ? 33.588 0.601 19.125 1.00 98.19 425 TRP A CA 1
ATOM 3260 C C . TRP A 1 425 ? 35.110 0.577 19.104 1.00 98.19 425 TRP A C 1
ATOM 3262 O O . TRP A 1 425 ? 35.764 0.909 20.097 1.00 98.19 425 TRP A O 1
ATOM 3272 N N . ASN A 1 426 ? 35.670 0.222 17.956 1.00 96.62 426 ASN A N 1
ATOM 3273 C CA . ASN A 1 426 ? 37.104 0.198 17.717 1.00 96.62 426 ASN A CA 1
ATOM 3274 C C . ASN A 1 426 ? 37.409 0.723 16.309 1.00 96.62 426 ASN A C 1
ATOM 3276 O O . ASN A 1 426 ? 36.669 0.427 15.376 1.00 96.62 426 ASN A O 1
ATOM 3280 N N . ASP A 1 427 ? 38.479 1.495 16.153 1.00 94.81 427 ASP A N 1
ATOM 3281 C CA . ASP A 1 427 ? 38.997 1.921 14.856 1.00 94.81 427 ASP A CA 1
ATOM 3282 C C . ASP A 1 427 ? 39.945 0.862 14.266 1.00 94.81 427 ASP A C 1
ATOM 3284 O O . ASP A 1 427 ? 40.647 0.125 14.968 1.00 94.81 427 ASP A O 1
ATOM 3288 N N . GLN A 1 428 ? 39.914 0.726 12.945 1.00 95.19 428 GLN A N 1
ATOM 3289 C CA . GLN A 1 428 ? 40.552 -0.351 12.203 1.00 95.19 428 GLN A CA 1
ATOM 3290 C C . GLN A 1 428 ? 41.040 0.088 10.826 1.00 95.19 428 GLN A C 1
ATOM 3292 O O . GLN A 1 428 ? 40.578 1.055 10.223 1.00 95.19 428 GLN A O 1
ATOM 3297 N N . TYR A 1 429 ? 41.986 -0.693 10.309 1.00 93.56 429 TYR A N 1
ATOM 3298 C CA . TYR A 1 429 ? 42.575 -0.488 8.994 1.00 93.56 429 TYR A CA 1
ATOM 3299 C C . TYR A 1 429 ? 41.625 -0.861 7.852 1.00 93.56 429 TYR A C 1
ATOM 3301 O O . TYR A 1 429 ? 40.894 -1.848 7.929 1.00 93.56 429 TYR A O 1
ATOM 3309 N N . ASN A 1 430 ? 41.760 -0.172 6.715 1.00 89.75 430 ASN A N 1
ATOM 3310 C CA . ASN A 1 430 ? 40.997 -0.459 5.491 1.00 89.75 430 ASN A CA 1
ATOM 3311 C C . ASN A 1 430 ? 41.174 -1.898 4.958 1.00 89.75 430 ASN A C 1
ATOM 3313 O O . ASN A 1 430 ? 40.292 -2.459 4.314 1.00 89.75 430 ASN A O 1
ATOM 3317 N N . TYR A 1 431 ? 42.346 -2.500 5.181 1.00 91.56 431 TYR A N 1
ATOM 3318 C CA . TYR A 1 431 ? 42.651 -3.848 4.691 1.00 91.56 431 TYR A CA 1
ATOM 3319 C C . TYR A 1 431 ? 42.061 -4.961 5.567 1.00 91.56 431 TYR A C 1
ATOM 3321 O O . TYR A 1 431 ? 42.125 -6.132 5.185 1.00 91.56 431 TYR A O 1
ATOM 3329 N N . SER A 1 432 ? 41.503 -4.625 6.732 1.00 93.44 432 SER A N 1
ATOM 3330 C CA . SER A 1 432 ? 40.794 -5.583 7.572 1.00 93.44 432 SER A CA 1
ATOM 3331 C C . SER A 1 432 ? 39.492 -6.019 6.896 1.00 93.44 432 SER A C 1
ATOM 3333 O O . SER A 1 432 ? 38.830 -5.243 6.206 1.00 93.44 432 SER A O 1
ATOM 3335 N N . SER A 1 433 ? 39.120 -7.285 7.082 1.00 95.69 433 SER A N 1
ATOM 3336 C CA . SER A 1 433 ? 37.898 -7.856 6.515 1.00 95.69 433 SER A CA 1
ATOM 3337 C C . SER A 1 433 ? 36.999 -8.330 7.644 1.00 95.69 433 SER A C 1
ATOM 3339 O O . SER A 1 433 ? 37.357 -9.253 8.376 1.00 95.69 433 SER A O 1
ATOM 3341 N N . HIS A 1 434 ? 35.833 -7.704 7.771 1.00 96.31 434 HIS A N 1
ATOM 3342 C CA . HIS A 1 434 ? 34.854 -8.011 8.809 1.00 96.31 434 HIS A CA 1
ATOM 3343 C C . HIS A 1 434 ? 33.463 -8.192 8.197 1.00 96.31 434 HIS A C 1
ATOM 3345 O O . HIS A 1 434 ? 33.206 -7.685 7.098 1.00 96.31 434 HIS A O 1
ATOM 3351 N N . PRO A 1 435 ? 32.562 -8.923 8.877 1.00 97.19 435 PRO A N 1
ATOM 3352 C CA . PRO A 1 435 ? 31.128 -8.803 8.638 1.00 97.19 435 PRO A CA 1
ATOM 3353 C C . PRO A 1 435 ? 30.696 -7.343 8.787 1.00 97.19 435 PRO A C 1
ATOM 3355 O O . PRO A 1 435 ? 31.428 -6.533 9.350 1.00 97.19 435 PRO A O 1
ATOM 3358 N N . TYR A 1 436 ? 29.522 -6.986 8.298 1.00 98.06 436 TYR A N 1
ATOM 3359 C CA . TYR A 1 436 ? 29.043 -5.611 8.311 1.00 98.06 436 TYR A CA 1
ATOM 3360 C C . TYR A 1 436 ? 27.534 -5.563 8.482 1.00 98.06 436 TYR A C 1
ATOM 3362 O O . TYR A 1 436 ? 26.830 -6.518 8.145 1.00 98.06 436 TYR A O 1
ATOM 3370 N N . ILE A 1 437 ? 27.053 -4.462 9.051 1.00 97.94 437 ILE A N 1
ATOM 3371 C CA . ILE A 1 437 ? 25.630 -4.256 9.297 1.00 97.94 437 ILE A CA 1
ATOM 3372 C C . ILE A 1 437 ? 25.092 -3.342 8.203 1.00 97.94 437 ILE A C 1
ATOM 3374 O O . ILE A 1 437 ? 25.495 -2.185 8.105 1.00 97.94 437 ILE A O 1
ATOM 3378 N N . LEU A 1 438 ? 24.191 -3.879 7.388 1.00 93.69 438 LEU A N 1
ATOM 3379 C CA . LEU A 1 438 ? 23.354 -3.107 6.484 1.00 93.69 438 LEU A CA 1
ATOM 3380 C C . LEU A 1 438 ? 22.197 -2.507 7.283 1.00 93.69 438 LEU A C 1
ATOM 3382 O O . LEU A 1 438 ? 21.483 -3.226 7.979 1.00 93.69 438 LEU A O 1
ATOM 3386 N N . GLU A 1 439 ? 22.011 -1.207 7.137 1.00 92.25 439 GLU A N 1
ATOM 3387 C CA . GLU A 1 439 ? 20.851 -0.452 7.581 1.00 92.25 439 GLU A CA 1
ATOM 3388 C C . GLU A 1 439 ? 20.032 -0.044 6.353 1.00 92.25 439 GLU A C 1
ATOM 3390 O O . GLU A 1 439 ? 20.559 0.534 5.399 1.00 92.25 439 GLU A O 1
ATOM 3395 N N . LEU A 1 440 ? 18.743 -0.370 6.383 1.00 83.44 440 LEU A N 1
ATOM 3396 C CA . LEU A 1 440 ? 17.739 0.046 5.412 1.00 83.44 440 LEU A CA 1
ATOM 3397 C C . LEU A 1 440 ? 16.667 0.833 6.157 1.00 83.44 440 LEU A C 1
ATOM 3399 O O . LEU A 1 440 ? 16.083 0.295 7.090 1.00 83.44 440 LEU A O 1
ATOM 3403 N N . SER A 1 441 ? 16.371 2.064 5.757 1.00 73.62 441 SER A N 1
ATOM 3404 C CA . SER A 1 441 ? 15.227 2.794 6.315 1.00 73.62 441 SER A CA 1
ATOM 3405 C C . SER A 1 441 ? 13.901 2.111 5.951 1.00 73.62 441 SER A C 1
ATOM 3407 O O . SER A 1 441 ? 13.805 1.425 4.924 1.00 73.62 441 SER A O 1
ATOM 3409 N N . ASP A 1 442 ? 12.879 2.288 6.790 1.00 68.50 442 ASP A N 1
ATOM 3410 C CA . ASP A 1 442 ? 11.507 1.884 6.488 1.00 68.50 442 ASP A CA 1
ATOM 3411 C C . ASP A 1 442 ? 11.060 2.568 5.199 1.00 68.50 442 ASP A C 1
ATOM 3413 O O . ASP A 1 442 ? 11.367 3.738 4.951 1.00 68.50 442 ASP A O 1
ATOM 3417 N N . CYS A 1 443 ? 10.298 1.844 4.380 1.00 63.41 443 CYS A N 1
ATOM 3418 C CA . CYS A 1 443 ? 9.827 2.395 3.117 1.00 63.41 443 CYS A CA 1
ATOM 3419 C C . CYS A 1 443 ? 8.895 3.571 3.241 1.00 63.41 443 CYS A C 1
ATOM 3421 O O . CYS A 1 443 ? 8.684 4.279 2.260 1.00 63.41 443 CYS A O 1
ATOM 3423 N N . VAL A 1 444 ? 8.282 3.710 4.403 1.00 70.00 444 VAL A N 1
ATOM 3424 C CA . VAL A 1 444 ? 7.225 4.658 4.637 1.00 70.00 444 VAL A CA 1
ATOM 3425 C C . VAL A 1 444 ? 7.316 5.097 6.091 1.00 70.00 444 VAL A C 1
ATOM 3427 O O . VAL A 1 444 ? 7.161 4.285 6.999 1.00 70.00 444 VAL A O 1
ATOM 3430 N N . GLN A 1 445 ? 7.577 6.379 6.304 1.00 77.12 445 GLN A N 1
ATOM 3431 C CA . GLN A 1 445 ? 7.541 7.029 7.604 1.00 77.12 445 GLN A CA 1
ATOM 3432 C C . GLN A 1 445 ? 6.105 7.460 7.891 1.00 77.12 445 GLN A C 1
ATOM 3434 O O . GLN A 1 445 ? 5.496 8.149 7.076 1.00 77.12 445 GLN A O 1
ATOM 3439 N N . VAL A 1 446 ? 5.559 7.067 9.042 1.00 83.06 446 VAL A N 1
ATOM 3440 C CA . VAL A 1 446 ? 4.212 7.455 9.485 1.00 83.06 446 VAL A CA 1
ATOM 3441 C C . VAL A 1 446 ? 4.336 8.359 10.701 1.00 83.06 446 VAL A C 1
ATOM 3443 O O . VAL A 1 446 ? 4.717 7.917 11.781 1.00 83.06 446 VAL A O 1
ATOM 3446 N N . ASN A 1 447 ? 3.984 9.630 10.537 1.00 88.25 447 ASN A N 1
ATOM 3447 C CA . ASN A 1 447 ? 4.098 10.645 11.574 1.00 88.25 447 ASN A CA 1
ATOM 3448 C C . ASN A 1 447 ? 2.719 11.177 11.956 1.00 88.25 447 ASN A C 1
ATOM 3450 O O . ASN A 1 447 ? 1.995 11.732 11.129 1.00 88.25 447 ASN A O 1
ATOM 3454 N N . GLN A 1 448 ? 2.357 11.084 13.237 1.00 92.06 448 GLN A N 1
ATOM 3455 C CA . GLN A 1 448 ? 1.207 11.825 13.743 1.00 92.06 448 GLN A CA 1
ATOM 3456 C C . GLN A 1 448 ? 1.593 13.296 13.940 1.00 92.06 448 GLN A C 1
ATOM 3458 O O . GLN A 1 448 ? 2.255 13.655 14.914 1.00 92.06 448 GLN A O 1
ATOM 3463 N N . ILE A 1 449 ? 1.144 14.160 13.036 1.00 93.31 449 ILE A N 1
ATOM 3464 C CA . ILE A 1 449 ? 1.485 15.588 13.043 1.00 93.31 449 ILE A CA 1
ATOM 3465 C C . ILE A 1 449 ? 0.470 16.449 13.809 1.00 93.31 449 ILE A C 1
ATOM 3467 O O . ILE A 1 449 ? 0.742 17.614 14.107 1.00 93.31 449 ILE A O 1
ATOM 3471 N N . SER A 1 450 ? -0.708 15.906 14.147 1.00 94.69 450 SER A N 1
ATOM 3472 C CA . SER A 1 450 ? -1.709 16.618 14.951 1.00 94.69 450 SER A CA 1
ATOM 3473 C C . SER A 1 450 ? -2.658 15.698 15.723 1.00 94.69 450 SER A C 1
ATOM 3475 O O . SER A 1 450 ? -2.849 14.530 15.380 1.00 94.69 450 SER A O 1
ATOM 3477 N N . GLY A 1 451 ? -3.307 16.257 16.744 1.00 92.75 451 GLY A N 1
ATOM 3478 C CA . GLY A 1 451 ? -4.303 15.577 17.574 1.00 92.75 451 GLY A CA 1
ATOM 3479 C C . GLY A 1 451 ? -3.731 14.835 18.793 1.00 92.75 451 GLY A C 1
ATOM 3480 O O . GLY A 1 451 ? -2.523 14.858 19.040 1.00 92.75 451 GLY A O 1
ATOM 3481 N N . PRO A 1 452 ? -4.606 14.218 19.608 1.00 91.75 452 PRO A N 1
ATOM 3482 C CA . PRO A 1 452 ? -4.207 13.411 20.763 1.00 91.75 452 PRO A CA 1
ATOM 3483 C C . PRO A 1 452 ? -3.498 12.118 20.338 1.00 91.75 452 PRO A C 1
ATOM 3485 O O . PRO A 1 452 ? -3.799 11.587 19.278 1.00 91.75 452 PRO A O 1
ATOM 3488 N N . GLN A 1 453 ? -2.590 11.592 21.166 1.00 91.50 453 GLN A N 1
ATOM 3489 C CA . GLN A 1 453 ? -1.911 10.307 20.918 1.00 91.50 453 GLN A CA 1
ATOM 3490 C C . GLN A 1 453 ? -2.839 9.111 21.207 1.00 91.50 453 GLN A C 1
ATOM 3492 O O . GLN A 1 453 ? -3.713 9.241 22.075 1.00 91.50 453 GLN A O 1
ATOM 3497 N N . PRO A 1 454 ? -2.644 7.944 20.560 1.00 87.81 454 PRO A N 1
ATOM 3498 C CA . PRO A 1 454 ? -3.358 6.723 20.921 1.00 87.81 454 PRO A CA 1
ATOM 3499 C C . PRO A 1 454 ? -3.224 6.428 22.423 1.00 87.81 454 PRO A C 1
ATOM 3501 O O . PRO A 1 454 ? -2.130 6.477 22.987 1.00 87.81 454 PRO A O 1
ATOM 3504 N N . GLY A 1 455 ? -4.344 6.163 23.093 1.00 83.88 455 GLY A N 1
ATOM 3505 C CA . GLY A 1 455 ? -4.400 5.928 24.538 1.00 83.88 455 GLY A CA 1
ATOM 3506 C C . GLY A 1 455 ? -4.556 7.188 25.384 1.00 83.88 455 GLY A C 1
ATOM 3507 O O . GLY A 1 455 ? -4.554 7.092 26.612 1.00 83.88 455 GLY A O 1
ATOM 3508 N N . ALA A 1 456 ? -4.722 8.359 24.767 1.00 86.25 456 ALA A N 1
ATOM 3509 C CA . ALA A 1 456 ? -5.042 9.581 25.489 1.00 86.25 456 ALA A CA 1
ATOM 3510 C C . ALA A 1 456 ? -6.394 9.479 26.216 1.00 86.25 456 ALA A C 1
ATOM 3512 O O . ALA A 1 456 ? -7.367 8.915 25.708 1.00 86.25 456 ALA A O 1
ATOM 3513 N N . VAL A 1 457 ? -6.450 10.078 27.407 1.00 88.25 457 VAL A N 1
ATOM 3514 C CA . VAL A 1 457 ? -7.680 10.265 28.182 1.00 88.25 457 VAL A CA 1
ATOM 3515 C C . VAL A 1 457 ? -8.292 11.604 27.784 1.00 88.25 457 VAL A C 1
ATOM 3517 O O . VAL A 1 457 ? -7.694 12.655 28.016 1.00 88.25 457 VAL A O 1
ATOM 3520 N N . LEU A 1 458 ? -9.468 11.556 27.164 1.00 89.19 458 LEU A N 1
ATOM 3521 C CA . LEU A 1 458 ? -10.135 12.697 26.550 1.00 89.19 458 LEU A CA 1
ATOM 3522 C C . LEU A 1 458 ? -11.414 13.069 27.326 1.00 89.19 458 LEU A C 1
ATOM 3524 O O . LEU A 1 458 ? -12.149 12.171 27.741 1.00 89.19 458 LEU A O 1
ATOM 3528 N N . PRO A 1 459 ? -11.692 14.366 27.545 1.00 86.31 459 PRO A N 1
ATOM 3529 C CA . PRO A 1 459 ? -12.853 14.836 28.294 1.00 86.31 459 PRO A CA 1
ATOM 3530 C C . PRO A 1 459 ? -14.165 14.714 27.507 1.00 86.31 459 PRO A C 1
ATOM 3532 O O . PRO A 1 459 ? -14.185 14.809 26.285 1.00 86.31 459 PRO A O 1
ATOM 3535 N N . ALA A 1 460 ? -15.278 14.575 28.219 1.00 83.12 460 ALA A N 1
ATOM 3536 C CA . ALA A 1 460 ? -16.634 14.579 27.680 1.00 83.12 460 ALA A CA 1
ATOM 3537 C C . ALA A 1 460 ? -16.952 15.880 26.930 1.00 83.12 460 ALA A C 1
ATOM 3539 O O . ALA A 1 460 ? -16.468 16.951 27.305 1.00 83.12 460 ALA A O 1
ATOM 3540 N N . ASN A 1 461 ? -17.848 15.808 25.943 1.00 82.69 461 ASN A N 1
ATOM 3541 C CA . ASN A 1 461 ? -18.251 16.946 25.105 1.00 82.69 461 ASN A CA 1
ATOM 3542 C C . ASN A 1 461 ? -17.064 17.615 24.389 1.00 82.69 461 ASN A C 1
ATOM 3544 O O . ASN A 1 461 ? -16.963 18.845 24.343 1.00 82.69 461 ASN A O 1
ATOM 3548 N N . SER A 1 462 ? -16.146 16.813 23.857 1.00 86.94 462 SER A N 1
ATOM 3549 C CA . SER A 1 462 ? -14.975 17.304 23.136 1.00 86.94 462 SER A CA 1
ATOM 3550 C C . SER A 1 462 ? -14.861 16.654 21.764 1.00 86.94 462 SER A C 1
ATOM 3552 O O . SER A 1 462 ? -15.380 15.568 21.516 1.00 86.94 462 SER A O 1
ATOM 3554 N N . GLN A 1 463 ? -14.188 17.348 20.853 1.00 92.88 463 GLN A N 1
ATOM 3555 C CA . GLN A 1 463 ? -13.912 16.847 19.518 1.00 92.88 463 GLN A CA 1
ATOM 3556 C C . GLN A 1 463 ? -12.459 17.144 19.167 1.00 92.88 463 GLN A C 1
ATOM 3558 O O . GLN A 1 463 ? -11.969 18.252 19.400 1.00 92.88 463 GLN A O 1
ATOM 3563 N N . TYR A 1 464 ? -11.785 16.154 18.598 1.00 93.38 464 TYR A N 1
ATOM 3564 C CA . TYR A 1 464 ? -10.403 16.248 18.153 1.00 93.38 464 TYR A CA 1
ATOM 3565 C C . TYR A 1 464 ? -10.301 15.785 16.707 1.00 93.38 464 TYR A C 1
ATOM 3567 O O . TYR A 1 464 ? -10.981 14.847 16.306 1.00 93.38 464 TYR A O 1
ATOM 3575 N N . THR A 1 465 ? -9.408 16.404 15.946 1.00 94.94 465 THR A N 1
ATOM 3576 C CA . THR A 1 465 ? -8.990 15.898 14.638 1.00 94.94 465 THR A CA 1
ATOM 3577 C C . THR A 1 465 ? -7.573 15.375 14.785 1.00 94.94 465 THR A C 1
ATOM 3579 O O . THR A 1 465 ? -6.675 16.110 15.203 1.00 94.94 465 THR A O 1
ATOM 3582 N N . VAL A 1 466 ? -7.384 14.098 14.476 1.00 94.56 466 VAL A N 1
ATOM 3583 C CA . VAL A 1 466 ? -6.068 13.468 14.413 1.00 94.56 466 VAL A CA 1
ATOM 3584 C C . VAL A 1 466 ? -5.594 13.535 12.970 1.00 94.56 466 VAL A C 1
ATOM 3586 O O . VAL A 1 466 ? -6.361 13.233 12.057 1.00 94.56 466 VAL A O 1
ATOM 3589 N N . VAL A 1 467 ? -4.348 13.959 12.764 1.00 93.31 467 VAL A N 1
ATOM 3590 C CA . VAL A 1 467 ? -3.753 14.096 11.431 1.00 93.31 467 VAL A CA 1
ATOM 3591 C C . VAL A 1 467 ? -2.465 13.293 11.386 1.00 93.31 467 VAL A C 1
ATOM 3593 O O . VAL A 1 467 ? -1.580 13.492 12.223 1.00 93.31 467 VAL A O 1
ATOM 3596 N N . TYR A 1 468 ? -2.378 12.415 10.395 1.00 92.94 468 TYR A N 1
ATOM 3597 C CA . TYR A 1 468 ? -1.180 11.668 10.054 1.00 92.94 468 TYR A CA 1
ATOM 3598 C C . TYR A 1 468 ? -0.625 12.166 8.725 1.00 92.94 468 TYR A C 1
ATOM 3600 O O . TYR A 1 468 ? -1.375 12.375 7.772 1.00 92.94 468 TYR A O 1
ATOM 3608 N N . GLU A 1 469 ? 0.687 12.328 8.682 1.00 91.44 469 GLU A N 1
ATOM 3609 C CA . GLU A 1 469 ? 1.470 12.505 7.469 1.00 91.44 469 GLU A CA 1
ATOM 3610 C C . GLU A 1 469 ? 2.276 11.235 7.246 1.00 91.44 469 GLU A C 1
ATOM 3612 O O . GLU A 1 469 ? 2.862 10.679 8.178 1.00 91.44 469 GLU A O 1
ATOM 3617 N N . VAL A 1 470 ? 2.261 10.763 6.013 1.00 84.88 470 VAL A N 1
ATOM 3618 C CA . VAL A 1 470 ? 2.988 9.585 5.589 1.00 84.88 470 VAL A CA 1
ATOM 3619 C C . VAL A 1 470 ? 3.923 9.994 4.470 1.00 84.88 470 VAL A C 1
ATOM 3621 O O . VAL A 1 470 ? 3.477 10.602 3.504 1.00 84.88 470 VAL A O 1
ATOM 3624 N N . GLU A 1 471 ? 5.203 9.674 4.606 1.00 81.06 471 GLU A N 1
ATOM 3625 C CA . GLU A 1 471 ? 6.234 9.954 3.608 1.00 81.06 471 GLU A CA 1
ATOM 3626 C C . GLU A 1 471 ? 6.872 8.642 3.170 1.00 81.06 471 GLU A C 1
ATOM 3628 O O . GLU A 1 471 ? 7.336 7.880 4.014 1.00 81.06 471 GLU A O 1
ATOM 3633 N N . ASP A 1 472 ? 6.890 8.347 1.872 1.00 71.38 472 ASP A N 1
ATOM 3634 C CA . ASP A 1 472 ? 7.605 7.176 1.368 1.00 71.38 472 ASP A CA 1
ATOM 3635 C C . ASP A 1 472 ? 9.090 7.449 1.083 1.00 71.38 472 ASP A C 1
ATOM 3637 O O . ASP A 1 472 ? 9.534 8.591 0.997 1.00 71.38 472 ASP A O 1
ATOM 3641 N N . GLY A 1 473 ? 9.880 6.389 0.893 1.00 62.31 473 GLY A N 1
ATOM 3642 C CA . GLY A 1 473 ? 11.321 6.472 0.619 1.00 62.31 473 GLY A CA 1
ATOM 3643 C C . GLY A 1 473 ? 11.693 7.169 -0.700 1.00 62.31 473 GLY A C 1
ATOM 3644 O O . GLY A 1 473 ? 12.875 7.319 -0.998 1.00 62.31 473 GLY A O 1
ATOM 3645 N N . CYS A 1 474 ? 10.704 7.582 -1.498 1.00 62.56 474 CYS A N 1
ATOM 3646 C CA . CYS A 1 474 ? 10.871 8.334 -2.738 1.00 62.56 474 CYS A CA 1
ATOM 3647 C C . CYS A 1 474 ? 10.542 9.825 -2.530 1.00 62.56 474 CYS A C 1
ATOM 3649 O O . CYS A 1 474 ? 10.612 10.599 -3.486 1.00 62.56 474 CYS A O 1
ATOM 3651 N N . GLY A 1 475 ? 10.205 10.226 -1.298 1.00 65.50 475 GLY A N 1
ATOM 3652 C CA . GLY A 1 475 ? 9.841 11.587 -0.917 1.00 65.50 475 GLY A CA 1
ATOM 3653 C C . GLY A 1 475 ? 8.398 11.964 -1.259 1.00 65.50 475 GLY A C 1
ATOM 3654 O O . GLY A 1 475 ? 8.068 13.150 -1.240 1.00 65.50 475 GLY A O 1
ATOM 3655 N N . ASN A 1 476 ? 7.533 11.000 -1.609 1.00 69.31 476 ASN A N 1
ATOM 3656 C CA . ASN A 1 476 ? 6.110 11.289 -1.785 1.00 69.31 476 ASN A CA 1
ATOM 3657 C C . ASN A 1 476 ? 5.464 11.407 -0.411 1.00 69.31 476 ASN A C 1
ATOM 3659 O O . ASN A 1 476 ? 5.625 10.512 0.417 1.00 69.31 476 ASN A O 1
ATOM 3663 N N . THR A 1 477 ? 4.697 12.471 -0.196 1.00 81.88 477 THR A N 1
ATOM 3664 C CA . THR A 1 477 ? 3.964 12.691 1.048 1.00 81.88 477 THR A CA 1
ATOM 3665 C C . THR A 1 477 ? 2.464 12.634 0.815 1.00 81.88 477 THR A C 1
ATOM 3667 O O . THR A 1 477 ? 1.942 13.204 -0.140 1.00 81.88 477 THR A O 1
ATOM 3670 N N . GLU A 1 478 ? 1.759 11.957 1.713 1.00 87.69 478 GLU A N 1
ATOM 3671 C CA . GLU A 1 478 ? 0.304 11.915 1.759 1.00 87.69 478 GLU A CA 1
ATOM 3672 C C . GLU A 1 478 ? -0.176 12.198 3.177 1.00 87.69 478 GLU A C 1
ATOM 3674 O O . GLU A 1 478 ? 0.456 11.822 4.164 1.00 87.69 478 GLU A O 1
ATOM 3679 N N . VAL A 1 479 ? -1.319 12.866 3.284 1.00 90.62 479 VAL A N 1
ATOM 3680 C CA . VAL A 1 479 ? -1.887 13.265 4.573 1.00 90.62 479 VAL A CA 1
ATOM 3681 C C . VAL A 1 479 ? -3.288 12.704 4.685 1.00 90.62 479 VAL A C 1
ATOM 3683 O O . VAL A 1 479 ? -4.104 12.842 3.774 1.00 90.62 479 VAL A O 1
ATOM 3686 N N . CYS A 1 480 ? -3.599 12.119 5.835 1.00 91.06 480 CYS A N 1
ATOM 3687 C CA . CYS A 1 480 ? -4.962 11.733 6.154 1.00 91.06 480 CYS A CA 1
ATOM 3688 C C . CYS A 1 480 ? -5.349 12.197 7.557 1.00 91.06 480 CYS A C 1
ATOM 3690 O O . CYS A 1 480 ? -4.506 12.400 8.435 1.00 91.06 480 CYS A O 1
ATOM 3692 N N . SER A 1 481 ? -6.648 12.384 7.766 1.00 94.56 481 SER A N 1
ATOM 3693 C CA . SER A 1 481 ? -7.196 12.741 9.066 1.00 94.56 481 SER A CA 1
ATOM 3694 C C . SER A 1 481 ? -8.499 12.013 9.352 1.00 94.56 481 SER A C 1
ATOM 3696 O O . SER A 1 481 ? -9.216 11.602 8.439 1.00 94.56 481 SER A O 1
ATOM 3698 N N . PHE A 1 482 ? -8.791 11.868 10.639 1.00 94.88 482 PHE A N 1
ATOM 3699 C CA . PHE A 1 482 ? -10.068 11.381 11.148 1.00 94.88 482 PHE A CA 1
ATOM 3700 C C . PHE A 1 482 ? -10.417 12.130 12.435 1.00 94.88 482 PHE A C 1
ATOM 3702 O O . PHE A 1 482 ? -9.558 12.746 13.081 1.00 94.88 482 PHE A O 1
ATOM 3709 N N . ASN A 1 483 ? -11.692 12.105 12.797 1.00 92.81 483 ASN A N 1
ATOM 3710 C CA . ASN A 1 483 ? -12.202 12.797 13.969 1.00 92.81 483 ASN A CA 1
ATOM 3711 C C . ASN A 1 483 ? -12.439 11.833 15.127 1.00 92.81 483 ASN A C 1
ATOM 3713 O O . ASN A 1 483 ? -12.898 10.710 14.946 1.00 92.81 483 ASN A O 1
ATOM 3717 N N . ILE A 1 484 ? -12.186 12.319 16.337 1.00 92.44 484 ILE A N 1
ATOM 3718 C CA . ILE A 1 484 ? -12.603 11.688 17.583 1.00 92.44 484 ILE A CA 1
ATOM 3719 C C . ILE A 1 484 ? -13.643 12.602 18.215 1.00 92.44 484 ILE A C 1
ATOM 3721 O O . ILE A 1 484 ? -13.341 13.751 18.539 1.00 92.44 484 ILE A O 1
ATOM 3725 N N . THR A 1 485 ? -14.854 12.092 18.395 1.00 89.12 485 THR A N 1
ATOM 3726 C CA . THR A 1 485 ? -15.939 12.770 19.102 1.00 89.12 485 THR A CA 1
ATOM 3727 C C . THR A 1 485 ? -16.160 12.064 20.427 1.00 89.12 485 THR A C 1
ATOM 3729 O O . THR A 1 485 ? -16.532 10.893 20.456 1.00 89.12 485 THR A O 1
ATOM 3732 N N . VAL A 1 486 ? -15.912 12.779 21.523 1.00 86.75 486 VAL A N 1
ATOM 3733 C CA . VAL A 1 486 ? -16.274 12.328 22.862 1.00 86.75 486 VAL A CA 1
ATOM 3734 C C . VAL A 1 486 ? -17.596 12.977 23.219 1.00 86.75 486 VAL A C 1
ATOM 3736 O O . VAL A 1 486 ? -17.666 14.181 23.489 1.00 86.75 486 VAL A O 1
ATOM 3739 N N . GLU A 1 487 ? -18.651 12.178 23.206 1.00 82.19 487 GLU A N 1
ATOM 3740 C CA . GLU A 1 487 ? -19.980 12.645 23.569 1.00 82.19 487 GLU A CA 1
ATOM 3741 C C . GLU A 1 487 ? -20.047 12.977 25.070 1.00 82.19 487 GLU A C 1
ATOM 3743 O O . GLU A 1 487 ? -19.120 12.714 25.847 1.00 82.19 487 GLU A O 1
ATOM 3748 N N . GLY A 1 488 ? -21.111 13.664 25.488 1.00 70.19 488 GLY A N 1
ATOM 3749 C CA . GLY A 1 488 ? -21.339 13.923 26.907 1.00 70.19 488 GLY A CA 1
ATOM 3750 C C . GLY A 1 488 ? -21.400 12.611 27.683 1.00 70.19 488 GLY A C 1
ATOM 3751 O O . GLY A 1 488 ? -21.824 11.602 27.133 1.00 70.19 488 GLY A O 1
ATOM 3752 N N . SER A 1 489 ? -20.985 12.613 28.952 1.00 55.47 489 SER A N 1
ATOM 3753 C CA . SER A 1 489 ? -21.254 11.475 29.825 1.00 55.47 489 SER A CA 1
ATOM 3754 C C . SER A 1 489 ? -22.750 11.208 29.779 1.00 55.47 489 SER A C 1
ATOM 3756 O O . SER A 1 489 ? -23.552 12.102 30.078 1.00 55.47 489 SER A O 1
ATOM 3758 N N . ASN A 1 490 ? -23.124 10.012 29.321 1.00 52.12 490 ASN A N 1
ATOM 3759 C CA . ASN A 1 490 ? -24.504 9.589 29.376 1.00 52.12 490 ASN A CA 1
ATOM 3760 C C . ASN A 1 490 ? -24.853 9.555 30.858 1.00 52.12 490 ASN A C 1
ATOM 3762 O O . ASN A 1 490 ? -24.529 8.630 31.598 1.00 52.12 490 ASN A O 1
ATOM 3766 N N . ASN A 1 491 ? -25.510 10.616 31.310 1.00 49.16 491 ASN A N 1
ATOM 3767 C CA . ASN A 1 491 ? -26.408 10.531 32.432 1.00 49.16 491 ASN A CA 1
ATOM 3768 C C . ASN A 1 491 ? -27.544 9.649 31.909 1.00 49.16 491 ASN A C 1
ATOM 3770 O O . ASN A 1 491 ? -28.525 10.173 31.379 1.00 49.16 491 ASN A O 1
ATOM 3774 N N . PHE A 1 492 ? -27.302 8.332 31.877 1.00 56.22 492 PHE A N 1
ATOM 3775 C CA . PHE A 1 492 ? -28.217 7.343 31.335 1.00 56.22 492 PHE A CA 1
ATOM 3776 C C . PHE A 1 492 ? -29.536 7.558 32.055 1.00 56.22 492 PHE A C 1
ATOM 3778 O O . PHE A 1 492 ? -29.664 7.333 33.260 1.00 56.22 492 PHE A O 1
ATOM 3785 N N . ASN A 1 493 ? -30.484 8.146 31.335 1.00 65.62 493 ASN A N 1
ATOM 3786 C CA . ASN A 1 493 ? -31.745 8.566 31.905 1.00 65.62 493 ASN A CA 1
ATOM 3787 C C . ASN A 1 493 ? -32.663 7.351 31.851 1.00 65.62 493 ASN A C 1
ATOM 3789 O O . ASN A 1 493 ? -33.620 7.326 31.074 1.00 65.62 493 ASN A O 1
ATOM 3793 N N . TYR A 1 494 ? -32.306 6.325 32.634 1.00 81.25 494 TYR A N 1
ATOM 3794 C CA . TYR A 1 494 ? -33.117 5.133 32.804 1.00 81.25 494 TYR A CA 1
ATOM 3795 C C . TYR A 1 494 ? -34.538 5.583 33.116 1.00 81.25 494 TYR A C 1
ATOM 3797 O O . TYR A 1 494 ? -34.772 6.504 33.907 1.00 81.25 494 TYR A O 1
ATOM 3805 N N . CYS A 1 495 ? -35.504 4.962 32.451 1.00 85.81 495 CYS A N 1
ATOM 3806 C CA . CYS A 1 495 ? -36.890 5.363 32.592 1.00 85.81 495 CYS A CA 1
ATOM 3807 C C . CYS A 1 495 ? -37.342 5.332 34.061 1.00 85.81 495 CYS A C 1
ATOM 3809 O O . CYS A 1 495 ? -36.888 4.507 34.859 1.00 85.81 495 CYS A O 1
ATOM 3811 N N . LEU A 1 496 ? -38.276 6.216 34.412 1.00 87.81 496 LEU A N 1
ATOM 3812 C CA . LEU A 1 496 ? -38.846 6.252 35.756 1.00 87.81 496 LEU A CA 1
ATOM 3813 C C . LEU A 1 496 ? -39.647 4.971 36.026 1.00 87.81 496 LEU A C 1
ATOM 3815 O O . LEU A 1 496 ? -40.534 4.623 35.248 1.00 87.81 496 LEU A O 1
ATOM 3819 N N . ALA A 1 497 ? -39.372 4.324 37.154 1.00 91.75 497 ALA A N 1
ATOM 3820 C CA . ALA A 1 497 ? -40.126 3.201 37.700 1.00 91.75 497 ALA A CA 1
ATOM 3821 C C . ALA A 1 497 ? -40.365 3.472 39.189 1.00 91.75 497 ALA A C 1
ATOM 3823 O O . ALA A 1 497 ? -39.503 4.059 39.839 1.00 91.75 497 ALA A O 1
ATOM 3824 N N . ASN A 1 498 ? -41.548 3.142 39.713 1.00 92.25 498 ASN A N 1
ATOM 3825 C CA . ASN A 1 498 ? -41.882 3.443 41.110 1.00 92.25 498 ASN A CA 1
ATOM 3826 C C . ASN A 1 498 ? -43.098 2.636 41.606 1.00 92.25 498 ASN A C 1
ATOM 3828 O O . ASN A 1 498 ? -44.099 2.518 40.888 1.00 92.25 498 ASN A O 1
ATOM 3832 N N . GLY A 1 499 ? -43.046 2.165 42.853 1.00 91.19 499 GLY A N 1
ATOM 3833 C CA . GLY A 1 499 ? -44.212 1.723 43.616 1.00 91.19 499 GLY A CA 1
ATOM 3834 C C . GLY A 1 499 ? -44.837 2.863 44.431 1.00 91.19 499 GLY A C 1
ATOM 3835 O O . GLY A 1 499 ? -44.182 3.494 45.247 1.00 91.19 499 GLY A O 1
ATOM 3836 N N . ALA A 1 500 ? -46.128 3.148 44.249 1.00 88.31 500 ALA A N 1
ATOM 3837 C CA . ALA A 1 500 ? -46.766 4.285 44.925 1.00 88.31 500 ALA A CA 1
ATOM 3838 C C . ALA A 1 500 ? -46.851 4.142 46.463 1.00 88.31 500 ALA A C 1
ATOM 3840 O O . ALA A 1 500 ? -46.957 5.155 47.158 1.00 88.31 500 ALA A O 1
ATOM 3841 N N . ASP A 1 501 ? -46.819 2.911 46.983 1.00 85.19 501 ASP A N 1
ATOM 3842 C CA . ASP A 1 501 ? -46.788 2.592 48.412 1.00 85.19 501 ASP A CA 1
ATOM 3843 C C . ASP A 1 501 ? -45.886 1.372 48.684 1.00 85.19 501 ASP A C 1
ATOM 3845 O O . ASP A 1 501 ? -46.185 0.256 48.250 1.00 85.19 501 ASP A O 1
ATOM 3849 N N . ALA A 1 502 ? -44.800 1.589 49.430 1.00 84.62 502 ALA A N 1
ATOM 3850 C CA . ALA A 1 502 ? -43.855 0.560 49.875 1.00 84.62 502 ALA A CA 1
ATOM 3851 C C . ALA A 1 502 ? -43.931 0.292 51.396 1.00 84.62 502 ALA A C 1
ATOM 3853 O O . ALA A 1 502 ? -43.119 -0.447 51.955 1.00 84.62 502 ALA A O 1
ATOM 3854 N N . TYR A 1 503 ? -44.909 0.877 52.109 1.00 80.44 503 TYR A N 1
ATOM 3855 C CA . TYR A 1 503 ? -44.913 0.901 53.575 1.00 80.44 503 TYR A CA 1
ATOM 3856 C C . TYR A 1 503 ? -44.899 -0.492 54.209 1.00 80.44 503 TYR A C 1
ATOM 3858 O O . TYR A 1 503 ? -44.049 -0.784 55.051 1.00 80.44 503 TYR A O 1
ATOM 3866 N N . GLU A 1 504 ? -45.816 -1.363 53.788 1.00 79.00 504 GLU A N 1
ATOM 3867 C CA . GLU A 1 504 ? -45.890 -2.745 54.280 1.00 79.00 504 GLU A CA 1
ATOM 3868 C C . GLU A 1 504 ? -45.126 -3.738 53.397 1.00 79.00 504 GLU A C 1
ATOM 3870 O O . GLU A 1 504 ? -44.704 -4.785 53.895 1.00 79.00 504 GLU A O 1
ATOM 3875 N N . TYR A 1 505 ? -44.929 -3.387 52.122 1.00 85.81 505 TYR A N 1
ATOM 3876 C CA . TYR A 1 505 ? -44.415 -4.251 51.062 1.00 85.81 505 TYR A CA 1
ATOM 3877 C C . TYR A 1 505 ? -43.256 -3.560 50.335 1.00 85.81 505 TYR A C 1
ATOM 3879 O O . TYR A 1 505 ? -43.452 -2.948 49.289 1.00 85.81 505 TYR A O 1
ATOM 3887 N N . HIS A 1 506 ? -42.061 -3.690 50.905 1.00 91.44 506 HIS A N 1
ATOM 3888 C CA . HIS A 1 506 ? -40.791 -3.169 50.383 1.00 91.44 506 HIS A CA 1
ATOM 3889 C C . HIS A 1 506 ? -39.812 -4.308 50.074 1.00 91.44 506 HIS A C 1
ATOM 3891 O O . HIS A 1 506 ? -40.014 -5.444 50.513 1.00 91.44 506 HIS A O 1
ATOM 3897 N N . ILE A 1 507 ? -38.753 -4.038 49.326 1.00 94.50 507 ILE A N 1
ATOM 3898 C CA . ILE A 1 507 ? -37.615 -4.941 49.190 1.00 94.50 507 ILE A CA 1
ATOM 3899 C C . ILE A 1 507 ? -36.786 -4.807 50.475 1.00 94.50 507 ILE A C 1
ATOM 3901 O O . ILE A 1 507 ? -36.627 -3.731 51.030 1.00 94.50 507 ILE A O 1
ATOM 3905 N N . THR A 1 508 ? -36.349 -5.932 51.050 1.00 93.62 508 THR A N 1
ATOM 3906 C CA . THR A 1 508 ? -35.555 -5.913 52.304 1.00 93.62 508 THR A CA 1
ATOM 3907 C C . THR A 1 508 ? -34.138 -6.407 52.117 1.00 93.62 508 THR A C 1
ATOM 3909 O O . THR A 1 508 ? -33.277 -6.170 52.965 1.00 93.62 508 THR A O 1
ATOM 3912 N N . ARG A 1 509 ? -33.901 -7.181 51.054 1.00 94.31 509 ARG A N 1
ATOM 3913 C CA . ARG A 1 509 ? -32.572 -7.677 50.733 1.00 94.31 509 ARG A CA 1
ATOM 3914 C C . ARG A 1 509 ? -32.473 -8.139 49.291 1.00 94.31 509 ARG A C 1
ATOM 3916 O O . ARG A 1 509 ? -33.260 -8.996 48.872 1.00 94.31 509 ARG A O 1
ATOM 3923 N N . VAL A 1 510 ? -31.435 -7.671 48.608 1.00 97.25 510 VAL A N 1
ATOM 3924 C CA . VAL A 1 510 ? -30.997 -8.163 47.298 1.00 97.25 510 VAL A CA 1
ATOM 3925 C C . VAL A 1 510 ? -29.592 -8.725 47.445 1.00 97.25 510 VAL A C 1
ATOM 3927 O O . VAL A 1 510 ? -28.683 -8.052 47.931 1.00 97.25 510 VAL A O 1
ATOM 3930 N N . GLN A 1 511 ? -29.417 -9.982 47.039 1.00 95.75 511 GLN A N 1
ATOM 3931 C CA . GLN A 1 511 ? -28.110 -10.632 47.008 1.00 95.75 511 GLN A CA 1
ATOM 3932 C C . GLN A 1 511 ? -27.822 -11.145 45.602 1.00 95.75 511 GLN A C 1
ATOM 3934 O O . GLN A 1 511 ? -28.631 -11.894 45.050 1.00 95.75 511 GLN A O 1
ATOM 3939 N N . PHE A 1 512 ? -26.673 -10.768 45.043 1.00 96.25 512 PHE A N 1
ATOM 3940 C CA . PHE A 1 512 ? -26.247 -11.183 43.708 1.00 96.25 512 PHE A CA 1
ATOM 3941 C C . PHE A 1 512 ? -24.718 -11.157 43.579 1.00 96.25 512 PHE A C 1
ATOM 3943 O O . PHE A 1 512 ? -24.092 -10.115 43.730 1.00 96.25 512 PHE A O 1
ATOM 3950 N N . ALA A 1 513 ? -24.090 -12.302 43.303 1.00 92.81 51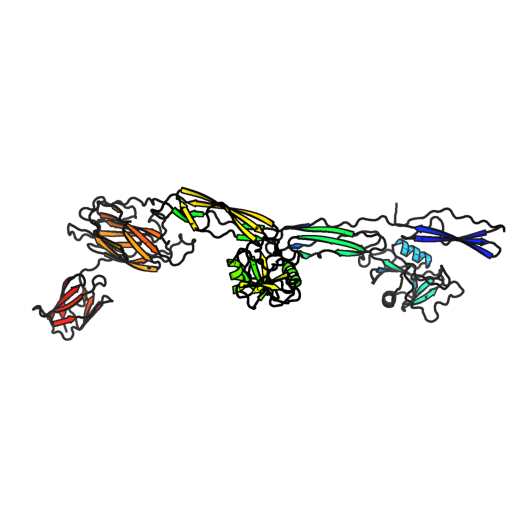3 ALA A N 1
ATOM 3951 C CA . ALA A 1 513 ? -22.628 -12.433 43.351 1.00 92.81 513 ALA A CA 1
ATOM 3952 C C . ALA A 1 513 ? -22.043 -11.983 44.714 1.00 92.81 513 ALA A C 1
ATOM 3954 O O . ALA A 1 513 ? -22.334 -12.609 45.733 1.00 92.81 513 ALA A O 1
ATOM 3955 N N . ASN A 1 514 ? -21.210 -10.939 44.748 1.00 89.44 514 ASN A N 1
ATOM 3956 C CA . ASN A 1 514 ? -20.686 -10.317 45.974 1.00 89.44 514 ASN A CA 1
ATOM 3957 C C . ASN A 1 514 ? -21.589 -9.199 46.537 1.00 89.44 514 ASN A C 1
ATOM 3959 O O . ASN A 1 514 ? -21.328 -8.738 47.649 1.00 89.44 514 ASN A O 1
ATOM 3963 N N . LEU A 1 515 ? -22.623 -8.769 45.804 1.00 94.06 515 LEU A N 1
ATOM 3964 C CA . LEU A 1 515 ? -23.611 -7.804 46.281 1.00 94.06 515 LEU A CA 1
ATOM 3965 C C . LEU A 1 515 ? -24.488 -8.453 47.354 1.00 94.06 515 LEU A C 1
ATOM 3967 O O . LEU A 1 515 ? -25.048 -9.531 47.149 1.00 94.06 515 LEU A O 1
ATOM 3971 N N . ASP A 1 516 ? -24.627 -7.771 48.487 1.00 94.19 516 ASP A N 1
ATOM 3972 C CA . ASP A 1 516 ? -25.484 -8.163 49.602 1.00 94.19 516 ASP A CA 1
ATOM 3973 C C . ASP A 1 516 ? -26.006 -6.900 50.298 1.00 94.19 516 ASP A C 1
ATOM 3975 O O . ASP A 1 516 ? -25.419 -6.422 51.272 1.00 94.19 516 ASP A O 1
ATOM 3979 N N . ASN A 1 517 ? -27.069 -6.316 49.740 1.00 95.19 517 ASN A N 1
ATOM 3980 C CA . ASN A 1 517 ? -27.672 -5.095 50.267 1.00 95.19 517 ASN A CA 1
ATOM 3981 C C . ASN A 1 517 ? -28.890 -5.432 51.126 1.00 95.19 517 ASN A C 1
ATOM 3983 O O . ASN A 1 517 ? -29.764 -6.169 50.676 1.00 95.19 517 ASN A O 1
ATOM 3987 N N . ILE A 1 518 ? -28.948 -4.888 52.344 1.00 92.19 518 ILE A N 1
ATOM 3988 C CA . ILE A 1 518 ? -30.111 -4.967 53.238 1.00 92.19 518 ILE A CA 1
ATOM 3989 C C . ILE A 1 518 ? -30.740 -3.576 53.283 1.00 92.19 518 ILE A C 1
ATOM 3991 O O . ILE A 1 518 ? -30.170 -2.665 53.889 1.00 92.19 518 ILE A O 1
ATOM 3995 N N . SER A 1 519 ? -31.906 -3.441 52.668 1.00 89.88 519 SER A N 1
ATOM 3996 C CA . SER A 1 519 ? -32.672 -2.203 52.561 1.00 89.88 519 SER A CA 1
ATOM 3997 C C . SER A 1 519 ? -33.855 -2.180 53.533 1.00 89.88 519 SER A C 1
ATOM 3999 O O . SER A 1 519 ? -34.179 -3.156 54.222 1.00 89.88 519 SER A O 1
ATOM 4001 N N . ALA A 1 520 ? -34.460 -1.006 53.657 1.00 85.38 520 ALA A N 1
ATOM 4002 C CA . ALA A 1 520 ? -35.678 -0.764 54.415 1.00 85.38 520 ALA A CA 1
ATOM 4003 C C . ALA A 1 520 ? -36.636 0.028 53.521 1.00 85.38 520 ALA A C 1
ATOM 4005 O O . ALA A 1 520 ? -36.231 0.493 52.470 1.00 85.38 520 ALA A O 1
ATOM 4006 N N . ASN A 1 521 ? -37.875 0.243 53.962 1.00 85.75 521 ASN A N 1
ATOM 4007 C CA . ASN A 1 521 ? -38.822 1.069 53.213 1.00 85.75 521 ASN A CA 1
ATOM 4008 C C . ASN A 1 521 ? -38.260 2.478 52.913 1.00 85.75 521 ASN A C 1
ATOM 4010 O O . ASN A 1 521 ? -38.104 3.296 53.827 1.00 85.75 521 ASN A O 1
ATOM 4014 N N . ASP A 1 522 ? -38.034 2.747 51.632 1.00 82.62 522 ASP A N 1
ATOM 4015 C CA . ASP A 1 522 ? -37.427 3.956 51.066 1.00 82.62 522 ASP A CA 1
ATOM 4016 C C . ASP A 1 522 ? -38.392 4.770 50.182 1.00 82.62 522 ASP A C 1
ATOM 4018 O O . ASP A 1 522 ? -38.042 5.829 49.664 1.00 82.62 522 ASP A O 1
ATOM 4022 N N . GLY A 1 523 ? -39.668 4.376 50.119 1.00 80.50 523 GLY A N 1
ATOM 4023 C CA . GLY A 1 523 ? -40.710 5.172 49.469 1.00 80.50 523 GLY A CA 1
ATOM 4024 C C . GLY A 1 523 ? -40.953 4.840 47.998 1.00 80.50 523 GLY A C 1
ATOM 4025 O O . GLY A 1 523 ? -41.498 5.683 47.282 1.00 80.50 523 GLY A O 1
ATOM 4026 N N . GLY A 1 524 ? -40.612 3.619 47.576 1.00 86.50 524 GLY A N 1
ATOM 4027 C CA . GLY A 1 524 ? -41.096 3.016 46.329 1.00 86.50 524 GLY A CA 1
ATOM 4028 C C . GLY A 1 524 ? -40.103 3.022 45.170 1.00 86.50 524 GLY A C 1
ATOM 4029 O O . GLY A 1 524 ? -40.288 2.259 44.215 1.00 86.50 524 GLY A O 1
ATOM 4030 N N . TYR A 1 525 ? -39.057 3.843 45.264 1.00 93.44 525 TYR A N 1
ATOM 4031 C CA . TYR A 1 525 ? -37.868 3.789 44.419 1.00 93.44 525 TYR A CA 1
ATOM 4032 C C . TYR A 1 525 ? -36.647 4.252 45.215 1.00 93.44 525 TYR A C 1
ATOM 4034 O O . TYR A 1 525 ? -36.693 5.338 45.799 1.0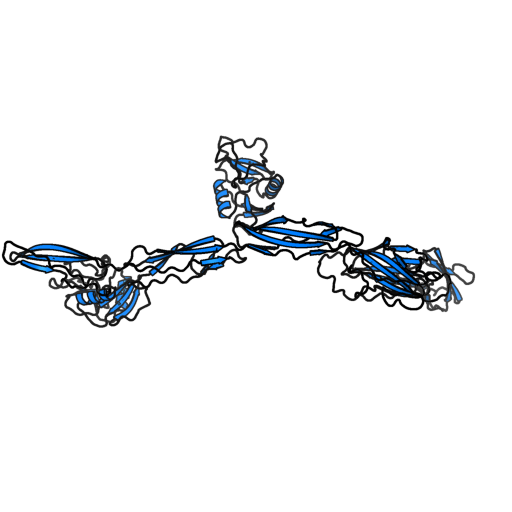0 93.44 525 TYR A O 1
ATOM 4042 N N . GLU A 1 526 ? -35.544 3.515 45.123 1.00 92.75 526 GLU A N 1
ATOM 4043 C CA . GLU A 1 526 ? -34.240 3.955 45.624 1.00 92.75 526 GLU A CA 1
ATOM 4044 C C . GLU A 1 526 ? -33.093 3.573 44.681 1.00 92.75 526 GLU A C 1
ATOM 4046 O O . GLU A 1 526 ? -33.122 2.550 43.988 1.00 92.75 526 GLU A O 1
ATOM 4051 N N . ASP A 1 527 ? -32.075 4.435 44.642 1.00 91.81 527 ASP A N 1
ATOM 4052 C CA . ASP A 1 527 ? -30.886 4.257 43.812 1.00 91.81 527 ASP A CA 1
ATOM 4053 C C . ASP A 1 527 ? -29.694 3.783 44.663 1.00 91.81 527 ASP A C 1
ATOM 4055 O O . ASP A 1 527 ? -28.988 4.564 45.312 1.00 91.81 527 ASP A O 1
ATOM 4059 N N . TYR A 1 528 ? -29.450 2.473 44.637 1.00 93.88 528 TYR A N 1
ATOM 4060 C CA . TYR A 1 528 ? -28.334 1.807 45.300 1.00 93.88 528 TYR A CA 1
ATOM 4061 C C . TYR A 1 528 ? -27.164 1.527 44.342 1.00 93.88 528 TYR A C 1
ATOM 4063 O O . TYR A 1 528 ? -26.353 0.641 44.623 1.00 93.88 528 TYR A O 1
ATOM 4071 N N . THR A 1 529 ? -26.978 2.288 43.253 1.00 91.44 529 THR A N 1
ATOM 4072 C CA . THR A 1 529 ? -25.852 2.060 42.317 1.00 91.44 529 THR A CA 1
ATOM 4073 C C . THR A 1 529 ? -24.465 2.240 42.934 1.00 91.44 529 THR A C 1
ATOM 4075 O O . THR A 1 529 ? -23.470 1.842 42.343 1.00 91.44 529 THR A O 1
ATOM 4078 N N . ASN A 1 530 ? -24.360 2.754 44.160 1.00 88.75 530 ASN A N 1
ATOM 4079 C CA . ASN A 1 530 ? -23.107 2.731 44.922 1.00 88.75 530 ASN A CA 1
ATOM 4080 C C . ASN A 1 530 ? -22.713 1.323 45.421 1.00 88.75 530 ASN A C 1
ATOM 4082 O O . ASN A 1 530 ? -21.602 1.138 45.922 1.00 88.75 530 ASN A O 1
ATOM 4086 N N . PHE A 1 531 ? -23.606 0.335 45.318 1.00 90.62 531 PHE A N 1
ATOM 4087 C CA . PHE A 1 531 ? -23.350 -1.064 45.639 1.00 90.62 531 PHE A CA 1
ATOM 4088 C C . PHE A 1 531 ? -23.289 -1.886 44.350 1.00 90.62 531 PHE A C 1
ATOM 4090 O O . PHE A 1 531 ? -24.268 -1.976 43.609 1.00 90.62 531 PHE A O 1
ATOM 4097 N N . CYS A 1 532 ? -22.132 -2.501 44.100 1.00 92.12 532 CYS A N 1
ATOM 4098 C CA . CYS A 1 532 ? -21.859 -3.217 42.859 1.00 92.12 532 CYS A CA 1
ATOM 4099 C C . CYS A 1 532 ? -21.848 -4.738 43.042 1.00 92.12 532 CYS A C 1
ATOM 4101 O O . CYS A 1 532 ? -21.220 -5.253 43.971 1.00 92.12 532 CYS A O 1
ATOM 4103 N N . ALA A 1 533 ? -22.466 -5.453 42.103 1.00 94.06 533 ALA A N 1
ATOM 4104 C CA . ALA A 1 533 ? -22.228 -6.875 41.877 1.00 94.06 533 ALA A CA 1
ATOM 4105 C C . ALA A 1 533 ? -21.092 -7.061 40.856 1.00 94.06 533 ALA A C 1
ATOM 4107 O O . ALA A 1 533 ? -21.162 -6.544 39.748 1.00 94.06 533 ALA A O 1
ATOM 4108 N N . GLU A 1 534 ? -20.050 -7.810 41.197 1.00 94.31 534 GLU A N 1
ATOM 4109 C CA . GLU A 1 534 ? -18.954 -8.173 40.300 1.00 94.31 534 GLU A CA 1
ATOM 4110 C C . GLU A 1 534 ? -19.242 -9.513 39.627 1.00 94.31 534 GLU A C 1
ATOM 4112 O O . GLU A 1 534 ? -19.372 -10.544 40.295 1.00 94.31 534 GLU A O 1
ATOM 4117 N N . VAL A 1 535 ? -19.307 -9.502 38.295 1.00 90.75 535 VAL A N 1
ATOM 4118 C CA . VAL A 1 535 ? -19.667 -10.675 37.499 1.00 90.75 535 VAL A CA 1
ATOM 4119 C C . VAL A 1 535 ? -18.744 -10.858 36.296 1.00 90.75 535 VAL A C 1
ATOM 4121 O O . VAL A 1 535 ? -18.234 -9.904 35.710 1.00 90.75 535 VAL A O 1
ATOM 4124 N N . GLU A 1 536 ? -18.536 -12.112 35.909 1.00 89.94 536 GLU A N 1
ATOM 4125 C CA . GLU A 1 536 ? -17.717 -12.490 34.757 1.00 89.94 536 GLU A CA 1
ATOM 4126 C C . GLU A 1 536 ? -18.572 -13.204 33.705 1.00 89.94 536 GLU A C 1
ATOM 4128 O O . GLU A 1 536 ? -19.466 -13.990 34.040 1.00 89.94 536 GLU A O 1
ATOM 4133 N N . ALA A 1 537 ? -18.284 -12.942 32.428 1.00 86.56 537 ALA A N 1
ATOM 4134 C CA . ALA A 1 537 ? -18.963 -13.581 31.304 1.00 86.56 537 ALA A CA 1
ATOM 4135 C C . ALA A 1 537 ? -18.903 -15.121 31.394 1.00 86.56 537 ALA A C 1
ATOM 4137 O O . ALA A 1 537 ? -17.872 -15.689 31.755 1.00 86.56 537 ALA A O 1
ATOM 4138 N N . ASN A 1 538 ? -19.987 -15.806 31.008 1.00 83.25 538 ASN A N 1
ATOM 4139 C CA . ASN A 1 538 ? -20.175 -17.270 31.069 1.00 83.25 538 ASN A CA 1
ATOM 4140 C C . ASN A 1 538 ? -20.276 -17.904 32.468 1.00 83.25 538 ASN A C 1
ATOM 4142 O O . ASN A 1 538 ? -20.495 -19.115 32.562 1.00 83.25 538 ASN A O 1
ATOM 4146 N N . ASN A 1 539 ? -20.153 -17.137 33.551 1.00 84.94 539 ASN A N 1
ATOM 4147 C CA . ASN A 1 539 ? -20.372 -17.656 34.898 1.00 84.94 539 ASN A CA 1
ATOM 4148 C C . ASN A 1 539 ? -21.843 -17.524 35.309 1.00 84.94 539 ASN A C 1
ATOM 4150 O O . ASN A 1 539 ? -22.601 -16.729 34.757 1.00 84.94 539 ASN A O 1
ATOM 4154 N N . ALA A 1 540 ? -22.262 -18.326 36.288 1.00 84.06 540 ALA A N 1
ATOM 4155 C CA . ALA A 1 540 ? -23.601 -18.260 36.858 1.00 84.06 540 ALA A CA 1
ATOM 4156 C C . ALA A 1 540 ? -23.529 -17.886 38.338 1.00 84.06 540 ALA A C 1
ATOM 4158 O O . ALA A 1 540 ? -22.739 -18.460 39.090 1.00 84.06 540 ALA A O 1
ATOM 4159 N N . TYR A 1 541 ? -24.383 -16.954 38.754 1.00 87.75 541 TYR A N 1
ATOM 4160 C CA . TYR A 1 541 ? -24.419 -16.412 40.107 1.00 87.75 541 TYR A CA 1
ATOM 4161 C C . TYR A 1 541 ? -25.818 -16.565 40.696 1.00 87.75 541 TYR A C 1
ATOM 4163 O O . TYR A 1 541 ? -26.825 -16.418 40.003 1.00 87.75 541 TYR A O 1
ATOM 4171 N N . MET A 1 542 ? -25.891 -16.870 41.989 1.00 86.38 542 MET A N 1
ATOM 4172 C CA . MET A 1 542 ? -27.168 -16.966 42.686 1.00 86.38 542 MET A CA 1
ATOM 4173 C C . MET A 1 542 ? -27.728 -15.562 42.936 1.00 86.38 542 MET A C 1
ATOM 4175 O O . MET A 1 542 ? -27.074 -14.744 43.581 1.00 86.38 542 MET A O 1
ATOM 4179 N N . LEU A 1 543 ? -28.944 -15.314 42.450 1.00 93.81 543 LEU A N 1
ATOM 4180 C CA . LEU A 1 543 ? -29.752 -14.141 42.768 1.00 93.81 543 LEU A CA 1
ATOM 4181 C C . LEU A 1 543 ? -30.763 -14.528 43.848 1.00 93.81 543 LEU A C 1
ATOM 4183 O O . LEU A 1 543 ? -31.514 -15.486 43.667 1.00 93.81 543 LEU A O 1
ATOM 4187 N N . THR A 1 544 ? -30.783 -13.796 44.960 1.00 93.38 544 THR A N 1
ATOM 4188 C CA . THR A 1 544 ? -31.723 -14.009 46.070 1.00 93.38 544 THR A CA 1
ATOM 4189 C C . THR A 1 544 ? -32.435 -12.705 46.409 1.00 93.38 544 THR A C 1
ATOM 4191 O O . THR A 1 544 ? -31.784 -11.705 46.709 1.00 93.38 544 THR A O 1
ATOM 4194 N N . LEU A 1 545 ? -33.770 -12.731 46.394 1.00 95.38 545 LEU A N 1
ATOM 4195 C CA . LEU A 1 545 ? -34.628 -11.570 46.640 1.00 95.38 545 LEU A CA 1
ATOM 4196 C C . LEU A 1 545 ? -35.506 -11.819 47.865 1.00 95.38 545 LEU A C 1
ATOM 4198 O O . LEU A 1 545 ? -36.151 -12.868 47.979 1.00 95.38 545 LEU A O 1
ATOM 4202 N N . THR A 1 546 ? -35.525 -10.864 48.795 1.00 92.69 546 THR A N 1
ATOM 4203 C CA . THR A 1 546 ? -36.262 -10.986 50.060 1.00 92.69 546 THR A CA 1
ATOM 4204 C C . THR A 1 546 ? -37.330 -9.893 50.173 1.00 92.69 546 THR A C 1
ATOM 4206 O O . THR A 1 546 ? -36.971 -8.720 50.304 1.00 92.69 546 THR A O 1
ATOM 4209 N N . PRO A 1 547 ? -38.633 -10.245 50.163 1.00 91.25 547 PRO A N 1
ATOM 4210 C CA . PRO A 1 547 ? -39.697 -9.278 50.411 1.00 91.25 547 PRO A CA 1
ATOM 4211 C C . PRO A 1 547 ? -39.755 -8.888 51.888 1.00 91.25 547 PRO A C 1
ATOM 4213 O O . PRO A 1 547 ? -39.641 -9.739 52.776 1.00 91.25 547 PRO A O 1
ATOM 4216 N N . GLY A 1 548 ? -40.036 -7.617 52.132 1.00 84.31 548 GLY A N 1
ATOM 4217 C CA . GLY A 1 548 ? -40.646 -7.117 53.352 1.00 84.31 548 GLY A CA 1
ATOM 4218 C C . GLY A 1 548 ? -42.148 -7.385 53.337 1.00 84.31 548 GLY A C 1
ATOM 4219 O O . GLY A 1 548 ? -42.824 -7.231 52.320 1.00 84.31 548 GLY A O 1
ATOM 4220 N N . ASP A 1 549 ? -42.666 -7.837 54.473 1.00 74.50 549 ASP A N 1
ATOM 4221 C CA . ASP A 1 549 ? -44.098 -8.005 54.704 1.00 74.50 549 ASP A CA 1
ATOM 4222 C C . ASP A 1 549 ? -44.374 -7.763 56.188 1.00 74.50 549 ASP A C 1
ATOM 4224 O O . ASP A 1 549 ? -44.350 -8.682 57.013 1.00 74.50 549 ASP A O 1
ATOM 4228 N N . LEU A 1 550 ? -44.590 -6.496 56.544 1.00 67.25 550 LEU A N 1
ATOM 4229 C CA . LEU A 1 550 ? -44.863 -6.107 57.932 1.00 67.25 550 LEU A CA 1
ATOM 4230 C C . LEU A 1 550 ? -46.209 -6.655 58.439 1.00 67.25 550 LEU A C 1
ATOM 4232 O O . LEU A 1 550 ? -46.414 -6.764 59.651 1.00 67.25 550 LEU A O 1
ATOM 4236 N N . SER A 1 551 ? -47.106 -7.031 57.524 1.00 64.00 551 SER A N 1
ATOM 4237 C CA . SER A 1 551 ? -48.455 -7.514 57.819 1.00 64.00 551 SER A CA 1
ATOM 4238 C C . SER A 1 551 ? -48.527 -9.033 58.051 1.00 64.00 551 SER A C 1
ATOM 4240 O O . SER A 1 551 ? -49.506 -9.525 58.615 1.00 64.00 551 SER A O 1
ATOM 4242 N N . ASN A 1 552 ? -47.480 -9.782 57.671 1.00 63.81 552 ASN A N 1
ATOM 4243 C CA . ASN A 1 552 ? -47.484 -11.248 57.583 1.00 63.81 552 ASN A CA 1
ATOM 4244 C C . ASN A 1 552 ? -48.699 -11.786 56.799 1.00 63.81 552 ASN A C 1
ATOM 4246 O O . ASN A 1 552 ? -49.280 -12.808 57.182 1.00 63.81 552 ASN A O 1
ATOM 4250 N N . SER A 1 553 ? -49.103 -11.107 55.720 1.00 66.62 553 SER A N 1
ATOM 4251 C CA . SER A 1 553 ? -50.296 -11.472 54.945 1.00 66.62 553 SER A CA 1
ATOM 4252 C C . SER A 1 553 ? -50.152 -12.830 54.256 1.00 66.62 553 SER A C 1
ATOM 4254 O O . SER A 1 553 ? -51.146 -13.505 53.984 1.00 66.62 553 SER A O 1
ATOM 4256 N N . GLY A 1 554 ? -48.911 -13.262 53.997 1.00 70.94 554 GLY A N 1
ATOM 4257 C CA . GLY A 1 554 ? -48.633 -14.476 53.229 1.00 70.94 554 GLY A CA 1
ATOM 4258 C C . GLY A 1 554 ? -48.984 -14.328 51.747 1.00 70.94 554 GLY A C 1
ATOM 4259 O O . GLY A 1 554 ? -49.026 -15.323 51.024 1.00 70.94 554 GLY A O 1
ATOM 4260 N N . GLU A 1 555 ? -49.237 -13.099 51.295 1.00 81.75 555 GLU A N 1
ATOM 4261 C CA . GLU A 1 555 ? -49.534 -12.781 49.902 1.00 81.75 555 GLU A CA 1
ATOM 4262 C C . GLU A 1 555 ? -48.299 -12.971 49.028 1.00 81.75 555 GLU A C 1
ATOM 4264 O O . GLU A 1 555 ? -47.167 -12.769 49.478 1.00 81.75 555 GLU A O 1
ATOM 4269 N N . LEU A 1 556 ? -48.519 -13.365 47.774 1.00 85.81 556 LEU A N 1
ATOM 4270 C CA . LEU A 1 556 ? -47.455 -13.494 46.785 1.00 85.81 556 LEU A CA 1
ATOM 4271 C C . LEU A 1 556 ? -46.987 -12.108 46.347 1.00 85.81 556 LEU A C 1
ATOM 4273 O O . LEU A 1 556 ? -47.806 -11.262 46.010 1.00 85.81 556 LEU A O 1
ATOM 4277 N N . LYS A 1 557 ? -45.670 -11.904 46.319 1.00 91.06 557 LYS A N 1
ATOM 4278 C CA . LYS A 1 557 ? -45.031 -10.735 45.714 1.00 91.06 557 LYS A CA 1
ATOM 4279 C C . LYS A 1 557 ? -44.439 -11.189 44.392 1.00 91.06 557 LYS A C 1
ATOM 4281 O O . LYS A 1 557 ? -43.838 -12.264 44.331 1.00 91.06 557 LYS A O 1
ATOM 4286 N N . TYR A 1 558 ? -44.638 -10.403 43.349 1.00 94.50 558 TYR A N 1
ATOM 4287 C CA . TYR A 1 558 ? -44.196 -10.681 41.992 1.00 94.50 558 TYR A CA 1
ATOM 4288 C C . TYR A 1 558 ? -42.966 -9.847 41.666 1.00 94.50 558 TYR A C 1
ATOM 4290 O O . TYR A 1 558 ? -42.923 -8.652 41.947 1.00 94.50 558 TYR A O 1
ATOM 4298 N N . TRP A 1 559 ? -41.986 -10.482 41.038 1.00 97.12 559 TRP A N 1
ATOM 4299 C CA . TRP A 1 559 ? -40.658 -9.928 40.834 1.00 97.12 559 TRP A CA 1
ATOM 4300 C C . TRP A 1 559 ? -40.250 -10.006 39.374 1.00 97.12 559 TRP A C 1
ATOM 4302 O O . TRP A 1 559 ? -40.527 -11.010 38.704 1.00 97.12 559 TRP A O 1
ATOM 4312 N N . ARG A 1 560 ? -39.546 -8.974 38.910 1.00 97.50 560 ARG A N 1
ATOM 4313 C CA . ARG A 1 560 ? -38.741 -8.998 37.685 1.00 97.50 560 ARG A CA 1
ATOM 4314 C C . ARG A 1 560 ? -37.439 -8.241 37.907 1.00 97.50 560 ARG A C 1
ATOM 4316 O O . ARG A 1 560 ? -37.416 -7.268 38.658 1.00 97.50 560 ARG A O 1
ATOM 4323 N N . VAL A 1 561 ? -36.382 -8.711 37.256 1.00 97.94 561 VAL A N 1
ATOM 4324 C CA . VAL A 1 561 ? -35.043 -8.125 37.335 1.00 97.94 561 VAL A CA 1
ATOM 4325 C C . VAL A 1 561 ? -34.494 -7.924 35.934 1.00 97.94 561 VAL A C 1
ATOM 4327 O O . VAL A 1 561 ? -34.608 -8.829 35.103 1.00 97.94 561 VAL A O 1
ATOM 4330 N N . TRP A 1 562 ? -33.896 -6.758 35.699 1.00 96.44 562 TRP A N 1
ATOM 4331 C CA . TRP A 1 562 ? -33.240 -6.396 34.447 1.00 96.44 562 TRP A CA 1
ATOM 4332 C C . TRP A 1 562 ? -31.771 -6.044 34.659 1.00 96.44 562 TRP A C 1
ATOM 4334 O O . TRP A 1 562 ? -31.436 -5.515 35.716 1.00 96.44 562 TRP A O 1
ATOM 4344 N N . ILE A 1 563 ? -30.915 -6.321 33.674 1.00 94.25 563 ILE A N 1
ATOM 4345 C CA . ILE A 1 563 ? -29.515 -5.879 33.622 1.00 94.25 563 ILE A CA 1
ATOM 4346 C C . ILE A 1 563 ? -29.229 -5.334 32.218 1.00 94.25 563 ILE A C 1
ATOM 4348 O O . ILE A 1 563 ? -29.451 -6.047 31.241 1.00 94.25 563 ILE A O 1
ATOM 4352 N N . ASP A 1 564 ? -28.720 -4.104 32.145 1.00 90.25 564 ASP A N 1
ATOM 4353 C CA . ASP A 1 564 ? -28.340 -3.401 30.907 1.00 90.25 564 ASP A CA 1
ATOM 4354 C C . ASP A 1 564 ? -26.982 -3.927 30.395 1.00 90.25 564 ASP A C 1
ATOM 4356 O O . ASP A 1 564 ? -25.913 -3.393 30.675 1.00 90.25 564 ASP A O 1
ATOM 4360 N N . TYR A 1 565 ? -26.958 -5.079 29.728 1.00 84.62 565 TYR A N 1
ATOM 4361 C CA . TYR A 1 565 ? -25.686 -5.746 29.405 1.00 84.62 565 TYR A CA 1
ATOM 4362 C C . TYR A 1 565 ? -24.871 -5.064 28.286 1.00 84.62 565 TYR A C 1
ATOM 4364 O O . TYR A 1 565 ? -23.706 -5.427 28.088 1.00 84.62 565 TYR A O 1
ATOM 4372 N N . ASN A 1 566 ? -25.476 -4.159 27.509 1.00 77.94 566 ASN A N 1
ATOM 4373 C CA . ASN A 1 566 ? -24.843 -3.421 26.400 1.00 77.94 566 ASN A CA 1
ATOM 4374 C C . ASN A 1 566 ? -24.496 -1.976 26.755 1.00 77.94 566 ASN A C 1
ATOM 4376 O O . ASN A 1 566 ? -23.843 -1.334 25.934 1.00 77.94 566 ASN A O 1
ATOM 4380 N N . GLU A 1 567 ? -24.830 -1.516 27.961 1.00 79.75 567 GLU A N 1
ATOM 4381 C CA . GLU A 1 567 ? -24.485 -0.186 28.469 1.00 79.75 567 GLU A CA 1
ATOM 4382 C C . GLU A 1 567 ? -25.073 0.938 27.599 1.00 79.75 567 GLU A C 1
ATOM 4384 O O . GLU A 1 567 ? -24.419 1.954 27.345 1.00 79.75 567 GLU A O 1
ATOM 4389 N N . ASP A 1 568 ? -26.300 0.756 27.105 1.00 76.88 568 ASP A N 1
ATOM 4390 C CA . ASP A 1 568 ? -26.969 1.756 26.263 1.00 76.88 568 ASP A CA 1
ATOM 4391 C C . ASP A 1 568 ? -27.952 2.655 27.027 1.00 76.88 568 ASP A C 1
ATOM 4393 O O . ASP A 1 568 ? -28.413 3.670 26.491 1.00 76.88 568 ASP A O 1
ATOM 4397 N N . GLY A 1 569 ? -28.180 2.366 28.310 1.00 78.81 569 GLY A N 1
ATOM 4398 C CA . GLY A 1 569 ? -28.991 3.186 29.196 1.00 78.81 569 GLY A CA 1
ATOM 4399 C C . GLY A 1 569 ? -30.471 2.863 29.200 1.00 78.81 569 GLY A C 1
ATOM 4400 O O . GLY A 1 569 ? -31.251 3.671 29.723 1.00 78.81 569 GLY A O 1
ATOM 4401 N N . ASP A 1 570 ? -30.876 1.729 28.635 1.00 85.62 570 ASP A N 1
ATOM 4402 C CA . ASP A 1 570 ? -32.214 1.200 28.824 1.00 85.62 570 ASP A CA 1
ATOM 4403 C C . ASP A 1 570 ? -32.222 -0.283 29.251 1.00 85.62 570 ASP A C 1
ATOM 4405 O O . ASP A 1 570 ? -31.249 -0.786 29.799 1.00 85.62 570 ASP A O 1
ATOM 4409 N N . PHE A 1 571 ? -33.400 -0.907 29.232 1.00 90.38 571 PHE A N 1
ATOM 4410 C CA . PHE A 1 571 ? -33.631 -2.280 29.710 1.00 90.38 571 PHE A CA 1
ATOM 4411 C C . PHE A 1 571 ? -34.567 -3.047 28.752 1.00 90.38 571 PHE A C 1
ATOM 4413 O O . PHE A 1 571 ? -35.272 -3.987 29.157 1.00 90.38 571 PHE A O 1
ATOM 4420 N N . PHE A 1 572 ? -34.733 -2.542 27.526 1.00 85.88 572 PHE A N 1
ATOM 4421 C CA . PHE A 1 572 ? -35.735 -3.011 26.573 1.00 85.88 572 PHE A CA 1
ATOM 4422 C C . PHE A 1 572 ? -35.196 -4.038 25.587 1.00 85.88 572 PHE A C 1
ATOM 4424 O O . PHE A 1 572 ? -35.990 -4.607 24.824 1.00 85.88 572 PHE A O 1
ATOM 4431 N N . ASP A 1 573 ? -33.899 -4.318 25.616 1.00 84.00 573 ASP A N 1
ATOM 4432 C CA . ASP A 1 573 ? -33.310 -5.254 24.686 1.00 84.00 573 ASP A CA 1
ATOM 4433 C C . ASP A 1 573 ? -33.601 -6.709 25.037 1.00 84.00 573 ASP A C 1
ATOM 4435 O O . ASP A 1 573 ? -33.887 -7.112 26.173 1.00 84.00 573 ASP A O 1
ATOM 4439 N N . SER A 1 574 ? -33.490 -7.551 24.008 1.00 82.81 574 SER A N 1
ATOM 4440 C CA . SER A 1 574 ? -33.595 -8.991 24.199 1.00 82.81 574 SER A CA 1
ATOM 4441 C C . SER A 1 574 ? -32.483 -9.491 25.127 1.00 82.81 574 SER A C 1
ATOM 4443 O O . SER A 1 574 ? -31.301 -9.172 24.951 1.00 82.81 574 SER A O 1
ATOM 4445 N N . GLY A 1 575 ? -32.875 -10.301 26.111 1.00 81.69 575 GLY A N 1
ATOM 4446 C CA . GLY A 1 575 ? -31.975 -10.895 27.103 1.00 81.69 575 GLY A CA 1
ATOM 4447 C C . GLY A 1 575 ? -31.670 -10.025 28.327 1.00 81.69 575 GLY A C 1
ATOM 4448 O O . GLY A 1 575 ? -30.952 -10.491 29.207 1.00 81.69 575 GLY A O 1
ATOM 4449 N N . GLU A 1 576 ? -32.212 -8.808 28.429 1.00 90.56 576 GLU A N 1
ATOM 4450 C CA . GLU A 1 576 ? -31.946 -7.931 29.583 1.00 90.56 576 GLU A CA 1
ATOM 4451 C C . GLU A 1 576 ? -32.841 -8.203 30.775 1.00 90.56 576 GLU A C 1
ATOM 4453 O O . GLU A 1 576 ? -32.431 -7.990 31.907 1.00 90.56 576 GLU A O 1
ATOM 4458 N N . MET A 1 577 ? -34.049 -8.724 30.560 1.00 92.88 577 MET A N 1
ATOM 4459 C CA . MET A 1 577 ? -34.842 -9.287 31.650 1.00 92.88 577 MET A CA 1
ATOM 4460 C C . MET A 1 577 ? -34.197 -10.608 32.078 1.00 92.88 577 MET A C 1
ATOM 4462 O O . MET A 1 577 ? -34.414 -11.641 31.451 1.00 92.88 577 MET A O 1
ATOM 4466 N N . VAL A 1 578 ? -33.412 -10.584 33.151 1.00 94.31 578 VAL A N 1
ATOM 4467 C CA . VAL A 1 578 ? -32.584 -11.726 33.566 1.00 94.31 578 VAL A CA 1
ATOM 4468 C C . VAL A 1 578 ? -33.302 -12.696 34.495 1.00 94.31 578 VAL A C 1
ATOM 4470 O O . VAL A 1 578 ? -32.950 -13.875 34.549 1.00 94.31 578 VAL A O 1
ATOM 4473 N N . ALA A 1 579 ? -34.311 -12.231 35.236 1.00 95.06 579 ALA A N 1
ATOM 4474 C CA . ALA A 1 579 ? -35.033 -13.071 36.182 1.00 95.06 579 ALA A CA 1
ATOM 4475 C C . ALA A 1 579 ? -36.473 -12.607 36.423 1.00 95.06 579 ALA A C 1
ATOM 4477 O O . ALA A 1 579 ? -36.799 -11.423 36.322 1.00 95.06 579 ALA A O 1
ATOM 4478 N N . TYR A 1 580 ? -37.338 -13.548 36.792 1.00 96.12 580 TYR A N 1
ATOM 4479 C CA . TYR A 1 580 ? -38.706 -13.279 37.231 1.00 96.12 580 TYR A CA 1
ATOM 4480 C C . TYR A 1 580 ? -39.169 -14.337 38.230 1.00 96.12 580 TYR A C 1
ATOM 4482 O O . TYR A 1 580 ? -38.723 -15.475 38.187 1.00 96.12 580 TYR A O 1
ATOM 4490 N N . GLY A 1 581 ? -40.098 -14.010 39.122 1.00 93.19 581 GLY A N 1
ATOM 4491 C CA . GLY A 1 581 ? -40.632 -15.004 40.054 1.00 93.19 581 GLY A CA 1
ATOM 4492 C C . GLY A 1 581 ? -41.748 -14.470 40.928 1.00 93.19 581 GLY A C 1
ATOM 4493 O O . GLY A 1 581 ? -42.053 -13.281 40.908 1.00 93.19 581 GLY A O 1
ATOM 4494 N N . SER A 1 582 ? -42.390 -15.354 41.684 1.00 91.88 582 SER A N 1
ATOM 4495 C CA . SER A 1 582 ? -43.386 -14.945 42.673 1.00 91.88 582 SER A CA 1
ATOM 4496 C C . SER A 1 582 ? -43.265 -15.771 43.941 1.00 91.88 582 SER A C 1
ATOM 4498 O O . SER A 1 582 ? -43.138 -16.995 43.872 1.00 91.88 582 SER A O 1
ATOM 4500 N N . GLY A 1 583 ? -43.352 -15.124 45.097 1.00 87.31 583 GLY A N 1
ATOM 4501 C CA . GLY A 1 583 ? -43.252 -15.802 46.382 1.00 87.31 583 GLY A CA 1
ATOM 4502 C C . GLY A 1 583 ? -43.769 -14.943 47.525 1.00 87.31 583 GLY A C 1
ATOM 4503 O O . GLY A 1 583 ? -43.711 -13.719 47.473 1.00 87.31 583 GLY A O 1
ATOM 4504 N N . ALA A 1 584 ? -44.291 -15.595 48.563 1.00 84.38 584 ALA A N 1
ATOM 4505 C CA . ALA A 1 584 ? -44.695 -14.917 49.797 1.00 84.38 584 ALA A CA 1
ATOM 4506 C C . ALA A 1 584 ? -43.506 -14.615 50.727 1.00 84.38 584 ALA A C 1
ATOM 4508 O O . ALA A 1 584 ? -43.623 -13.813 51.648 1.00 84.38 584 ALA A O 1
ATOM 4509 N N . GLY A 1 585 ? -42.370 -15.274 50.490 1.00 83.31 585 GLY A N 1
ATOM 4510 C CA . GLY A 1 585 ? -41.113 -15.077 51.199 1.00 83.31 585 GLY A CA 1
ATOM 4511 C C . GLY A 1 585 ? -39.947 -15.001 50.219 1.00 83.31 585 GLY A C 1
ATOM 4512 O O . GLY A 1 585 ? -40.133 -14.665 49.054 1.00 83.31 585 GLY A O 1
ATOM 4513 N N . GLN A 1 586 ? -38.750 -15.327 50.701 1.00 87.94 586 GLN A N 1
ATOM 4514 C CA . GLN A 1 586 ? -37.525 -15.272 49.909 1.00 87.94 586 GLN A CA 1
ATOM 4515 C C . GLN A 1 586 ? -37.603 -16.181 48.670 1.00 87.94 586 GLN A C 1
ATOM 4517 O O . GLN A 1 586 ? -38.036 -17.335 48.772 1.00 87.94 586 GLN A O 1
ATOM 4522 N N . ILE A 1 587 ? -37.162 -15.660 47.526 1.00 89.25 587 ILE A N 1
ATOM 4523 C CA . ILE A 1 587 ? -37.053 -16.395 46.262 1.00 89.25 587 ILE A CA 1
ATOM 4524 C C . ILE A 1 587 ? -35.610 -16.370 45.755 1.00 89.25 587 ILE A C 1
ATOM 4526 O O . ILE A 1 587 ? -34.887 -15.406 46.015 1.00 89.25 587 ILE A O 1
ATOM 4530 N N . ALA A 1 588 ? -35.188 -17.413 45.039 1.00 88.75 588 ALA A N 1
ATOM 4531 C CA . ALA A 1 588 ? -33.852 -17.473 44.449 1.00 88.75 588 ALA A CA 1
ATOM 4532 C C . ALA A 1 588 ? -33.791 -18.272 43.143 1.00 88.75 588 ALA A C 1
ATOM 4534 O O . ALA A 1 588 ? -34.673 -19.077 42.840 1.00 88.75 588 ALA A O 1
ATOM 4535 N N . GLY A 1 589 ? -32.714 -18.052 42.389 1.00 84.38 589 GLY A N 1
ATOM 4536 C CA . GLY A 1 589 ? -32.373 -18.773 41.163 1.00 84.38 589 GLY A CA 1
ATOM 4537 C C . GLY A 1 589 ? -30.954 -18.448 40.691 1.00 84.38 589 GLY A C 1
ATOM 4538 O O . GLY A 1 589 ? -30.335 -17.496 41.166 1.00 84.38 589 GLY A O 1
ATOM 4539 N N . MET A 1 590 ? -30.414 -19.265 39.784 1.00 84.69 590 MET A N 1
ATOM 4540 C CA . MET A 1 590 ? -29.077 -19.067 39.206 1.00 84.69 590 MET A CA 1
ATOM 4541 C C . MET A 1 590 ? -29.179 -18.255 37.918 1.00 84.69 590 MET A C 1
ATOM 4543 O O . MET A 1 590 ? -29.707 -18.765 36.937 1.00 84.69 590 MET A O 1
ATOM 4547 N N . VAL A 1 591 ? -28.646 -17.035 37.907 1.00 89.00 591 VAL A N 1
ATOM 4548 C CA . VAL A 1 591 ? -28.577 -16.173 36.719 1.00 89.00 591 VAL A CA 1
ATOM 4549 C C . VAL A 1 591 ? -27.237 -16.390 36.024 1.00 89.00 591 VAL A C 1
ATOM 4551 O O . VAL A 1 591 ? -26.181 -16.190 36.626 1.00 89.00 591 VAL A O 1
ATOM 4554 N N . THR A 1 592 ? -27.271 -16.822 34.765 1.00 87.88 592 THR A N 1
ATOM 4555 C CA . THR A 1 592 ? -26.077 -16.992 33.925 1.00 87.88 592 THR A CA 1
ATOM 4556 C C . THR A 1 592 ? -25.771 -15.702 33.179 1.00 87.88 592 THR A C 1
ATOM 4558 O O . THR A 1 592 ? -26.639 -15.164 32.499 1.00 87.88 592 THR A O 1
ATOM 4561 N N . ILE A 1 593 ? -24.529 -15.232 33.277 1.00 88.44 593 ILE A N 1
ATOM 4562 C CA . ILE A 1 593 ? -24.067 -14.036 32.577 1.00 88.44 593 ILE A CA 1
ATOM 4563 C C . ILE A 1 593 ? -23.757 -14.386 31.116 1.00 88.44 593 ILE A C 1
ATOM 4565 O O . ILE A 1 593 ? -22.998 -15.337 30.880 1.00 88.44 593 ILE A O 1
ATOM 4569 N N . PRO A 1 594 ? -24.291 -13.634 30.135 1.00 85.12 594 PRO A N 1
ATOM 4570 C CA . PRO A 1 594 ? -24.017 -13.869 28.722 1.00 85.12 594 PRO A CA 1
ATOM 4571 C C . PRO A 1 594 ? -22.521 -13.840 28.386 1.00 85.12 594 PRO A C 1
ATOM 4573 O O . PRO A 1 594 ? -21.709 -13.211 29.065 1.00 85.12 594 PRO A O 1
ATOM 4576 N N . SER A 1 595 ? -22.145 -14.510 27.297 1.00 80.50 595 SER A N 1
ATOM 4577 C CA . SER A 1 595 ? -20.762 -14.528 26.811 1.00 80.50 595 SER A CA 1
ATOM 4578 C C . SER A 1 595 ? -20.328 -13.205 26.166 1.00 80.50 595 SER A C 1
ATOM 4580 O O . SER A 1 595 ? -19.134 -12.951 26.038 1.00 80.50 595 SER A O 1
ATOM 4582 N N . ASN A 1 596 ? -21.284 -12.389 25.712 1.00 75.25 596 ASN A N 1
ATOM 4583 C CA . ASN A 1 596 ? -21.074 -11.193 24.898 1.00 75.25 596 ASN A CA 1
ATOM 4584 C C . ASN A 1 596 ? -21.550 -9.914 25.609 1.00 75.25 596 ASN A C 1
ATOM 4586 O O . ASN A 1 596 ? -22.433 -9.208 25.130 1.00 75.25 596 ASN A O 1
ATOM 4590 N N . ILE A 1 597 ? -20.952 -9.635 26.765 1.00 73.81 597 ILE A N 1
ATOM 4591 C CA . ILE A 1 597 ? -21.176 -8.405 27.538 1.00 73.81 597 ILE A CA 1
ATOM 4592 C C . ILE A 1 597 ? -20.031 -7.408 27.310 1.00 73.81 597 ILE A C 1
ATOM 4594 O O . ILE A 1 597 ? -18.880 -7.821 27.103 1.00 73.81 597 ILE A O 1
ATOM 4598 N N . THR A 1 598 ? -20.331 -6.112 27.382 1.00 73.38 598 THR A N 1
ATOM 4599 C CA . THR A 1 598 ? -19.312 -5.054 27.471 1.00 73.38 598 THR A CA 1
ATOM 4600 C C . THR A 1 598 ? -18.591 -5.172 28.818 1.00 73.38 598 THR A C 1
ATOM 4602 O O . THR A 1 598 ? -19.195 -5.602 29.799 1.00 73.38 598 THR A O 1
ATOM 4605 N N . SER A 1 599 ? -17.280 -4.895 28.867 1.00 80.81 599 SER A N 1
ATOM 4606 C CA . SER A 1 599 ? -16.569 -4.785 30.151 1.00 80.81 599 SER A CA 1
ATOM 4607 C C . SER A 1 599 ? -16.710 -3.364 30.666 1.00 80.81 599 SER A C 1
ATOM 4609 O O . SER A 1 599 ? -16.215 -2.445 30.014 1.00 80.81 599 SER A O 1
ATOM 4611 N N . GLY A 1 600 ? -17.307 -3.197 31.836 1.00 79.56 600 GLY A N 1
ATOM 4612 C CA . GLY A 1 600 ? -17.620 -1.872 32.335 1.00 79.56 600 GLY A CA 1
ATOM 4613 C C . GLY A 1 600 ? -18.513 -1.900 33.562 1.00 79.56 600 GLY A C 1
ATOM 4614 O O . GLY A 1 600 ? -18.659 -2.919 34.241 1.00 79.56 600 GLY A O 1
ATOM 4615 N N . GLU A 1 601 ? -19.052 -0.731 33.874 1.00 84.94 601 GLU A N 1
ATOM 4616 C CA . GLU A 1 601 ? -20.069 -0.552 34.897 1.00 84.94 601 GLU A CA 1
ATOM 4617 C C . GLU A 1 601 ? -21.415 -0.381 34.203 1.00 84.94 601 GLU A C 1
ATOM 4619 O O . GLU A 1 601 ? -21.572 0.509 33.369 1.00 84.94 601 GLU A O 1
ATOM 4624 N N . THR A 1 602 ? -22.383 -1.211 34.579 1.00 89.75 602 THR A N 1
ATOM 4625 C CA . THR A 1 602 ? -23.763 -1.115 34.110 1.00 89.75 602 THR A CA 1
ATOM 4626 C C . THR A 1 602 ? -24.765 -1.170 35.265 1.00 89.75 602 THR A C 1
ATOM 4628 O O . THR A 1 602 ? -24.384 -1.276 36.435 1.00 89.75 602 THR A O 1
ATOM 4631 N N . ARG A 1 603 ? -26.063 -1.088 34.961 1.00 92.38 603 ARG A N 1
ATOM 4632 C CA . ARG A 1 603 ? -27.158 -1.060 35.927 1.00 92.38 603 ARG A CA 1
ATOM 4633 C C . ARG A 1 603 ? -27.957 -2.360 35.946 1.00 92.38 603 ARG A C 1
ATOM 4635 O O . ARG A 1 603 ? -28.281 -2.937 34.911 1.00 92.38 603 ARG A O 1
ATOM 4642 N N . MET A 1 604 ? -28.332 -2.779 37.150 1.00 96.56 604 MET A N 1
ATOM 4643 C CA . MET A 1 604 ? -29.364 -3.779 37.412 1.00 96.56 604 MET A CA 1
ATOM 4644 C C . MET A 1 604 ? -30.571 -3.104 38.056 1.00 96.56 604 MET A C 1
ATOM 4646 O O . MET A 1 604 ? -30.400 -2.342 39.001 1.00 96.56 604 MET A O 1
ATOM 4650 N N . ARG A 1 605 ? -31.782 -3.430 37.604 1.00 97.44 605 ARG A N 1
ATOM 4651 C CA . ARG A 1 605 ? -33.041 -2.965 38.199 1.00 97.44 605 ARG A CA 1
ATOM 4652 C C . ARG A 1 605 ? -33.835 -4.131 38.761 1.00 97.44 605 ARG A C 1
ATOM 4654 O O . ARG A 1 605 ? -34.145 -5.072 38.030 1.00 97.44 605 ARG A O 1
ATOM 4661 N N . VAL A 1 606 ? -34.220 -4.050 40.030 1.00 98.00 606 VAL A N 1
ATOM 4662 C CA . VAL A 1 606 ? -35.057 -5.037 40.723 1.00 98.00 606 VAL A CA 1
ATOM 4663 C C . VAL A 1 606 ? -36.414 -4.408 41.011 1.00 98.00 606 VAL A C 1
ATOM 4665 O O . VAL A 1 606 ? -36.491 -3.378 41.668 1.00 98.00 606 VAL A O 1
ATOM 4668 N N . ILE A 1 607 ? -37.498 -5.029 40.538 1.00 97.19 607 ILE A N 1
ATOM 4669 C CA . ILE A 1 607 ? -38.861 -4.552 40.797 1.00 97.19 607 ILE A CA 1
ATOM 4670 C C . ILE A 1 607 ? -39.660 -5.619 41.539 1.00 97.19 607 ILE A C 1
ATOM 4672 O O . ILE A 1 607 ? -39.777 -6.752 41.060 1.00 97.19 607 ILE A O 1
ATOM 4676 N N . MET A 1 608 ? -40.277 -5.224 42.653 1.00 95.19 608 MET A N 1
ATOM 4677 C CA . MET A 1 608 ? -41.245 -6.013 43.412 1.00 95.19 608 MET A CA 1
ATOM 4678 C C . MET A 1 608 ? -42.627 -5.357 43.368 1.00 95.19 608 MET A C 1
ATOM 4680 O O . MET A 1 608 ? -42.768 -4.188 43.708 1.00 95.19 608 MET A O 1
ATOM 4684 N N . SER A 1 609 ? -43.671 -6.117 43.036 1.00 93.94 609 SER A N 1
ATOM 4685 C CA . SER A 1 609 ? -45.062 -5.648 43.077 1.00 93.94 609 SER A CA 1
ATOM 4686 C C . SER A 1 609 ? -45.997 -6.677 43.717 1.00 93.94 609 SER A C 1
ATOM 4688 O O . SER A 1 609 ? -45.797 -7.883 43.572 1.00 93.94 609 SER A O 1
ATOM 4690 N N . LEU A 1 610 ? -47.031 -6.219 44.431 1.00 89.38 610 LEU A N 1
ATOM 4691 C CA . LEU A 1 610 ? -47.971 -7.097 45.142 1.00 89.38 610 LEU A CA 1
ATOM 4692 C C . LEU A 1 610 ? -49.011 -7.762 44.219 1.00 89.38 610 LEU A C 1
ATOM 4694 O O . LEU A 1 610 ? -49.316 -8.940 44.370 1.00 89.38 610 LEU A O 1
ATOM 4698 N N . ASP A 1 611 ? -49.554 -7.027 43.247 1.00 83.12 611 ASP A N 1
ATOM 4699 C CA . ASP A 1 611 ? -50.763 -7.463 42.527 1.00 83.12 611 ASP A CA 1
ATOM 4700 C C . ASP A 1 611 ? -50.479 -8.270 41.254 1.00 83.12 611 ASP A C 1
ATOM 4702 O O . ASP A 1 611 ? -51.292 -9.093 40.823 1.00 83.12 611 ASP A O 1
ATOM 4706 N N . ARG A 1 612 ? -49.355 -7.985 40.592 1.00 92.31 612 ARG A N 1
ATOM 4707 C CA . ARG A 1 612 ? -49.018 -8.530 39.272 1.00 92.31 612 ARG A CA 1
ATOM 4708 C C . ARG A 1 612 ? -47.518 -8.513 39.042 1.00 92.31 612 ARG A C 1
ATOM 4710 O O . ARG A 1 612 ? -46.803 -7.723 39.646 1.00 92.31 612 ARG A O 1
ATOM 4717 N N . TYR A 1 613 ? -47.064 -9.286 38.060 1.00 94.19 613 TYR A N 1
ATOM 4718 C CA . TYR A 1 613 ? -45.734 -9.069 37.499 1.00 94.19 613 TYR A CA 1
ATOM 4719 C C . TYR A 1 613 ? -45.591 -7.632 36.974 1.00 94.19 613 TYR A C 1
ATOM 4721 O O . TYR A 1 613 ? -46.475 -7.182 36.228 1.00 94.19 613 TYR A O 1
ATOM 4729 N N . PRO A 1 614 ? -44.486 -6.939 37.300 1.00 93.44 614 PRO A N 1
ATOM 4730 C CA . PRO A 1 614 ? -44.130 -5.675 36.663 1.00 93.44 614 PRO A CA 1
ATOM 4731 C C . PRO A 1 614 ? -44.135 -5.838 35.142 1.00 93.44 614 PRO A C 1
ATOM 4733 O O . PRO A 1 614 ? -43.571 -6.801 34.631 1.00 93.44 614 PRO A O 1
ATOM 4736 N N . GLN A 1 615 ? -44.817 -4.970 34.399 1.00 90.25 615 GLN A N 1
ATOM 4737 C CA . GLN A 1 615 ? -45.017 -5.168 32.957 1.00 90.25 615 GLN A CA 1
ATOM 4738 C C . GLN A 1 615 ? -43.777 -4.804 32.140 1.00 90.25 615 GLN A C 1
ATOM 4740 O O . GLN A 1 615 ? -43.453 -5.501 31.178 1.00 90.25 615 GLN A O 1
ATOM 4745 N N . THR A 1 616 ? -43.080 -3.747 32.547 1.00 92.88 616 THR A N 1
ATOM 4746 C CA . THR A 1 616 ? -41.893 -3.196 31.888 1.00 92.88 616 THR A CA 1
ATOM 4747 C C . THR A 1 616 ? -40.871 -2.774 32.952 1.00 92.88 616 THR A C 1
ATOM 4749 O O . THR A 1 616 ? -41.244 -2.615 34.118 1.00 92.88 616 THR A O 1
ATOM 4752 N N . PRO A 1 617 ? -39.605 -2.538 32.577 1.00 93.88 617 PRO A N 1
ATOM 4753 C CA . PRO A 1 617 ? -38.606 -1.944 33.474 1.00 93.88 617 PRO A CA 1
ATOM 4754 C C . PRO A 1 617 ? -38.961 -0.522 33.950 1.00 93.88 617 PRO A C 1
ATOM 4756 O O . PRO A 1 617 ? -38.302 0.007 34.839 1.00 93.88 617 PRO A O 1
ATOM 4759 N N . CYS A 1 618 ? -40.002 0.093 33.378 1.00 93.88 618 CYS A N 1
ATOM 4760 C CA . CYS A 1 618 ? -40.496 1.439 33.685 1.00 93.88 618 CYS A CA 1
ATOM 4761 C C . CYS A 1 618 ? -41.876 1.416 34.364 1.00 93.88 618 CYS A C 1
ATOM 4763 O O . CYS A 1 618 ? -42.618 2.397 34.293 1.00 93.88 618 CYS A O 1
ATOM 4765 N N . ASP A 1 619 ? -42.299 0.266 34.903 1.00 92.25 619 ASP A N 1
ATOM 4766 C CA . ASP A 1 619 ? -43.660 0.116 35.417 1.00 92.25 619 ASP A CA 1
ATOM 4767 C C . ASP A 1 619 ? -43.884 1.026 36.638 1.00 92.25 619 ASP A C 1
ATOM 4769 O O . ASP A 1 619 ? -43.036 1.148 37.525 1.00 92.25 619 ASP A O 1
ATOM 4773 N N . GLN A 1 620 ? -45.059 1.653 36.677 1.00 92.75 620 GLN A N 1
ATOM 4774 C CA . GLN A 1 620 ? -45.559 2.371 37.842 1.00 92.75 620 GLN A CA 1
ATOM 4775 C C . GLN A 1 620 ? -46.762 1.613 38.382 1.00 92.75 620 GLN A C 1
ATOM 4777 O O . GLN A 1 620 ? -47.750 1.378 37.674 1.00 92.75 620 GLN A O 1
ATOM 4782 N N . PHE A 1 621 ? -46.689 1.206 39.642 1.00 92.44 621 PHE A N 1
ATOM 4783 C CA . PHE A 1 621 ? -47.662 0.287 40.219 1.00 92.44 621 PHE A CA 1
ATOM 4784 C C . PHE A 1 621 ? -48.096 0.719 41.625 1.00 92.44 621 PHE A C 1
ATOM 4786 O O . PHE A 1 621 ? -47.383 1.469 42.287 1.00 92.44 621 PHE A O 1
ATOM 4793 N N . PRO A 1 622 ? -49.296 0.305 42.084 1.00 90.81 622 PRO A N 1
ATOM 4794 C CA . PRO A 1 622 ? -49.866 0.841 43.318 1.00 90.81 622 PRO A CA 1
ATOM 4795 C C . PRO A 1 622 ? -49.087 0.476 44.584 1.00 90.81 622 PRO A C 1
ATOM 4797 O O . PRO A 1 622 ? -48.977 1.315 45.468 1.00 90.81 622 PRO A O 1
ATOM 4800 N N . ILE A 1 623 ? -48.585 -0.761 44.681 1.00 90.56 623 ILE A N 1
ATOM 4801 C CA . ILE A 1 623 ? -47.961 -1.293 45.901 1.00 90.56 623 ILE A CA 1
ATOM 4802 C C . ILE A 1 623 ? -46.718 -2.116 45.549 1.00 90.56 623 ILE A C 1
ATOM 4804 O O . ILE A 1 623 ? -46.795 -3.035 44.720 1.00 90.56 623 ILE A O 1
ATOM 4808 N N . GLY A 1 624 ? -45.604 -1.802 46.208 1.00 92.69 624 GLY A N 1
ATOM 4809 C CA . GLY A 1 624 ? -44.300 -2.449 46.069 1.00 92.69 624 GLY A CA 1
ATOM 4810 C C . GLY A 1 624 ? -43.169 -1.425 45.927 1.00 92.69 624 GLY A C 1
ATOM 4811 O O . GLY A 1 624 ? -43.334 -0.273 46.316 1.00 92.69 624 GLY A O 1
ATOM 4812 N N . GLU A 1 625 ? -42.049 -1.828 45.328 1.00 95.00 625 GLU A N 1
ATOM 4813 C CA . GLU A 1 625 ? -40.830 -1.013 45.277 1.00 95.00 625 GLU A CA 1
ATOM 4814 C C . GLU A 1 625 ? -39.920 -1.377 44.098 1.00 95.00 625 GLU A C 1
ATOM 4816 O O . GLU A 1 625 ? -40.002 -2.476 43.532 1.00 95.00 625 GLU A O 1
ATOM 4821 N N . VAL A 1 626 ? -39.064 -0.425 43.732 1.00 96.06 626 VAL A N 1
ATOM 4822 C CA . VAL A 1 626 ? -38.005 -0.543 42.735 1.00 96.06 626 VAL A CA 1
ATOM 4823 C C . VAL A 1 626 ? -36.658 -0.194 43.368 1.00 96.06 626 VAL A C 1
ATOM 4825 O O . VAL A 1 626 ? -36.533 0.848 43.998 1.00 96.06 626 VAL A O 1
ATOM 4828 N N . GLU A 1 627 ? -35.634 -1.003 43.124 1.00 96.94 627 GLU A N 1
ATOM 4829 C CA . GLU A 1 627 ? -34.257 -0.708 43.531 1.00 96.94 627 GLU A CA 1
ATOM 4830 C C . GLU A 1 627 ? -33.302 -0.862 42.340 1.00 96.94 627 GLU A C 1
ATOM 4832 O O . GLU A 1 627 ? -33.345 -1.877 41.632 1.00 96.94 627 GLU A O 1
ATOM 4837 N N . ASP A 1 628 ? -32.415 0.116 42.146 1.00 96.31 628 ASP A N 1
ATOM 4838 C CA . ASP A 1 628 ? -31.350 0.067 41.137 1.00 96.31 628 ASP A CA 1
ATOM 4839 C C . ASP A 1 628 ? -29.981 -0.211 41.785 1.00 96.31 628 ASP A C 1
ATOM 4841 O O . ASP A 1 628 ? -29.656 0.324 42.839 1.00 96.31 628 ASP A O 1
ATOM 4845 N N . TYR A 1 629 ? -29.154 -1.031 41.137 1.00 96.50 629 TYR A N 1
ATOM 4846 C CA . TYR A 1 629 ? -27.833 -1.459 41.607 1.00 96.50 629 TYR A CA 1
ATOM 4847 C C . TYR A 1 629 ? -26.788 -1.367 40.495 1.00 96.50 629 TYR A C 1
ATOM 4849 O O . TYR A 1 629 ? -27.118 -1.438 39.312 1.00 96.50 629 TYR A O 1
ATOM 4857 N N . CYS A 1 630 ? -25.514 -1.269 40.872 1.00 94.12 630 CYS A N 1
ATOM 4858 C CA . CYS A 1 630 ? -24.395 -1.350 39.937 1.00 94.12 630 CYS A CA 1
ATOM 4859 C C . CYS A 1 630 ? -24.041 -2.817 39.642 1.00 94.12 630 CYS A C 1
ATOM 4861 O O . CYS A 1 630 ? -24.117 -3.688 40.515 1.00 94.12 630 CYS A O 1
ATOM 4863 N N . VAL A 1 631 ? -23.607 -3.099 38.417 1.00 94.50 631 VAL A N 1
ATOM 4864 C CA . VAL A 1 631 ? -23.015 -4.377 38.013 1.00 94.50 631 VAL A CA 1
ATOM 4865 C C . VAL A 1 631 ? -21.702 -4.091 37.293 1.00 94.50 631 VAL A C 1
ATOM 4867 O O . VAL A 1 631 ? -21.685 -3.416 36.272 1.00 94.50 631 VAL A O 1
ATOM 4870 N N . LEU A 1 632 ? -20.599 -4.619 37.820 1.00 90.31 632 LEU A N 1
ATOM 4871 C CA . LEU A 1 632 ? -19.273 -4.541 37.212 1.00 90.31 632 LEU A CA 1
ATOM 4872 C C . LEU A 1 632 ? -19.019 -5.812 36.404 1.00 90.31 632 LEU A C 1
ATOM 4874 O O . LEU A 1 632 ? -18.829 -6.895 36.969 1.00 90.31 632 LEU A O 1
ATOM 4878 N N . THR A 1 633 ? -19.010 -5.677 35.085 1.00 88.06 633 THR A N 1
ATOM 4879 C CA . THR A 1 633 ? -18.844 -6.777 34.137 1.00 88.06 633 THR A CA 1
ATOM 4880 C C . THR A 1 633 ? -17.385 -6.918 33.707 1.00 88.06 633 THR A C 1
ATOM 4882 O O . THR A 1 633 ? -16.693 -5.948 33.392 1.00 88.06 633 THR A O 1
ATOM 4885 N N . LYS A 1 634 ? -16.890 -8.159 33.666 1.00 84.12 634 LYS A N 1
ATOM 4886 C CA . LYS A 1 634 ? -15.565 -8.491 33.118 1.00 84.12 634 LYS A CA 1
ATOM 4887 C C . LYS A 1 634 ? -15.710 -9.487 31.967 1.00 84.12 634 LYS A C 1
ATOM 4889 O O . LYS A 1 634 ? -16.299 -10.557 32.140 1.00 84.12 634 LYS A O 1
ATOM 4894 N N . ASN A 1 635 ? -15.143 -9.154 30.807 1.00 74.00 635 ASN A N 1
ATOM 4895 C CA . ASN A 1 635 ? -15.071 -10.026 29.634 1.00 74.00 635 ASN A CA 1
ATOM 4896 C C . ASN A 1 635 ? -13.606 -10.368 29.293 1.00 74.00 635 ASN A C 1
ATOM 4898 O O . ASN A 1 635 ? -12.706 -9.543 29.440 1.00 74.00 635 ASN A O 1
ATOM 4902 N N . THR A 1 636 ? -13.356 -11.597 28.836 1.00 54.16 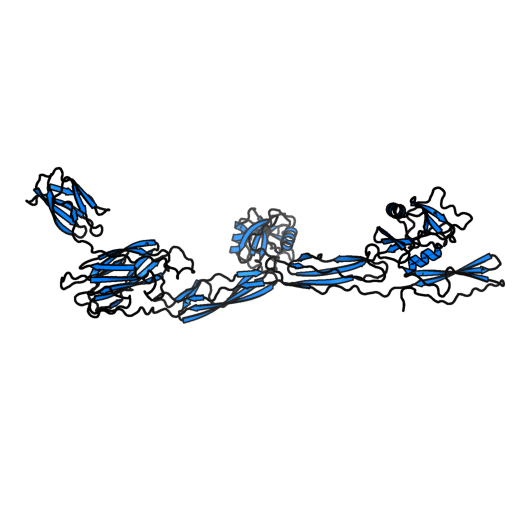636 THR A N 1
ATOM 4903 C CA . THR A 1 636 ? -12.036 -12.085 28.401 1.00 54.16 636 THR A CA 1
ATOM 4904 C C . THR A 1 636 ? -11.775 -11.906 26.900 1.00 54.16 636 THR A C 1
ATOM 4906 O O . THR A 1 636 ? -10.672 -12.210 26.449 1.00 54.16 636 THR A O 1
ATOM 4909 N N . PHE A 1 637 ? -12.747 -11.424 26.114 1.00 49.56 637 PHE A N 1
ATOM 4910 C CA . PHE A 1 637 ? -12.622 -11.245 24.662 1.00 49.56 637 PHE A CA 1
ATOM 4911 C C . PHE A 1 637 ? -12.929 -9.800 24.236 1.00 49.56 637 PHE A C 1
ATOM 4913 O O . PHE A 1 637 ? -14.081 -9.384 24.203 1.00 49.56 637 PHE A O 1
ATOM 4920 N N . ASN A 1 638 ? -11.888 -9.044 23.869 1.00 43.62 638 ASN A N 1
ATOM 4921 C CA . ASN A 1 638 ? -12.015 -7.721 23.253 1.00 43.62 638 ASN A CA 1
ATOM 4922 C C . ASN A 1 638 ? -12.036 -7.854 21.723 1.00 43.62 638 ASN A C 1
ATOM 4924 O O . ASN A 1 638 ? -10.982 -7.888 21.089 1.00 43.62 638 ASN A O 1
ATOM 4928 N N . THR A 1 639 ? -13.221 -7.873 21.119 1.00 41.25 639 THR A N 1
ATOM 4929 C CA . THR A 1 639 ? -13.399 -7.469 19.715 1.00 41.25 639 THR A CA 1
ATOM 4930 C C . THR A 1 639 ? -14.509 -6.416 19.649 1.00 41.25 639 THR A C 1
ATOM 4932 O O . THR A 1 639 ? -15.654 -6.759 19.940 1.00 41.25 639 THR A O 1
ATOM 4935 N N . PRO A 1 640 ? -14.210 -5.154 19.274 1.00 40.28 640 PRO A N 1
ATOM 4936 C CA . PRO A 1 640 ? -15.160 -4.025 19.269 1.00 40.28 640 PRO A CA 1
ATOM 4937 C C . PRO A 1 640 ? -16.359 -4.102 18.291 1.00 40.28 640 PRO A C 1
ATOM 4939 O O . PRO A 1 640 ? -16.868 -3.065 17.885 1.00 40.28 640 PRO A O 1
ATOM 4942 N N . GLY A 1 641 ? -16.804 -5.289 17.860 1.00 41.09 641 GLY A N 1
ATOM 4943 C CA . GLY A 1 641 ? -17.726 -5.443 16.723 1.00 41.09 641 GLY A CA 1
ATOM 4944 C C . GLY A 1 641 ? -19.077 -6.123 16.974 1.00 41.09 641 GLY A C 1
ATOM 4945 O O . GLY A 1 641 ? -19.927 -6.053 16.093 1.00 41.09 641 GLY A O 1
ATOM 4946 N N . ASP A 1 642 ? -19.316 -6.760 18.126 1.00 44.12 642 ASP A N 1
ATOM 4947 C CA . ASP A 1 642 ? -20.430 -7.728 18.263 1.00 44.12 642 ASP A CA 1
ATOM 4948 C C . ASP A 1 642 ? -21.526 -7.361 19.288 1.00 44.12 642 ASP A C 1
ATOM 4950 O O . ASP A 1 642 ? -22.339 -8.206 19.665 1.00 44.12 642 ASP A O 1
ATOM 4954 N N . VAL A 1 643 ? -21.622 -6.100 19.721 1.00 45.91 643 VAL A N 1
ATOM 4955 C CA . VAL A 1 643 ? -22.522 -5.718 20.835 1.00 45.91 643 VAL A CA 1
ATOM 4956 C C . VAL A 1 643 ? -24.023 -5.820 20.481 1.00 45.91 643 VAL A C 1
ATOM 4958 O O . VAL A 1 643 ? -24.858 -5.901 21.369 1.00 45.91 643 VAL A O 1
ATOM 4961 N N . HIS A 1 644 ? -24.406 -5.898 19.200 1.00 46.53 644 HIS A N 1
ATOM 4962 C CA . HIS A 1 644 ? -25.820 -5.774 18.781 1.00 46.53 644 HIS A CA 1
ATOM 4963 C C . HIS A 1 644 ? -26.513 -7.089 18.370 1.00 46.53 644 HIS A C 1
ATOM 4965 O O . HIS A 1 644 ? -27.599 -7.066 17.790 1.00 46.53 644 HIS A O 1
ATOM 4971 N N . LYS A 1 645 ? -25.909 -8.259 18.615 1.00 41.53 645 LYS A N 1
ATOM 4972 C CA . LYS A 1 645 ? -26.551 -9.559 18.332 1.00 41.53 645 LYS A CA 1
ATOM 4973 C C . LYS A 1 645 ? -26.374 -10.515 19.506 1.00 41.53 645 LYS A C 1
ATOM 4975 O O . LYS A 1 645 ? -25.565 -11.437 19.449 1.00 41.53 645 LYS A O 1
ATOM 4980 N N . ARG A 1 646 ? -27.124 -10.285 20.588 1.00 55.66 646 ARG A N 1
ATOM 4981 C CA . ARG A 1 646 ? -27.195 -11.235 21.706 1.00 55.66 646 ARG A CA 1
ATOM 4982 C C . ARG A 1 646 ? -27.933 -12.508 21.297 1.00 55.66 646 ARG A C 1
ATOM 4984 O O . ARG A 1 646 ? -28.909 -12.475 20.554 1.00 55.66 646 ARG A O 1
ATOM 4991 N N . GLN A 1 647 ? -27.418 -13.638 21.774 1.00 49.75 647 GLN A N 1
ATOM 4992 C CA . GLN A 1 647 ? -28.138 -14.903 21.788 1.00 49.75 647 GLN A CA 1
ATOM 4993 C C . GLN A 1 647 ? -29.139 -14.821 22.944 1.00 49.75 647 GLN A C 1
ATOM 4995 O O . GLN A 1 647 ? -28.733 -14.520 24.064 1.00 49.75 647 GLN A O 1
ATOM 5000 N N . ASP A 1 648 ? -30.426 -15.034 22.666 1.00 54.94 648 ASP A N 1
ATOM 5001 C CA . ASP A 1 648 ? -31.498 -14.924 23.658 1.00 54.94 648 ASP A CA 1
ATOM 5002 C C . ASP A 1 648 ? -31.252 -15.901 24.823 1.00 54.94 648 ASP A C 1
ATOM 5004 O O . ASP A 1 648 ? -31.514 -17.101 24.711 1.00 54.94 648 ASP A O 1
ATOM 5008 N N . VAL A 1 649 ? -30.718 -15.409 25.943 1.00 63.62 649 VAL A N 1
ATOM 5009 C CA . VAL A 1 649 ? -30.728 -16.157 27.203 1.00 63.62 649 VAL A CA 1
ATOM 5010 C C . VAL A 1 649 ? -32.089 -15.903 27.840 1.00 63.62 649 VAL A C 1
ATOM 5012 O O . VAL A 1 649 ? -32.436 -14.763 28.143 1.00 63.62 649 VAL A O 1
ATOM 5015 N N . GLU A 1 650 ? -32.891 -16.956 27.992 1.00 79.06 650 GLU A N 1
ATOM 5016 C CA . GLU A 1 650 ? -34.200 -16.842 28.636 1.00 79.06 650 GLU A CA 1
ATOM 5017 C C . GLU A 1 650 ? -34.053 -16.427 30.106 1.00 79.06 650 GLU A C 1
ATOM 5019 O O . GLU A 1 650 ? -33.193 -16.932 30.832 1.00 79.06 650 GLU A O 1
ATOM 5024 N N . ALA A 1 651 ? -34.937 -15.531 30.552 1.00 86.88 651 ALA A N 1
ATOM 5025 C CA . ALA A 1 651 ? -35.004 -15.093 31.938 1.00 86.88 651 ALA A CA 1
ATOM 5026 C C . ALA A 1 651 ? -35.195 -16.280 32.893 1.00 86.88 651 ALA A C 1
ATOM 5028 O O . ALA A 1 651 ? -36.022 -17.167 32.660 1.00 86.88 651 ALA A O 1
ATOM 5029 N N . VAL A 1 652 ? -34.483 -16.263 34.015 1.00 89.69 652 VAL A N 1
ATOM 5030 C CA . VAL A 1 652 ? -34.522 -17.345 35.001 1.00 89.69 652 VAL A CA 1
ATOM 5031 C C . VAL A 1 652 ? -35.757 -17.215 35.890 1.00 89.69 652 VAL A C 1
ATOM 5033 O O . VAL A 1 652 ? -36.016 -16.160 36.473 1.00 89.69 652 VAL A O 1
ATOM 5036 N N . ALA A 1 653 ? -36.508 -18.307 36.034 1.00 90.44 653 ALA A N 1
ATOM 5037 C CA . ALA A 1 653 ? -37.596 -18.391 37.000 1.00 90.44 653 ALA A CA 1
ATOM 5038 C C . ALA A 1 653 ? -37.027 -18.541 38.423 1.00 90.44 653 ALA A C 1
ATOM 5040 O O . ALA A 1 653 ? -36.346 -19.518 38.730 1.00 90.44 653 ALA A O 1
ATOM 5041 N N . LEU A 1 654 ? -37.311 -17.574 39.292 1.00 89.62 654 LEU A N 1
ATOM 5042 C CA . LEU A 1 654 ? -36.960 -17.602 40.707 1.00 89.62 654 LEU A CA 1
ATOM 5043 C C . LEU A 1 654 ? -38.035 -18.364 41.484 1.00 89.62 654 LEU A C 1
ATOM 5045 O O . LEU A 1 654 ? -39.228 -18.053 41.394 1.00 89.62 654 LEU A O 1
ATOM 5049 N N . GLU A 1 655 ? -37.607 -19.329 42.290 1.00 83.88 655 GLU A N 1
ATOM 5050 C CA . GLU A 1 655 ? -38.501 -20.176 43.075 1.00 83.88 655 GLU A CA 1
ATOM 5051 C C . GLU A 1 655 ? -38.473 -19.805 44.557 1.00 83.88 655 GLU A C 1
ATOM 5053 O O . GLU A 1 655 ? -37.478 -19.306 45.082 1.00 83.88 655 GLU A O 1
ATOM 5058 N N . SER A 1 656 ? -39.586 -20.061 45.251 1.00 76.88 656 SER A N 1
ATOM 5059 C CA . SER A 1 656 ? -39.665 -19.887 46.703 1.00 76.88 656 SER A CA 1
ATOM 5060 C C . SER A 1 656 ? -38.697 -20.829 47.405 1.00 76.88 656 SER A C 1
ATOM 5062 O O . SER A 1 656 ? -38.818 -22.050 47.301 1.00 76.88 656 SER A O 1
ATOM 5064 N N . ILE A 1 657 ? -37.799 -20.255 48.197 1.00 64.19 657 ILE A N 1
ATOM 5065 C CA . ILE A 1 657 ? -36.855 -21.006 49.018 1.00 64.19 657 ILE A CA 1
ATOM 5066 C C . ILE A 1 657 ? -37.670 -21.644 50.138 1.00 64.19 657 ILE A C 1
ATOM 5068 O O . ILE A 1 657 ? -38.174 -20.971 51.047 1.00 64.19 657 ILE A O 1
ATOM 5072 N N . SER A 1 658 ? -37.886 -22.957 50.044 1.00 52.97 658 SER A N 1
ATOM 5073 C CA . SER A 1 658 ? -38.650 -23.673 51.058 1.00 52.97 658 SER A CA 1
ATOM 5074 C C . SER A 1 658 ? -37.871 -23.634 52.365 1.00 52.97 658 SER A C 1
ATOM 5076 O O . SER A 1 658 ? -36.772 -24.170 52.471 1.00 52.97 658 SER A O 1
ATOM 5078 N N . ARG A 1 659 ? -38.450 -23.019 53.401 1.00 54.47 659 ARG A N 1
ATOM 5079 C CA . ARG A 1 659 ? -37.811 -22.986 54.724 1.00 54.47 659 ARG A CA 1
ATOM 5080 C C . ARG A 1 659 ? -37.731 -24.373 55.376 1.00 54.47 659 ARG A C 1
ATOM 5082 O O . ARG A 1 659 ? -36.986 -24.521 56.338 1.00 54.47 659 ARG A O 1
ATOM 5089 N N . ASN A 1 660 ? -38.470 -25.371 54.888 1.00 63.62 660 ASN A N 1
ATOM 5090 C CA . ASN A 1 660 ? -38.623 -26.662 55.552 1.00 63.62 660 ASN A CA 1
ATOM 5091 C C . ASN A 1 660 ? -38.062 -27.810 54.712 1.00 63.62 660 ASN A C 1
ATOM 5093 O O . ASN A 1 660 ? -38.255 -27.848 53.497 1.00 63.62 660 ASN A O 1
ATOM 5097 N N . ALA A 1 661 ? -37.437 -28.786 55.369 1.00 73.88 661 ALA A N 1
ATOM 5098 C CA . ALA A 1 661 ? -37.021 -30.017 54.704 1.00 73.88 661 ALA A CA 1
ATOM 5099 C C . ALA A 1 661 ? -38.243 -30.785 54.163 1.00 73.88 661 ALA A C 1
ATOM 5101 O O . ALA A 1 661 ? -39.338 -30.704 54.716 1.00 73.88 661 ALA A O 1
ATOM 5102 N N . LYS A 1 662 ? -38.103 -31.567 53.094 1.00 83.88 662 LYS A N 1
ATOM 5103 C CA . LYS A 1 662 ? -39.166 -32.485 52.650 1.00 83.88 662 LYS A CA 1
ATOM 5104 C C . LYS A 1 662 ? -38.794 -33.914 53.008 1.00 83.88 662 LYS A C 1
ATOM 5106 O O . LYS A 1 662 ? -37.693 -34.373 52.716 1.00 83.88 662 LYS A O 1
ATOM 5111 N N . LEU A 1 663 ? -39.738 -34.621 53.626 1.00 88.06 663 LEU A N 1
ATOM 5112 C CA . LEU A 1 663 ? -39.590 -36.012 54.045 1.00 88.06 663 LEU A CA 1
ATOM 5113 C C . LEU A 1 663 ? -40.479 -36.928 53.211 1.00 88.06 663 LEU A C 1
ATOM 5115 O O . LEU A 1 663 ? -41.704 -36.805 53.257 1.00 88.06 663 LEU A O 1
ATOM 5119 N N . TYR A 1 664 ? -39.879 -37.870 52.481 1.00 85.94 664 TYR A N 1
ATOM 5120 C CA . TYR A 1 664 ? -40.639 -38.823 51.671 1.00 85.94 664 TYR A CA 1
ATOM 5121 C C . TYR A 1 664 ? -39.914 -40.158 51.418 1.00 85.94 664 TYR A C 1
ATOM 5123 O O . TYR A 1 664 ? -38.695 -40.191 51.268 1.00 85.94 664 TYR A O 1
ATOM 5131 N N . PRO A 1 665 ? -40.648 -41.275 51.278 1.00 82.62 665 PRO A N 1
ATOM 5132 C CA . PRO A 1 665 ? -42.074 -41.407 51.580 1.00 82.62 665 PRO A CA 1
ATOM 5133 C C . PRO A 1 665 ? -42.330 -41.335 53.097 1.00 82.62 665 PRO A C 1
ATOM 5135 O O . PRO A 1 665 ? -41.460 -41.662 53.897 1.00 82.62 665 PRO A O 1
ATOM 5138 N N . ASN A 1 666 ? -43.518 -40.875 53.495 1.00 86.25 666 ASN A N 1
ATOM 5139 C CA . ASN A 1 666 ? -43.951 -40.816 54.893 1.00 86.25 666 ASN A CA 1
ATOM 5140 C C . ASN A 1 666 ? -45.409 -41.318 54.981 1.00 86.25 666 ASN A C 1
ATOM 5142 O O . ASN A 1 666 ? -46.310 -40.558 54.618 1.00 86.25 666 ASN A O 1
ATOM 5146 N N . PRO A 1 667 ? -45.669 -42.577 55.396 1.00 87.31 667 PRO A N 1
ATOM 5147 C CA . PRO A 1 667 ? -44.759 -43.493 56.099 1.00 87.31 667 PRO A CA 1
ATOM 5148 C C . PRO A 1 667 ? -43.557 -43.981 55.273 1.00 87.31 667 PRO A C 1
ATOM 5150 O O . PRO A 1 667 ? -43.677 -44.249 54.079 1.00 87.31 667 PRO A O 1
ATOM 5153 N N . ALA A 1 668 ? -42.399 -44.088 55.923 1.00 90.38 668 ALA A N 1
ATOM 5154 C CA . ALA A 1 668 ? -41.148 -44.568 55.352 1.00 90.38 668 ALA A CA 1
ATOM 5155 C C . ALA A 1 668 ? -41.019 -46.087 55.517 1.00 90.38 668 ALA A C 1
ATOM 5157 O O . ALA A 1 668 ? -41.231 -46.614 56.611 1.00 90.38 668 ALA A O 1
ATOM 5158 N N . PHE A 1 669 ? -40.607 -46.765 54.443 1.00 89.12 669 PHE A N 1
ATOM 5159 C CA . PHE A 1 669 ? -40.291 -48.195 54.420 1.00 89.12 669 PHE A CA 1
ATOM 5160 C C . PHE A 1 669 ? -38.828 -48.369 54.011 1.00 89.12 669 PHE A C 1
ATOM 5162 O O . PHE A 1 669 ? -38.468 -48.060 52.872 1.00 89.12 669 PHE A O 1
ATOM 5169 N N . LYS A 1 670 ? -37.985 -48.856 54.933 1.00 88.19 670 LYS A N 1
ATOM 5170 C CA . LYS A 1 670 ? -36.515 -49.009 54.815 1.00 88.19 670 LYS A CA 1
ATOM 5171 C C . LYS A 1 670 ? -35.710 -47.726 54.587 1.00 88.19 670 LYS A C 1
ATOM 5173 O O . LYS A 1 670 ? -34.656 -47.584 55.190 1.00 88.19 670 LYS A O 1
ATOM 5178 N N . ILE A 1 671 ? -36.175 -46.800 53.753 1.00 90.12 671 ILE A N 1
ATOM 5179 C CA . ILE A 1 671 ? -35.498 -45.543 53.426 1.00 90.12 671 ILE A CA 1
ATOM 5180 C C . ILE A 1 671 ? -36.465 -44.373 53.607 1.00 90.12 671 ILE A C 1
ATOM 5182 O O . ILE A 1 671 ? -37.596 -44.411 53.121 1.00 90.12 671 ILE A O 1
ATOM 5186 N N . LEU A 1 672 ? -35.978 -43.315 54.251 1.00 91.19 672 LEU A N 1
ATOM 5187 C CA . LEU A 1 672 ? -36.575 -41.985 54.255 1.00 91.19 672 LEU A CA 1
ATOM 5188 C C . LEU A 1 672 ? -35.653 -41.037 53.480 1.00 91.19 672 LEU A C 1
ATOM 5190 O O . LEU A 1 672 ? -34.488 -40.873 53.845 1.00 91.19 672 LEU A O 1
ATOM 5194 N N . ASN A 1 673 ? -36.159 -40.410 52.421 1.00 88.62 673 ASN A N 1
ATOM 5195 C CA . ASN A 1 673 ? -35.457 -39.315 51.762 1.00 88.62 673 ASN A CA 1
ATOM 5196 C C . ASN A 1 673 ? -35.734 -38.020 52.526 1.00 88.62 673 ASN A C 1
ATOM 5198 O O . ASN A 1 673 ? -36.878 -37.724 52.877 1.00 88.62 673 ASN A O 1
ATOM 5202 N N . ILE A 1 674 ? -34.662 -37.282 52.775 1.00 88.19 674 ILE A N 1
ATOM 5203 C CA . ILE A 1 674 ? -34.642 -35.975 53.408 1.00 88.19 674 ILE A CA 1
ATOM 5204 C C . ILE A 1 674 ? -34.095 -35.021 52.352 1.00 88.19 674 ILE A C 1
ATOM 5206 O O . ILE A 1 674 ? -32.908 -35.055 52.032 1.00 88.19 674 ILE A O 1
ATOM 5210 N N . GLU A 1 675 ? -34.969 -34.212 51.778 1.00 83.19 675 GLU A N 1
ATOM 5211 C CA . GLU A 1 675 ? -34.592 -33.181 50.819 1.00 83.19 675 GLU A CA 1
ATOM 5212 C C . GLU A 1 675 ? -34.464 -31.853 51.565 1.00 83.19 675 GLU A C 1
ATOM 5214 O O . GLU A 1 675 ? -35.415 -31.398 52.205 1.00 83.19 675 GLU A O 1
ATOM 5219 N N . ILE A 1 676 ? -33.264 -31.282 51.547 1.00 74.00 676 ILE A N 1
ATOM 5220 C CA . ILE A 1 676 ? -32.908 -30.027 52.207 1.00 74.00 676 ILE A CA 1
ATOM 5221 C C . ILE A 1 676 ? -32.369 -29.101 51.129 1.00 74.00 676 ILE A C 1
ATOM 5223 O O . ILE A 1 676 ? -31.466 -29.477 50.387 1.00 74.00 676 ILE A O 1
ATOM 5227 N N . ASP A 1 677 ? -32.918 -27.895 51.059 1.00 64.38 677 ASP A N 1
ATOM 5228 C CA . ASP A 1 677 ? -32.482 -26.888 50.100 1.00 64.38 677 ASP A CA 1
ATOM 5229 C C . ASP A 1 677 ? -30.981 -26.575 50.277 1.00 64.38 677 ASP A C 1
ATOM 5231 O O . ASP A 1 677 ? -30.495 -26.391 51.398 1.00 64.38 677 ASP A O 1
ATOM 5235 N N . GLN A 1 678 ? -30.240 -26.514 49.167 1.00 60.97 678 GLN A N 1
ATOM 5236 C CA . GLN A 1 678 ? -28.813 -26.181 49.153 1.00 60.97 678 GLN A CA 1
ATOM 5237 C C . GLN A 1 678 ? -28.528 -24.773 49.691 1.00 60.97 678 GLN A C 1
ATOM 5239 O O . GLN A 1 678 ? -27.417 -24.515 50.152 1.00 60.97 678 GLN A O 1
ATOM 5244 N N . ILE A 1 679 ? -29.532 -23.895 49.682 1.00 55.69 679 ILE A N 1
ATOM 5245 C CA . ILE A 1 679 ? -29.438 -22.516 50.167 1.00 55.69 679 ILE A CA 1
ATOM 5246 C C . ILE A 1 679 ? -29.306 -22.468 51.699 1.00 55.69 679 ILE A C 1
ATOM 5248 O O . ILE A 1 679 ? -28.599 -21.622 52.242 1.00 55.69 679 ILE A O 1
ATOM 5252 N N . ASN A 1 680 ? -29.924 -23.415 52.414 1.00 61.88 680 ASN A N 1
ATOM 5253 C CA . ASN A 1 680 ? -29.835 -23.538 53.870 1.00 61.88 680 ASN A CA 1
ATOM 5254 C C . ASN A 1 680 ? -29.300 -24.925 54.242 1.00 61.88 680 ASN A C 1
ATOM 5256 O O . ASN A 1 680 ? -30.065 -25.794 54.670 1.00 61.88 680 ASN A O 1
ATOM 5260 N N . PRO A 1 681 ? -27.985 -25.170 54.114 1.00 68.25 681 PRO A N 1
ATOM 5261 C CA . PRO A 1 681 ? -27.423 -26.468 54.441 1.00 68.25 681 PRO A CA 1
ATOM 5262 C C . PRO A 1 681 ? -27.610 -26.775 55.932 1.00 68.25 681 PRO A C 1
ATOM 5264 O O . PRO A 1 681 ? -27.408 -25.926 56.812 1.00 68.25 681 PRO A O 1
ATOM 5267 N N . ALA A 1 682 ? -27.962 -28.025 56.232 1.00 71.94 682 ALA A N 1
ATOM 5268 C CA . ALA A 1 682 ? -28.013 -28.500 57.605 1.00 71.94 682 ALA A CA 1
ATOM 5269 C C . ALA A 1 682 ? -26.605 -28.483 58.225 1.00 71.94 682 ALA A C 1
ATOM 5271 O O . ALA A 1 682 ? -25.646 -29.015 57.666 1.00 71.94 682 ALA A O 1
ATOM 5272 N N . LYS A 1 683 ? -26.489 -27.886 59.411 1.00 79.62 683 LYS A N 1
ATOM 5273 C CA . LYS A 1 683 ? -25.317 -27.964 60.291 1.00 79.62 683 LYS A CA 1
ATOM 5274 C C . LYS A 1 683 ? -25.286 -29.281 61.064 1.00 79.62 683 LYS A C 1
ATOM 5276 O O . LYS A 1 683 ? -24.213 -29.817 61.319 1.00 79.62 683 LYS A O 1
ATOM 5281 N N . ALA A 1 684 ? -26.449 -29.781 61.478 1.00 84.19 684 ALA A N 1
ATOM 5282 C CA . ALA A 1 684 ? -26.591 -31.067 62.154 1.00 84.19 684 ALA A CA 1
ATOM 5283 C C . ALA A 1 684 ? -28.017 -31.603 62.001 1.00 84.19 684 ALA A C 1
ATOM 5285 O O . ALA A 1 684 ? -28.965 -30.824 61.973 1.00 84.19 684 ALA A O 1
ATOM 5286 N N . MET A 1 685 ? -28.186 -32.927 61.979 1.00 89.19 685 MET A N 1
ATOM 5287 C CA . MET A 1 685 ? -29.514 -33.545 62.070 1.00 89.19 685 MET A CA 1
ATOM 5288 C C . MET A 1 685 ? -29.532 -34.717 63.049 1.00 89.19 685 MET A C 1
ATOM 5290 O O . MET A 1 685 ? -28.517 -35.384 63.275 1.00 89.19 685 MET A O 1
ATOM 5294 N N . SER A 1 686 ? -30.686 -34.974 63.659 1.00 91.50 686 SER A N 1
ATOM 5295 C CA . SER A 1 686 ? -30.888 -36.063 64.618 1.00 91.50 686 SER A CA 1
ATOM 5296 C C . SER A 1 686 ? -32.289 -36.659 64.517 1.00 91.50 686 SER A C 1
ATOM 5298 O O . SER A 1 686 ? -33.275 -35.936 64.456 1.00 91.50 686 SER A O 1
ATOM 5300 N N . VAL A 1 687 ? -32.386 -37.985 64.551 1.00 93.25 687 VAL A N 1
ATOM 5301 C CA . VAL A 1 687 ? -33.651 -38.716 64.688 1.00 93.25 687 VAL A CA 1
ATOM 5302 C C . VAL A 1 687 ? -33.965 -38.877 66.173 1.00 93.25 687 VAL A C 1
ATOM 5304 O O . VAL A 1 687 ? -33.105 -39.301 66.946 1.00 93.25 687 VAL A O 1
ATOM 5307 N N . LEU A 1 688 ? -35.194 -38.563 66.566 1.00 93.25 688 LEU A N 1
ATOM 5308 C CA . LEU A 1 688 ? -35.713 -38.604 67.928 1.00 93.25 688 LEU A CA 1
ATOM 5309 C C . LEU A 1 688 ? -36.898 -39.576 68.016 1.00 93.25 688 LEU A C 1
ATOM 5311 O O . LEU A 1 688 ? -37.698 -39.669 67.081 1.00 93.25 688 LEU A O 1
ATOM 5315 N N . ASP A 1 689 ? -37.051 -40.255 69.153 1.00 92.56 689 ASP A N 1
ATOM 5316 C CA . ASP A 1 689 ? -38.287 -40.979 69.476 1.00 92.56 689 ASP A CA 1
ATOM 5317 C C . ASP A 1 689 ? -39.402 -40.037 69.976 1.00 92.56 689 ASP A C 1
ATOM 5319 O O . ASP A 1 689 ? -39.208 -38.831 70.151 1.00 92.56 689 ASP A O 1
ATOM 5323 N N . ILE A 1 690 ? -40.593 -40.588 70.239 1.00 90.25 690 ILE A N 1
ATOM 5324 C CA . ILE A 1 690 ? -41.737 -39.821 70.765 1.00 90.25 690 ILE A CA 1
ATOM 5325 C C . ILE A 1 690 ? -41.505 -39.232 72.168 1.00 90.25 690 ILE A C 1
ATOM 5327 O O . ILE A 1 690 ? -42.262 -38.358 72.584 1.00 90.25 690 ILE A O 1
ATOM 5331 N N . GLN A 1 691 ? -40.488 -39.694 72.905 1.00 89.81 691 GLN A N 1
ATOM 5332 C CA . GLN A 1 691 ? -40.074 -39.128 74.192 1.00 89.81 691 GLN A CA 1
ATOM 5333 C C . GLN A 1 691 ? -38.976 -38.060 74.040 1.00 89.81 691 GLN A C 1
ATOM 5335 O O . GLN A 1 691 ? -38.502 -37.529 75.045 1.00 89.81 691 GLN A O 1
ATOM 5340 N N . GLY A 1 692 ? -38.570 -37.724 72.809 1.00 83.00 692 GLY A N 1
ATOM 5341 C CA . GLY A 1 692 ? -37.540 -36.727 72.523 1.00 83.00 692 GLY A CA 1
ATOM 5342 C C . GLY A 1 692 ? -36.110 -37.215 72.774 1.00 83.00 692 GLY A C 1
ATOM 5343 O O . GLY A 1 692 ? -35.199 -36.395 72.882 1.00 83.00 692 GLY A O 1
ATOM 5344 N N . ARG A 1 693 ? -35.884 -38.530 72.885 1.00 88.50 693 ARG A N 1
ATOM 5345 C CA . ARG A 1 693 ? -34.537 -39.103 73.022 1.00 88.50 693 ARG A CA 1
ATOM 5346 C C . ARG A 1 693 ? -33.907 -39.263 71.645 1.00 88.50 693 ARG A C 1
ATOM 5348 O O . ARG A 1 693 ? -34.546 -39.780 70.734 1.00 88.50 693 ARG A O 1
ATOM 5355 N N . VAL A 1 694 ? -32.647 -38.850 71.501 1.00 91.00 694 VAL A N 1
ATOM 5356 C CA . VAL A 1 694 ? -31.885 -39.000 70.250 1.00 91.00 694 VAL A CA 1
ATOM 5357 C C . VAL A 1 694 ? -31.591 -40.478 70.002 1.00 91.00 694 VAL A C 1
ATOM 5359 O O . VAL A 1 694 ? -30.892 -41.112 70.790 1.00 91.00 694 VAL A O 1
ATOM 5362 N N . ILE A 1 695 ? -32.110 -41.001 68.895 1.00 91.25 695 ILE A N 1
ATOM 5363 C CA . ILE A 1 695 ? -31.930 -42.381 68.435 1.00 91.25 695 ILE A CA 1
ATOM 5364 C C . ILE A 1 695 ? -30.755 -42.482 67.460 1.00 91.25 695 ILE A C 1
ATOM 5366 O O . ILE A 1 695 ? -29.980 -43.432 67.525 1.00 91.25 695 ILE A O 1
ATOM 5370 N N . GLN A 1 696 ? -30.581 -41.485 66.588 1.00 89.19 696 GLN A N 1
ATOM 5371 C CA . GLN A 1 696 ? -29.510 -41.467 65.591 1.00 89.19 696 GLN A CA 1
ATOM 5372 C C . GLN A 1 696 ? -29.081 -40.031 65.281 1.00 89.19 696 GLN A C 1
ATOM 5374 O O . GLN A 1 696 ? -29.928 -39.158 65.123 1.00 89.19 696 GLN A O 1
ATOM 5379 N N . LYS A 1 697 ? -27.772 -39.782 65.168 1.00 88.94 697 LYS A N 1
ATOM 5380 C CA . LYS A 1 697 ? -27.218 -38.518 64.655 1.00 88.94 697 LYS A CA 1
ATOM 5381 C C . LYS A 1 697 ? -26.756 -38.709 63.214 1.00 88.94 697 LYS A C 1
ATOM 5383 O O . LYS A 1 697 ? -26.166 -39.738 62.895 1.00 88.94 697 LYS A O 1
ATOM 5388 N N . LEU A 1 698 ? -27.000 -37.714 62.370 1.00 83.06 698 LEU A N 1
ATOM 5389 C CA . LEU A 1 698 ? -26.576 -37.679 60.972 1.00 83.06 698 LEU A CA 1
ATOM 5390 C C . LEU A 1 698 ? -25.449 -36.649 60.838 1.00 83.06 698 LEU A C 1
ATOM 5392 O O . LEU A 1 698 ? -25.637 -35.478 61.163 1.00 83.06 698 LEU A O 1
ATOM 5396 N N . THR A 1 699 ? -24.274 -37.095 60.394 1.00 61.84 699 THR A N 1
ATOM 5397 C CA . THR A 1 699 ? -23.048 -36.282 60.264 1.00 61.84 699 THR A CA 1
ATOM 5398 C C . THR A 1 699 ? -22.731 -35.860 58.826 1.00 61.84 699 THR A C 1
ATOM 5400 O O . THR A 1 699 ? -21.643 -35.352 58.577 1.00 61.84 699 THR A O 1
ATOM 5403 N N . GLN A 1 700 ? -23.637 -36.069 57.867 1.00 60.12 700 GLN A N 1
ATOM 5404 C CA . GLN A 1 700 ? -23.397 -35.658 56.480 1.00 60.12 700 GLN A CA 1
ATOM 5405 C C . GLN A 1 700 ? -23.592 -34.150 56.298 1.00 60.12 700 GLN A C 1
ATOM 5407 O O . GLN A 1 700 ? -24.692 -33.637 56.497 1.00 60.12 700 GLN A O 1
ATOM 5412 N N . GLU A 1 701 ? -22.538 -33.472 55.844 1.00 54.72 701 GLU A N 1
ATOM 5413 C CA . GLU A 1 701 ? -22.674 -32.215 55.112 1.00 54.72 701 GLU A CA 1
ATOM 5414 C C . GLU A 1 701 ? -23.253 -32.543 53.729 1.00 54.72 701 GLU A C 1
ATOM 5416 O O . GLU A 1 701 ? -22.692 -33.337 52.973 1.00 54.72 701 GLU A O 1
ATOM 5421 N N . SER A 1 702 ? -24.428 -32.000 53.419 1.00 49.44 702 SER A N 1
ATOM 5422 C CA . SER A 1 702 ? -25.070 -32.196 52.121 1.00 49.44 702 SER A CA 1
ATOM 5423 C C . SER A 1 702 ? -24.563 -31.141 51.141 1.00 49.44 702 SER A C 1
ATOM 5425 O O . SER A 1 702 ? -24.918 -29.973 51.279 1.00 49.44 702 SER A O 1
ATOM 5427 N N . ASN A 1 703 ? -23.810 -31.563 50.122 1.00 47.81 703 ASN A N 1
ATOM 5428 C CA . ASN A 1 703 ? -23.499 -30.721 48.962 1.00 47.81 703 ASN A CA 1
ATOM 5429 C C . ASN A 1 703 ? -24.561 -30.829 47.848 1.00 47.81 703 ASN A C 1
ATOM 5431 O O . ASN A 1 703 ? -24.619 -29.947 47.006 1.00 47.81 703 ASN A O 1
ATOM 5435 N N . ASN A 1 704 ? -25.435 -31.853 47.850 1.00 51.59 704 ASN A N 1
ATOM 5436 C CA . ASN A 1 704 ? -26.372 -32.160 46.745 1.00 51.59 704 ASN A CA 1
ATOM 5437 C C . ASN A 1 704 ? -27.874 -32.123 47.118 1.00 51.59 704 ASN A C 1
ATOM 5439 O O . ASN A 1 704 ? -28.699 -32.644 46.375 1.00 51.59 704 ASN A O 1
ATOM 5443 N N . GLY A 1 705 ? -28.246 -31.569 48.274 1.00 63.69 705 GLY A N 1
ATOM 5444 C CA . GLY A 1 705 ? -29.644 -31.307 48.655 1.00 63.69 705 GLY A CA 1
ATOM 5445 C C . GLY A 1 705 ? -30.532 -32.527 48.970 1.00 63.69 705 GLY A C 1
ATOM 5446 O O . GLY A 1 705 ? -31.637 -32.363 49.474 1.00 63.69 705 GLY A O 1
ATOM 5447 N N . LEU A 1 706 ? -30.067 -33.764 48.749 1.00 78.94 706 LEU A N 1
ATOM 5448 C CA . LEU A 1 706 ? -30.813 -34.994 49.051 1.00 78.94 706 LEU A CA 1
ATOM 5449 C C . LEU A 1 706 ? -30.011 -35.945 49.948 1.00 78.94 706 LEU A C 1
ATOM 5451 O O . LEU A 1 706 ? -28.917 -36.383 49.592 1.00 78.94 706 LEU A O 1
ATOM 5455 N N . ILE A 1 707 ? -30.593 -36.334 51.083 1.00 85.00 707 ILE A N 1
ATOM 5456 C CA . ILE A 1 707 ? -30.008 -37.247 52.071 1.00 85.00 707 ILE A CA 1
ATOM 5457 C C . ILE A 1 707 ? -30.914 -38.469 52.222 1.00 85.00 707 ILE A C 1
ATOM 5459 O O . ILE A 1 707 ? -32.127 -38.347 52.370 1.00 85.00 707 ILE A O 1
ATOM 5463 N N . LYS A 1 708 ? -30.332 -39.671 52.206 1.00 86.38 708 LYS A N 1
ATOM 5464 C CA . LYS A 1 708 ? -31.071 -40.929 52.390 1.00 86.38 708 LYS A CA 1
ATOM 5465 C C . LYS A 1 708 ? -30.799 -41.494 53.777 1.00 86.38 708 LYS A C 1
ATOM 5467 O O . LYS A 1 708 ? -29.678 -41.906 54.066 1.00 86.38 708 LYS A O 1
ATOM 5472 N N . LEU A 1 709 ? -31.825 -41.524 54.621 1.00 88.75 709 LEU A N 1
ATOM 5473 C CA . LEU A 1 709 ? -31.783 -42.135 55.945 1.00 88.75 709 LEU A CA 1
ATOM 5474 C C . LEU A 1 709 ? -32.286 -43.581 55.861 1.00 88.75 709 LEU A C 1
ATOM 5476 O O . LEU A 1 709 ? -33.429 -43.821 55.476 1.00 88.75 709 LEU A O 1
ATOM 5480 N N . ASP A 1 710 ? -31.445 -44.536 56.257 1.00 89.12 710 ASP A N 1
ATOM 5481 C CA . ASP A 1 710 ? -31.856 -45.928 56.460 1.00 89.12 710 ASP A CA 1
ATOM 5482 C C . ASP A 1 710 ? -32.626 -46.058 57.781 1.00 89.12 710 ASP A C 1
ATOM 5484 O O . ASP A 1 710 ? -32.079 -45.832 58.860 1.00 89.12 710 ASP A O 1
ATOM 5488 N N . VAL A 1 711 ? -33.910 -46.402 57.677 1.00 90.88 711 VAL A N 1
ATOM 5489 C CA . VAL A 1 711 ? -34.835 -46.599 58.804 1.00 90.88 711 VAL A CA 1
ATOM 5490 C C . VAL A 1 711 ? -35.166 -48.078 59.037 1.00 90.88 711 VAL A C 1
ATOM 5492 O O . VAL A 1 711 ? -35.998 -48.395 59.884 1.00 90.88 711 VAL A O 1
ATOM 5495 N N . SER A 1 712 ? -34.510 -49.004 58.328 1.00 88.31 712 SER A N 1
ATOM 5496 C CA . SER A 1 712 ? -34.791 -50.448 58.410 1.00 88.31 712 SER A CA 1
ATOM 5497 C C . SER A 1 712 ? -34.547 -51.058 59.795 1.00 88.31 712 SER A C 1
ATOM 5499 O O . SER A 1 712 ? -35.129 -52.087 60.124 1.00 88.31 712 SER A O 1
ATOM 5501 N N . GLN A 1 713 ? -33.693 -50.430 60.609 1.00 87.94 713 GLN A N 1
ATOM 5502 C CA . GLN A 1 713 ? -33.363 -50.875 61.968 1.00 87.94 713 GLN A CA 1
ATOM 5503 C C . GLN A 1 713 ? -34.244 -50.227 63.050 1.00 87.94 713 GLN A C 1
ATOM 5505 O O . GLN A 1 713 ? -34.119 -50.564 64.228 1.00 87.94 713 GLN A O 1
ATOM 5510 N N . LEU A 1 714 ? -35.110 -49.279 62.677 1.00 90.19 714 LEU A N 1
ATOM 5511 C CA . LEU A 1 714 ? -36.043 -48.640 63.602 1.00 90.19 714 LEU A CA 1
ATOM 5512 C C . LEU A 1 714 ? -37.293 -49.515 63.772 1.00 90.19 714 LEU A C 1
ATOM 5514 O O . LEU A 1 714 ? -37.740 -50.169 62.833 1.00 90.19 714 LEU A O 1
ATOM 5518 N N . ALA A 1 715 ? -37.861 -49.543 64.978 1.00 89.69 715 ALA A N 1
ATOM 5519 C CA . ALA A 1 715 ? -39.134 -50.221 65.213 1.00 89.69 715 ALA A CA 1
ATOM 5520 C C . ALA A 1 715 ? -40.274 -49.486 64.486 1.00 89.69 715 ALA A C 1
ATOM 5522 O O . ALA A 1 715 ? -40.190 -48.281 64.255 1.00 89.69 715 ALA A O 1
ATOM 5523 N N . GLU A 1 716 ? -41.357 -50.190 64.155 1.00 92.00 716 GLU A N 1
ATOM 5524 C CA . GLU A 1 716 ? -42.562 -49.536 63.637 1.00 92.00 716 GLU A CA 1
ATOM 5525 C C . GLU A 1 716 ? -43.076 -48.499 64.640 1.00 92.00 716 GLU A C 1
ATOM 5527 O O . GLU A 1 716 ? -43.258 -48.792 65.827 1.00 92.00 716 GLU A O 1
ATOM 5532 N N . GLY A 1 717 ? -43.304 -47.271 64.178 1.00 91.50 717 GLY A N 1
ATOM 5533 C CA . GLY A 1 717 ? -43.701 -46.199 65.078 1.00 91.50 717 GLY A CA 1
ATOM 5534 C C . GLY A 1 717 ? -43.496 -44.790 64.546 1.00 91.50 717 GLY A C 1
ATOM 5535 O O . GLY A 1 717 ? -43.146 -44.554 63.391 1.00 91.50 717 GLY A O 1
ATOM 5536 N N . LEU A 1 718 ? -43.766 -43.835 65.430 1.00 93.56 718 LEU A N 1
ATOM 5537 C CA . LEU A 1 718 ? -43.667 -42.405 65.183 1.00 93.56 718 LEU A CA 1
ATOM 5538 C C . LEU A 1 718 ? -42.289 -41.881 65.604 1.00 93.56 718 LEU A C 1
ATOM 5540 O O . LEU A 1 718 ? -41.861 -42.120 66.731 1.00 93.56 718 LEU A O 1
ATOM 5544 N N . TYR A 1 719 ? -41.648 -41.105 64.737 1.00 94.88 719 TYR A N 1
ATOM 5545 C CA . TYR A 1 719 ? -40.342 -40.495 64.973 1.00 94.88 719 TYR A CA 1
ATOM 5546 C C . TYR A 1 719 ? -40.344 -39.016 64.579 1.00 94.88 719 TYR A C 1
ATOM 5548 O O . TYR A 1 719 ? -41.210 -38.547 63.831 1.00 94.88 719 TYR A O 1
ATOM 5556 N N . PHE A 1 720 ? -39.352 -38.279 65.077 1.00 93.62 720 PHE A N 1
ATOM 5557 C CA . PHE A 1 720 ? -39.088 -36.905 64.664 1.00 93.62 720 PHE A CA 1
ATOM 5558 C C . PHE A 1 720 ? -37.678 -36.772 64.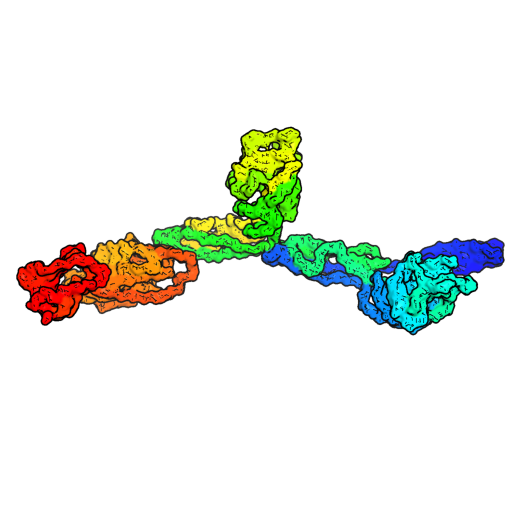090 1.00 93.62 720 PHE A C 1
ATOM 5560 O O . PHE A 1 720 ? -36.731 -37.315 64.646 1.00 93.62 720 PHE A O 1
ATOM 5567 N N . LEU A 1 721 ? -37.531 -36.027 63.001 1.00 92.38 721 LEU A N 1
ATOM 5568 C CA . LEU A 1 721 ? -36.253 -35.542 62.501 1.00 92.38 721 LEU A CA 1
ATOM 5569 C C . LEU A 1 721 ? -36.061 -34.103 62.981 1.00 92.38 721 LEU A C 1
ATOM 5571 O O . LEU A 1 721 ? -36.879 -33.239 62.685 1.00 92.38 721 LEU A O 1
ATOM 5575 N N . ASP A 1 722 ? -34.990 -33.862 63.719 1.00 91.25 722 ASP A N 1
ATOM 5576 C CA . ASP A 1 722 ? -34.556 -32.552 64.195 1.00 91.25 722 ASP A CA 1
ATOM 5577 C C . ASP A 1 722 ? -33.401 -32.075 63.308 1.00 91.25 722 ASP A C 1
ATOM 5579 O O . ASP A 1 722 ? -32.415 -32.797 63.149 1.00 91.25 722 ASP A O 1
ATOM 5583 N N . ILE A 1 723 ? -33.522 -30.892 62.714 1.00 87.56 723 ILE A N 1
ATOM 5584 C CA . ILE A 1 723 ? -32.560 -30.300 61.781 1.00 87.56 723 ILE A CA 1
ATOM 5585 C C . ILE A 1 723 ? -32.104 -28.969 62.368 1.00 87.56 723 ILE A C 1
ATOM 5587 O O . ILE A 1 723 ? -32.925 -28.110 62.668 1.00 87.56 723 ILE A O 1
ATOM 5591 N N . ILE A 1 724 ? -30.798 -28.794 62.532 1.00 84.56 724 ILE A N 1
ATOM 5592 C CA . ILE A 1 724 ? -30.169 -27.522 62.884 1.00 84.56 724 ILE A CA 1
ATOM 5593 C C . ILE A 1 724 ? -29.465 -27.021 61.632 1.00 84.56 724 ILE A C 1
ATOM 5595 O O . ILE A 1 724 ? -28.604 -27.714 61.093 1.00 84.56 724 ILE A O 1
ATOM 5599 N N . TYR A 1 725 ? -29.809 -25.827 61.183 1.00 79.06 725 TYR A N 1
ATOM 5600 C CA . TYR A 1 725 ? -29.267 -25.186 59.990 1.00 79.06 725 TYR A CA 1
ATOM 5601 C C . TYR A 1 725 ? -27.991 -24.388 60.303 1.00 79.06 725 TYR A C 1
ATOM 5603 O O . TYR A 1 725 ? -27.706 -24.077 61.466 1.00 79.06 725 TYR A O 1
ATOM 5611 N N . LYS A 1 726 ? -27.170 -24.085 59.284 1.00 70.56 726 LYS A N 1
ATOM 5612 C CA . LYS A 1 726 ? -25.935 -23.289 59.474 1.00 70.56 726 LYS A CA 1
ATOM 5613 C C . LYS A 1 726 ? -26.205 -21.863 59.973 1.00 70.56 726 LYS A C 1
ATOM 5615 O O . LYS A 1 726 ? -25.369 -21.335 60.702 1.00 70.56 726 LYS A O 1
ATOM 5620 N N . ASP A 1 727 ? -27.375 -21.306 59.673 1.00 64.19 727 ASP A N 1
ATOM 5621 C CA . ASP A 1 727 ? -27.870 -20.009 60.166 1.00 64.19 727 ASP A CA 1
ATOM 5622 C C . ASP A 1 727 ? -28.311 -20.027 61.651 1.00 64.19 727 ASP A C 1
ATOM 5624 O O . ASP A 1 727 ? -28.652 -18.990 62.214 1.00 64.19 727 ASP A O 1
ATOM 5628 N N . GLY A 1 728 ? -28.290 -21.194 62.312 1.00 67.62 728 GLY A N 1
ATOM 5629 C CA . GLY A 1 728 ? -28.684 -21.367 63.714 1.00 67.62 728 GLY A CA 1
ATOM 5630 C C . GLY A 1 728 ? -30.161 -21.708 63.933 1.00 67.62 728 GLY A C 1
ATOM 5631 O O . GLY A 1 728 ? -30.555 -21.968 65.072 1.00 67.62 728 GLY A O 1
ATOM 5632 N N . ARG A 1 729 ? -30.973 -21.767 62.874 1.00 75.19 729 ARG A N 1
ATOM 5633 C CA . ARG A 1 729 ? -32.377 -22.183 62.945 1.00 75.19 729 ARG A CA 1
ATOM 5634 C C . ARG A 1 729 ? -32.498 -23.671 63.271 1.00 75.19 729 ARG A C 1
ATOM 5636 O O . ARG A 1 729 ? -31.671 -24.481 62.856 1.00 75.19 729 ARG A O 1
ATOM 5643 N N . GLN A 1 730 ? -33.568 -24.038 63.972 1.00 83.38 730 GLN A N 1
ATOM 5644 C CA . GLN A 1 730 ? -33.917 -25.427 64.266 1.00 83.38 730 GLN A CA 1
ATOM 5645 C C . GLN A 1 730 ? -35.305 -25.754 63.711 1.00 83.38 730 GLN A C 1
ATOM 5647 O O . GLN A 1 730 ? -36.251 -24.987 63.883 1.00 83.38 730 GLN A O 1
ATOM 5652 N N . GLU A 1 731 ? -35.430 -26.902 63.059 1.00 85.38 731 GLU A N 1
ATOM 5653 C CA . GLU A 1 731 ? -36.675 -27.431 62.515 1.00 85.38 731 GLU A CA 1
ATOM 5654 C C . GLU A 1 731 ? -36.905 -28.852 63.019 1.00 85.38 731 GLU A C 1
ATOM 5656 O O . GLU A 1 731 ? -35.966 -29.637 63.140 1.00 85.38 731 GLU A O 1
ATOM 5661 N N . ARG A 1 732 ? -38.168 -29.200 63.285 1.00 88.38 732 ARG A N 1
ATOM 5662 C CA . ARG A 1 732 ? -38.561 -30.555 63.661 1.00 88.38 732 ARG A CA 1
ATOM 5663 C C . ARG A 1 732 ? -39.675 -31.070 62.769 1.00 88.38 732 ARG A C 1
ATOM 5665 O O . ARG A 1 732 ? -40.769 -30.511 62.756 1.00 88.38 732 ARG A O 1
ATOM 5672 N N . GLN A 1 733 ? -39.423 -32.187 62.104 1.00 89.25 733 GLN A N 1
ATOM 5673 C CA . GLN A 1 733 ? -40.378 -32.841 61.223 1.00 89.25 733 GLN A CA 1
ATOM 5674 C C . GLN A 1 733 ? -40.777 -34.220 61.723 1.00 89.25 733 GLN A C 1
ATOM 5676 O O . GLN A 1 733 ? -39.971 -34.962 62.271 1.00 89.25 733 GLN A O 1
ATOM 5681 N N . LYS A 1 734 ? -42.041 -34.577 61.521 1.00 91.75 734 LYS A N 1
ATOM 5682 C CA . LYS A 1 734 ? -42.602 -35.868 61.919 1.00 91.75 734 LYS A CA 1
ATOM 5683 C C . LYS A 1 734 ? -42.513 -36.869 60.768 1.00 91.75 734 LYS A C 1
ATOM 5685 O O . LYS A 1 734 ? -42.985 -36.571 59.673 1.00 91.75 734 LYS A O 1
ATOM 5690 N N . PHE A 1 735 ? -42.062 -38.091 61.044 1.00 93.62 735 PHE A N 1
ATOM 5691 C CA . PHE A 1 735 ? -42.200 -39.213 60.113 1.00 93.62 735 PHE A CA 1
ATOM 5692 C C . PHE A 1 735 ? -42.614 -40.510 60.809 1.00 93.62 735 PHE A C 1
ATOM 5694 O O . PHE A 1 735 ? -42.452 -40.673 62.018 1.00 93.62 735 PHE A O 1
ATOM 5701 N N . ILE A 1 736 ? -43.216 -41.416 60.045 1.00 92.44 736 ILE A N 1
ATOM 5702 C CA . ILE A 1 736 ? -43.676 -42.726 60.510 1.00 92.44 736 ILE A CA 1
ATOM 5703 C C . ILE A 1 736 ? -42.795 -43.790 59.861 1.00 92.44 736 ILE A C 1
ATOM 5705 O O . ILE A 1 736 ? -42.581 -43.733 58.655 1.00 92.44 736 ILE A O 1
ATOM 5709 N N . VAL A 1 737 ? -42.304 -44.753 60.639 1.00 93.19 737 VAL A N 1
ATOM 5710 C CA . VAL A 1 737 ? -41.639 -45.957 60.122 1.00 93.19 737 VAL A CA 1
ATOM 5711 C C . VAL A 1 737 ? -42.655 -47.089 60.092 1.00 93.19 737 VAL A C 1
ATOM 5713 O O . VAL A 1 737 ? -43.293 -47.376 61.107 1.00 93.19 737 VAL A O 1
ATOM 5716 N N . GLN A 1 738 ? -42.798 -47.715 58.929 1.00 87.25 738 GLN A N 1
ATOM 5717 C CA . GLN A 1 738 ? -43.639 -48.885 58.705 1.00 87.25 738 GLN A CA 1
ATOM 5718 C C . GLN A 1 738 ? -42.772 -49.905 57.962 1.00 87.25 738 GLN A C 1
ATOM 5720 O O . GLN A 1 738 ? -42.390 -49.635 56.826 1.00 87.25 738 GLN A O 1
ATOM 5725 N N . ASN A 1 739 ? -42.383 -50.998 58.627 1.00 70.12 739 ASN A N 1
ATOM 5726 C CA . ASN A 1 739 ? -41.413 -51.984 58.124 1.00 70.12 739 ASN A CA 1
ATOM 5727 C C . ASN A 1 739 ? -42.056 -53.288 57.648 1.00 70.12 739 ASN A C 1
ATOM 5729 O O . ASN A 1 739 ? -43.257 -53.503 57.913 1.00 70.12 739 ASN A O 1
#

Sequence (739 aa):
MDIQNPVAYWTVPYAYDNCSGVNLSSNFSPGTIFPLGTTTVIYTATDLCGNSSSCSFNVTVTSPPQPLECPDDIYLTCNSSNGVFVDWDPPSYDGYCGNCTGGQYIPGFVYMGALNGHEYYCSTSPASWAMAQQICASKGGYLASIGSKEENDFLSDILTLQSAWIGLTDNAWEGEYMWDSGEPFSYSNWYPGQPNDYNGQQDCVEMLNSGYWNDQYNHYNLEFIMELPCGNVEQIAGPSPGSYLQAGSYTVSYKVNDQCSYNNICSFEINITGGLNITCPQDIVVTPPAGSNNVQVNWNEPSYSSCCGQCSNGNNYIPGFVYMGSFNGHHYYGSNQTATWPSAQAHCTSLGGQLAVINSAAENTFLSSHLTTQTAWIGLSDFASEGHFTWVNGDPLSYTNWYPGQPNNYGSGQDYVELMNTGYWNDQYNYSSHPYILELSDCVQVNQISGPQPGAVLPANSQYTVVYEVEDGCGNTEVCSFNITVEGSNNFNYCLANGADAYEYHITRVQFANLDNISANDGGYEDYTNFCAEVEANNAYMLTLTPGDLSNSGELKYWRVWIDYNEDGDFFDSGEMVAYGSGAGQIAGMVTIPSNITSGETRMRVIMSLDRYPQTPCDQFPIGEVEDYCVLTKNTFNTPGDVHKRQDVEAVALESISRNAKLYPNPAFKILNIEIDQINPAKAMSVLDIQGRVIQKLTQESNNGLIKLDVSQLAEGLYFLDIIYKDGRQERQKFIVQN